Protein AF-A0A7S2QKY6-F1 (afdb_monomer_lite)

Sequence (640 aa):
AADVAHAVGPPIFGGPPMEEAFTVWLSNWRNFYAHGGDGAVPQLEDGQLPEAFSGVAPKAVHSEGGAASGVVTEGMGYALMVEGMMATRGDKWAKQLALGLARSWAGMVQGNGSDLGRPLGGADEADGSASEVNVRPYGASAIPGVGPAGVATWKFPRELCYDLSNASIPCHGSATDGDEDAIMGMIYLAGALDYPADMVDMAVRSVVAFASADLGFPDLFRTLPDGTRVYVPKAGSQWGGLTPPDGTFKREAGVPDWCYVPAYFAPANYRTFRDFLRGHWDASFDGYLPPHLDGSPTTLQNLVDAFDSAILAGYNILYYSSCESGSVSNWVGVKAACDSNETLSCEGVPWQHTPYVGEERGTCSASGTGWGQYGADASRMPWRVAMDFALFPEESESVRMFDRKGLEDTSIQFNARHYLNRFVTQYRRFGKCDGGVAGGCDCDYGDCRPNATQAFPLSAAFEIHTSKKVPTAPTKRAPGIVCDNVPNIGQSWWAGFMSWPTFTAFIAPYDEEVQSADLSASQAMNETTSRTWLHSIAYLCDFRKFNAKYYYKIGGAVCQKTYFHASQEVIATMIMSGSVPPLPGRGADPTAVVRKSEVVSGSAAATTAGDSQGAPAYAAGHSSLGFATAAGVAALAAVV

InterPro domains:
  IPR012341 Six-hairpin glycosidase-like superfamily [G3DSA:1.50.10.10] (52-429)

Secondary structure (DSSP, 8-state):
------PPPP----HHHHHHHHHHHHHHHGGGEEEGGGSSS----GGGS-GGGTTPPPEEEB--SSS--SEEHHHHHHHHHHHHHHHHTT-HHHHHHHHHHHHHHHHHHH-SGGGTTS-TTSSTT-TTTTT-SSSSSSS-SB--SSS--BPPPSEESGGGGHHHHSSS----S--HHHHHHHHHHHHHHHHHTT--HHHHHHHHHHHHHHIIIII-TTT-EEE-TTS-EEE---SBTTBSTT--SSSTTPPPSSSPSSEE-GGG--HHHHHHHHHHHHHH--GGGGGGSPPPTTSPPP-HHHHHHHHHHHHHHHHHHHHTTB-TTS-B-SSEE-----SSTT---EE--TTSSTTSBTTTTB----TTPPTTB--TTGGGHHHHHHHHHHH-HHHHH----B-TTS-B-TT---SHHHHHHHHHHHHHHH-S--S-STT-S--TTS-PPTT---HHHHHTTT--EE-TT-TTSEEE--TTSSBTTB-BPPP-TTSSTT-SSTTS-----BSS-B--SSS--B--B-HHHHHHHHHHHHTSSB-TT--TTTT---BSSS---SHHHHHHHHHHHHHHTT--PPPTTS---HHHHTTS--------------------------------------------

Foldseek 3Di:
DPDPPPPQDAFFFLPPLLVVLLVLLVLLLVVQKDFCVVVLFAADDCQQAPVLLVVQTAIFGAFDDDLAGGGFLLLLLLLLLLLLLVLLVVPPVSLSSNSNSVRRQLRQQQDDDPSRVPGFQAPDSPVCRQDAQQFAAGFHQFFDDRHTAGAGQGGPPQCSCCVVPVDPGGGGHHFLNSLLSNLNSLLSSCSSVVNDPRSLVRSLRHLLRCCGQFQVPPFQWEAAPVRQTATATARTSAGETSAFCDDRNHHDPPADPQKDFLLSLQLLSLVSSLVSCVQRDDPVCQVRHHADPVRHGDDNVSSSSHSLRNNLLSQQLQVQQAWLLLQGWRMAGQDDHDPDSNGNYYHGGRSLQPSANDPVRHFHDDPPGGTLARELRSLQNLLSLLSCCNQPVPSQQVHFYADSNRHTDPVDRTGSQSSLVSLLLLQCPFACANLQDQQPNPDPPPPRDRLAQAVVSSCRSADFADDPVDNPDGPDGRPGNDDPSRPDYYDGCLPQSNQACSRLGRHSFFQDFDDDPPDDTRHGDDNSSNNSSSSSRSRNWDCVQDDSPPSDDTDHSRRDNGSNRSSSSSSRSCSSNSVRDHRPPPPDPVVSPPPPDDPDDDDDDDDDDDDDDDDDDDDDDDDDDDDDDDDDDDDDDDDD

Structure (mmCIF, N/CA/C/O backbone):
data_AF-A0A7S2QKY6-F1
#
_entry.id   AF-A0A7S2QKY6-F1
#
loop_
_atom_site.group_PDB
_atom_site.id
_atom_site.type_symbol
_atom_site.label_atom_id
_atom_site.label_alt_id
_atom_site.label_comp_id
_atom_site.label_asym_id
_atom_site.label_entity_id
_atom_site.label_seq_id
_atom_site.pdbx_PDB_ins_code
_atom_site.Cartn_x
_atom_site.Cartn_y
_atom_site.Cartn_z
_atom_site.occupancy
_atom_site.B_iso_or_equiv
_atom_site.auth_seq_id
_atom_site.auth_comp_id
_atom_site.auth_asym_id
_atom_site.auth_atom_id
_atom_site.pdbx_PDB_model_num
ATOM 1 N N . ALA A 1 1 ? -18.494 -0.582 -32.090 1.00 38.97 1 ALA A N 1
ATOM 2 C CA . ALA A 1 1 ? -18.010 -1.816 -32.747 1.00 38.97 1 ALA A CA 1
ATOM 3 C C . ALA A 1 1 ? -18.492 -2.999 -31.912 1.00 38.97 1 ALA A C 1
ATOM 5 O O . ALA A 1 1 ? -19.051 -2.745 -30.854 1.00 38.97 1 ALA A O 1
ATOM 6 N N . ALA A 1 2 ? -18.357 -4.246 -32.367 1.00 32.19 2 ALA A N 1
ATOM 7 C CA . ALA A 1 2 ? -18.506 -5.369 -31.443 1.00 32.19 2 ALA A CA 1
ATOM 8 C C . ALA A 1 2 ? -17.193 -5.488 -30.666 1.00 32.19 2 ALA A C 1
ATOM 10 O O . ALA A 1 2 ? -16.149 -5.658 -31.299 1.00 32.19 2 ALA A O 1
ATOM 11 N N . ASP A 1 3 ? -17.244 -5.355 -29.343 1.00 35.25 3 ASP A N 1
ATOM 12 C CA . ASP A 1 3 ? -16.070 -5.551 -28.501 1.00 35.25 3 ASP A CA 1
ATOM 13 C C . ASP A 1 3 ? -15.652 -7.016 -28.584 1.00 35.25 3 ASP A C 1
ATOM 15 O O . ASP A 1 3 ? -16.316 -7.917 -28.064 1.00 35.25 3 ASP A O 1
ATOM 19 N N . VAL A 1 4 ? -14.536 -7.261 -29.268 1.00 38.94 4 VAL A N 1
ATOM 20 C CA . VAL A 1 4 ? -13.775 -8.483 -29.048 1.00 38.94 4 VAL A CA 1
ATOM 21 C C . VAL A 1 4 ? -13.164 -8.304 -27.669 1.00 38.94 4 VAL A C 1
ATOM 23 O O . VAL A 1 4 ? -12.147 -7.639 -27.525 1.00 38.94 4 VAL A O 1
ATOM 26 N N . ALA A 1 5 ? -13.820 -8.834 -26.640 1.00 44.22 5 ALA A N 1
ATOM 27 C CA . ALA A 1 5 ? -13.215 -8.936 -25.324 1.00 44.22 5 ALA A CA 1
ATOM 28 C C . ALA A 1 5 ? -11.995 -9.860 -25.455 1.00 44.22 5 ALA A C 1
ATOM 30 O O . ALA A 1 5 ? -12.141 -11.081 -25.553 1.00 44.22 5 ALA A O 1
ATOM 31 N N . HIS A 1 6 ? -10.796 -9.273 -25.530 1.00 52.81 6 HIS A N 1
ATOM 32 C CA . HIS A 1 6 ? -9.551 -10.028 -25.456 1.00 52.81 6 HIS A CA 1
ATOM 33 C C . HIS A 1 6 ? -9.543 -10.710 -24.088 1.00 52.81 6 HIS A C 1
ATOM 35 O O . HIS A 1 6 ? -9.524 -10.039 -23.058 1.00 52.81 6 HIS A O 1
ATOM 41 N N . ALA A 1 7 ? -9.643 -12.041 -24.079 1.00 56.00 7 ALA A N 1
ATOM 42 C CA . ALA A 1 7 ? -9.673 -12.805 -22.842 1.00 56.00 7 ALA A CA 1
ATOM 43 C C . ALA A 1 7 ? -8.369 -12.552 -22.078 1.00 56.00 7 ALA A C 1
ATOM 45 O O . ALA A 1 7 ? -7.289 -12.834 -22.599 1.00 56.00 7 ALA A O 1
ATOM 46 N N . VAL A 1 8 ? -8.481 -12.014 -20.862 1.00 60.94 8 VAL A N 1
ATOM 47 C CA . VAL A 1 8 ? -7.326 -11.706 -20.017 1.00 60.94 8 VAL A CA 1
ATOM 48 C C . VAL A 1 8 ? -6.546 -12.997 -19.776 1.00 60.94 8 VAL A C 1
ATOM 50 O O . VAL A 1 8 ? -7.069 -13.976 -19.238 1.00 60.94 8 VAL A O 1
ATOM 53 N N . GLY A 1 9 ? -5.298 -13.022 -20.243 1.00 61.62 9 GLY A N 1
ATOM 54 C CA . GLY A 1 9 ? -4.422 -14.175 -20.077 1.00 61.62 9 GLY A CA 1
ATOM 55 C C . GLY A 1 9 ? -4.120 -14.397 -18.592 1.00 61.62 9 GLY A C 1
ATOM 56 O O . GLY A 1 9 ? -3.883 -13.424 -17.874 1.00 61.62 9 GLY A O 1
ATOM 57 N N . PRO A 1 10 ? -4.105 -15.649 -18.099 1.00 70.19 10 PRO A N 1
ATOM 58 C CA . PRO A 1 10 ? -3.802 -15.898 -16.700 1.00 70.19 10 PRO A CA 1
ATOM 59 C C . PRO A 1 10 ? -2.369 -15.445 -16.357 1.00 70.19 10 PRO A C 1
ATOM 61 O O . PRO A 1 10 ? -1.467 -15.587 -17.190 1.00 70.19 10 PRO A O 1
ATOM 64 N N . PRO A 1 11 ? -2.132 -14.969 -15.120 1.00 76.94 11 PRO A N 1
ATOM 65 C CA . PRO A 1 11 ? -0.803 -14.781 -14.545 1.00 76.94 11 PRO A CA 1
ATOM 66 C C . PRO A 1 11 ? 0.192 -15.901 -14.880 1.00 76.94 11 PRO A C 1
ATOM 68 O O . PRO A 1 11 ? -0.095 -17.087 -14.694 1.00 76.94 11 PRO A O 1
ATOM 71 N N . ILE A 1 12 ? 1.394 -15.525 -15.332 1.00 77.69 12 ILE A N 1
ATOM 72 C CA . ILE A 1 12 ? 2.490 -16.475 -15.549 1.00 77.69 12 ILE A CA 1
ATOM 73 C C . ILE A 1 12 ? 3.409 -16.475 -14.343 1.00 77.69 12 ILE A C 1
ATOM 75 O O . ILE A 1 12 ? 3.965 -15.454 -13.949 1.00 77.69 12 ILE A O 1
ATOM 79 N N . PHE A 1 13 ? 3.639 -17.676 -13.826 1.00 83.31 13 PHE A N 1
ATOM 80 C CA . PHE A 1 13 ? 4.522 -17.913 -12.697 1.00 83.31 13 PHE A CA 1
ATOM 81 C C . PHE A 1 13 ? 5.788 -18.657 -13.119 1.00 83.31 13 PHE A C 1
ATOM 83 O O . PHE A 1 13 ? 5.761 -19.507 -14.015 1.00 83.31 13 PHE A O 1
ATOM 90 N N . GLY A 1 14 ? 6.893 -18.372 -12.431 1.00 78.56 14 GLY A N 1
ATOM 91 C CA . GLY A 1 14 ? 8.247 -18.850 -12.728 1.00 78.56 14 GLY A CA 1
ATOM 92 C C . GLY A 1 14 ? 8.515 -20.327 -12.442 1.00 78.56 14 GLY A C 1
ATOM 93 O O . GLY A 1 14 ? 9.668 -20.743 -12.485 1.00 78.56 14 GLY A O 1
ATOM 94 N N . GLY A 1 15 ? 7.478 -21.115 -12.144 1.00 86.25 15 GLY A N 1
ATOM 95 C CA . GLY A 1 15 ? 7.573 -22.560 -11.950 1.00 86.25 15 GLY A CA 1
ATOM 96 C C . GLY A 1 15 ? 8.511 -22.984 -10.807 1.00 86.25 15 GLY A C 1
ATOM 97 O O . GLY A 1 15 ? 8.818 -22.179 -9.924 1.00 86.25 15 GLY A O 1
ATOM 98 N N . PRO A 1 16 ? 8.998 -24.241 -10.830 1.00 88.75 16 PRO A N 1
ATOM 99 C CA . PRO A 1 16 ? 9.775 -24.813 -9.731 1.00 88.75 16 PRO A CA 1
ATOM 100 C C . PRO A 1 16 ? 11.016 -24.011 -9.297 1.00 88.75 16 PRO A C 1
ATOM 102 O O . PRO A 1 16 ? 11.219 -23.897 -8.090 1.00 88.75 16 PRO A O 1
ATOM 105 N N . PRO A 1 17 ? 11.826 -23.397 -10.193 1.00 85.38 17 PRO A N 1
ATOM 106 C CA . PRO A 1 17 ? 12.958 -22.571 -9.762 1.00 85.38 17 PRO A CA 1
ATOM 107 C C . PRO A 1 17 ? 12.535 -21.367 -8.911 1.00 85.38 17 PRO A C 1
ATOM 109 O O . PRO A 1 17 ? 13.213 -21.015 -7.948 1.00 85.38 17 PRO A O 1
ATOM 112 N N . MET A 1 18 ? 11.401 -20.742 -9.245 1.00 86.62 18 MET A N 1
ATOM 113 C CA . MET A 1 18 ? 10.884 -19.593 -8.503 1.00 86.62 18 MET A CA 1
ATOM 114 C C . MET A 1 18 ? 10.198 -20.014 -7.195 1.00 86.62 18 MET A C 1
ATOM 116 O O . MET A 1 18 ? 10.319 -19.316 -6.192 1.00 86.62 18 MET A O 1
ATOM 120 N N . GLU A 1 19 ? 9.527 -21.170 -7.175 1.00 89.44 19 GLU A N 1
ATOM 121 C CA . GLU A 1 19 ? 8.998 -21.790 -5.949 1.00 89.44 19 GLU A CA 1
ATOM 122 C C . GLU A 1 19 ? 10.133 -22.152 -4.962 1.00 89.44 19 GLU A C 1
ATOM 124 O O . GLU A 1 19 ? 10.013 -21.905 -3.758 1.00 89.44 19 GLU A O 1
ATOM 129 N N . GLU A 1 20 ? 11.266 -22.668 -5.457 1.00 87.56 20 GLU A N 1
ATOM 130 C CA . GLU A 1 20 ? 12.474 -22.927 -4.658 1.00 87.56 20 GLU A CA 1
ATOM 131 C C . GLU A 1 20 ? 13.075 -21.622 -4.113 1.00 87.56 20 GLU A C 1
ATOM 133 O O . GLU A 1 20 ? 13.310 -21.512 -2.907 1.00 87.56 20 GLU A O 1
ATOM 138 N N . ALA A 1 21 ? 13.258 -20.606 -4.967 1.00 86.25 21 ALA A N 1
ATOM 139 C CA . ALA A 1 21 ? 13.763 -19.295 -4.559 1.00 86.25 21 ALA A CA 1
ATOM 140 C C . ALA A 1 21 ? 12.888 -18.644 -3.473 1.00 86.25 21 ALA A C 1
ATOM 142 O O . ALA A 1 21 ? 13.414 -18.191 -2.455 1.00 86.25 21 ALA A O 1
ATOM 143 N N . PHE A 1 22 ? 11.561 -18.657 -3.646 1.00 90.56 22 PHE A N 1
ATOM 144 C CA . PHE A 1 22 ? 10.608 -18.181 -2.641 1.00 90.56 22 PHE A CA 1
ATOM 145 C C . PHE A 1 22 ? 10.750 -18.939 -1.315 1.00 90.56 22 PHE A C 1
ATOM 147 O O . PHE A 1 22 ? 10.849 -18.322 -0.255 1.00 90.56 22 PHE A O 1
ATOM 154 N N . THR A 1 23 ? 10.832 -20.271 -1.363 1.00 91.00 23 THR A N 1
ATOM 155 C CA . THR A 1 23 ? 10.979 -21.115 -0.165 1.00 91.00 23 THR A CA 1
ATOM 156 C C . THR A 1 23 ? 12.261 -20.786 0.609 1.00 91.00 23 THR A C 1
ATOM 158 O O . THR A 1 23 ? 12.242 -20.685 1.840 1.00 91.00 23 THR A O 1
ATOM 161 N N . VAL A 1 24 ? 13.380 -20.578 -0.097 1.00 87.94 24 VAL A N 1
ATOM 162 C CA . VAL A 1 24 ? 14.659 -20.198 0.522 1.00 87.94 24 VAL A CA 1
ATOM 163 C C . VAL A 1 24 ? 14.594 -18.788 1.110 1.00 87.94 24 VAL A C 1
ATOM 165 O O . VAL A 1 24 ? 15.042 -18.592 2.242 1.00 87.94 24 VAL A O 1
ATOM 168 N N . TRP A 1 25 ? 14.003 -17.820 0.404 1.00 87.69 25 TRP A N 1
ATOM 169 C CA . TRP A 1 25 ? 13.846 -16.458 0.918 1.00 87.69 25 TRP A CA 1
ATOM 170 C C . TRP A 1 25 ? 12.931 -16.388 2.135 1.00 87.69 25 TRP A C 1
ATOM 172 O O . TRP A 1 25 ? 13.345 -15.821 3.142 1.00 87.69 25 TRP A O 1
ATOM 182 N N . LEU A 1 26 ? 11.764 -17.035 2.106 1.00 90.94 26 LEU A N 1
ATOM 183 C CA . LEU A 1 26 ? 10.852 -17.131 3.248 1.00 90.94 26 LEU A CA 1
ATOM 184 C C . LEU A 1 26 ? 11.551 -17.751 4.467 1.00 90.94 26 LEU A C 1
ATOM 186 O O . LEU A 1 26 ? 11.483 -17.214 5.574 1.00 90.94 26 LEU A O 1
ATOM 190 N N . SER A 1 27 ? 12.296 -18.844 4.270 1.00 88.12 27 SER A N 1
ATOM 191 C CA . SER A 1 27 ? 13.058 -19.478 5.350 1.00 88.12 27 SER A CA 1
ATOM 192 C C . SER A 1 27 ? 14.252 -18.646 5.833 1.00 88.12 27 SER A C 1
ATOM 194 O O . SER A 1 27 ? 14.659 -18.809 6.982 1.00 88.12 27 SER A O 1
ATOM 196 N N . ASN A 1 28 ? 14.843 -17.791 4.994 1.00 84.25 28 ASN A N 1
ATOM 197 C CA . ASN A 1 28 ? 15.888 -16.855 5.405 1.00 84.25 28 ASN A CA 1
ATOM 198 C C . ASN A 1 28 ? 15.302 -15.670 6.189 1.00 84.25 28 ASN A C 1
ATOM 200 O O . ASN A 1 28 ? 15.860 -15.264 7.205 1.00 84.25 28 ASN A O 1
ATOM 204 N N . TRP A 1 29 ? 14.172 -15.145 5.725 1.00 87.19 29 TRP A N 1
ATOM 205 C CA . TRP A 1 29 ? 13.518 -13.943 6.227 1.00 87.19 29 TRP A CA 1
ATOM 206 C C . TRP A 1 29 ? 12.845 -14.148 7.589 1.00 87.19 29 TRP A C 1
ATOM 208 O O . TRP A 1 29 ? 13.006 -13.319 8.483 1.00 87.19 29 TRP A O 1
ATOM 218 N N . ARG A 1 30 ? 12.247 -15.324 7.824 1.00 89.44 30 ARG A N 1
ATOM 219 C CA . ARG A 1 30 ? 11.745 -15.752 9.146 1.00 89.44 30 ARG A CA 1
ATOM 220 C C . ARG A 1 30 ? 12.791 -15.698 10.273 1.00 89.44 30 ARG A C 1
ATOM 222 O O . ARG A 1 30 ? 12.417 -15.693 11.442 1.00 89.44 30 ARG A O 1
ATOM 229 N N . ASN A 1 31 ? 14.090 -15.639 9.955 1.00 84.50 31 ASN A N 1
ATOM 230 C CA . ASN A 1 31 ? 15.162 -15.533 10.953 1.00 84.50 31 ASN A CA 1
ATOM 231 C C . ASN A 1 31 ? 15.350 -14.113 11.516 1.00 84.50 31 ASN A C 1
ATOM 233 O O . ASN A 1 31 ? 16.059 -13.959 12.506 1.00 84.50 31 ASN A O 1
ATOM 237 N N . PHE A 1 32 ? 14.732 -13.089 10.917 1.00 83.94 32 PHE A N 1
ATOM 238 C CA . PHE A 1 32 ? 14.725 -11.720 11.451 1.00 83.94 32 PHE A CA 1
ATOM 239 C C . PHE A 1 32 ? 13.639 -11.495 12.518 1.00 83.94 32 PHE A C 1
ATOM 241 O O . PHE A 1 32 ? 13.589 -10.434 13.137 1.00 83.94 32 PHE A O 1
ATOM 248 N N . TYR A 1 33 ? 12.753 -12.470 12.741 1.00 87.69 33 TYR A N 1
ATOM 249 C CA . TYR A 1 33 ? 11.660 -12.345 13.701 1.00 87.69 33 TYR A CA 1
ATOM 250 C C . TYR A 1 33 ? 12.147 -12.530 15.139 1.00 87.69 33 TYR A C 1
ATOM 252 O O . TYR A 1 33 ? 12.456 -13.643 15.579 1.00 87.69 33 TYR A O 1
ATOM 260 N N . ALA A 1 34 ? 12.128 -11.447 15.909 1.00 81.00 34 ALA A N 1
ATOM 261 C CA . ALA A 1 34 ? 12.361 -11.493 17.340 1.00 81.00 34 ALA A CA 1
ATOM 262 C C . ALA A 1 34 ? 11.127 -12.008 18.097 1.00 81.00 34 ALA A C 1
ATOM 264 O O . ALA A 1 34 ? 9.994 -12.049 17.604 1.00 81.00 34 ALA A O 1
ATOM 265 N N . HIS A 1 35 ? 11.348 -12.399 19.348 1.00 76.75 35 HIS A N 1
ATOM 266 C CA . HIS A 1 35 ? 10.263 -12.545 20.308 1.00 76.75 35 HIS A CA 1
ATOM 267 C C . HIS A 1 35 ? 9.881 -11.150 20.806 1.00 76.75 35 HIS A C 1
ATOM 269 O O . HIS A 1 35 ? 10.709 -10.516 21.446 1.00 76.75 35 HIS A O 1
ATOM 275 N N . GLY A 1 36 ? 8.626 -10.720 20.626 1.00 59.78 36 GLY A N 1
ATOM 276 C CA . GLY A 1 36 ? 8.125 -9.444 21.176 1.00 59.78 36 GLY A CA 1
ATOM 277 C C . GLY A 1 36 ? 8.057 -9.410 22.715 1.00 59.78 36 GLY A C 1
ATOM 278 O O . GLY A 1 36 ? 7.610 -8.434 23.310 1.00 59.78 36 GLY A O 1
ATOM 279 N N . GLY A 1 37 ? 8.504 -10.493 23.363 1.00 62.88 37 GLY A N 1
ATOM 280 C CA . GLY A 1 37 ? 8.757 -10.603 24.800 1.00 62.88 37 GLY A CA 1
ATOM 281 C C . GLY A 1 37 ? 9.886 -9.700 25.317 1.00 62.88 37 GLY A C 1
ATOM 282 O O . GLY A 1 37 ? 10.026 -9.555 26.525 1.00 62.88 37 GLY A O 1
ATOM 283 N N . ASP A 1 38 ? 10.686 -9.116 24.422 1.00 71.31 38 ASP A N 1
ATOM 284 C CA . ASP A 1 38 ? 11.825 -8.236 24.717 1.00 71.31 38 ASP A CA 1
ATOM 285 C C . ASP A 1 38 ? 11.438 -6.799 25.122 1.00 71.31 38 ASP A C 1
ATOM 287 O O . ASP A 1 38 ? 12.296 -6.041 25.572 1.00 71.31 38 ASP A O 1
ATOM 291 N N . GLY A 1 39 ? 10.158 -6.435 24.995 1.00 76.38 39 GLY A N 1
ATOM 292 C CA . GLY A 1 39 ? 9.651 -5.090 25.281 1.00 76.38 39 GLY A CA 1
ATOM 293 C C . GLY A 1 39 ? 9.763 -4.113 24.106 1.00 76.38 39 GLY A C 1
ATOM 294 O O . GLY A 1 39 ? 9.527 -2.924 24.296 1.00 76.38 39 GLY A O 1
ATOM 295 N N . ALA A 1 40 ? 10.093 -4.587 22.898 1.00 82.12 40 ALA A N 1
ATOM 296 C CA . ALA A 1 40 ? 10.181 -3.746 21.701 1.00 82.12 40 ALA A CA 1
ATOM 297 C C . ALA A 1 40 ? 8.828 -3.162 21.250 1.00 82.12 40 ALA A C 1
ATOM 299 O O . ALA A 1 40 ? 8.794 -2.135 20.576 1.00 82.12 40 ALA A O 1
ATOM 300 N N . VAL A 1 41 ? 7.725 -3.814 21.626 1.00 88.44 41 VAL A N 1
ATOM 301 C CA . VAL A 1 41 ? 6.336 -3.398 21.376 1.00 88.44 41 VAL A CA 1
ATOM 302 C C . VAL A 1 41 ? 5.486 -3.626 22.633 1.00 88.44 41 VAL A C 1
ATOM 304 O O . VAL A 1 41 ? 5.833 -4.486 23.453 1.00 88.44 41 VAL A O 1
ATOM 307 N N . PRO A 1 42 ? 4.364 -2.903 22.805 1.00 89.62 42 PRO A N 1
ATOM 308 C CA . PRO A 1 42 ? 3.403 -3.184 23.864 1.00 89.62 42 PRO A CA 1
ATOM 309 C C . PRO A 1 42 ? 2.885 -4.625 23.824 1.00 89.62 42 PRO A C 1
ATOM 311 O O . PRO A 1 42 ? 2.701 -5.211 22.757 1.00 89.62 42 PRO A O 1
ATOM 314 N N . GLN A 1 43 ? 2.609 -5.186 25.001 1.00 88.94 43 GLN A N 1
ATOM 315 C CA . GLN A 1 43 ? 2.031 -6.520 25.146 1.00 88.94 43 GLN A CA 1
ATOM 316 C C . GLN A 1 43 ? 0.633 -6.415 25.743 1.00 88.94 43 GLN A C 1
ATOM 318 O O . GLN A 1 43 ? 0.427 -5.733 26.744 1.00 88.94 43 GLN A O 1
ATOM 323 N N . LEU A 1 44 ? -0.302 -7.130 25.126 1.00 89.38 44 LEU A N 1
ATOM 324 C CA . LEU A 1 44 ? -1.674 -7.295 25.593 1.00 89.38 44 LEU A CA 1
ATOM 325 C C . LEU A 1 44 ? -1.833 -8.639 26.300 1.00 89.38 44 LEU A C 1
ATOM 327 O O . LEU A 1 44 ? -1.107 -9.591 25.997 1.00 89.38 44 LEU A O 1
ATOM 331 N N . GLU A 1 45 ? -2.803 -8.732 27.202 1.00 90.75 45 GLU A N 1
ATOM 332 C CA . GLU A 1 45 ? -3.229 -9.973 27.851 1.00 90.75 45 GLU A CA 1
ATOM 333 C C . GLU A 1 45 ? -4.187 -10.776 26.952 1.00 90.75 45 GLU A C 1
ATOM 335 O O . GLU A 1 45 ? -4.876 -10.215 26.102 1.00 90.75 45 GLU A O 1
ATOM 340 N N . ASP A 1 46 ? -4.269 -12.098 27.151 1.00 92.25 46 ASP A N 1
ATOM 341 C CA . ASP A 1 46 ? -5.123 -12.983 26.332 1.00 92.25 46 ASP A CA 1
ATOM 342 C C . ASP A 1 46 ? -6.603 -12.566 26.363 1.00 92.25 46 ASP A C 1
ATOM 344 O O . ASP A 1 46 ? -7.280 -12.624 25.344 1.00 92.25 46 ASP A O 1
ATOM 348 N N . GLY A 1 47 ? -7.096 -12.080 27.509 1.00 90.25 47 GLY A N 1
ATOM 349 C CA . GLY A 1 47 ? -8.479 -11.610 27.663 1.00 90.25 47 GLY A CA 1
ATOM 350 C C . GLY A 1 47 ? -8.808 -10.299 26.934 1.00 90.25 47 GLY A C 1
ATOM 351 O O . GLY A 1 47 ? -9.948 -9.847 27.004 1.00 90.25 47 GLY A O 1
ATOM 352 N N . GLN A 1 48 ? -7.832 -9.674 26.268 1.00 89.88 48 GLN A N 1
ATOM 353 C CA . GLN A 1 48 ? -8.005 -8.461 25.460 1.00 89.88 48 GLN A CA 1
ATOM 354 C C . GLN A 1 48 ? -8.032 -8.750 23.949 1.00 89.88 48 GLN A C 1
ATOM 356 O O . GLN A 1 48 ? -8.078 -7.810 23.159 1.00 89.88 48 GLN A O 1
ATOM 361 N N . LEU A 1 49 ? -7.950 -10.018 23.540 1.00 93.25 49 LEU A N 1
ATOM 362 C CA . LEU A 1 49 ? -7.774 -10.448 22.152 1.00 93.25 49 LEU A CA 1
ATOM 363 C C . LEU A 1 49 ? -8.801 -11.534 21.773 1.00 93.25 49 LEU A C 1
ATOM 365 O O . LEU A 1 49 ? -9.347 -12.187 22.665 1.00 93.25 49 LEU A O 1
ATOM 369 N N . PRO A 1 50 ? -9.042 -11.766 20.468 1.00 95.00 50 PRO A N 1
ATOM 370 C CA . PRO A 1 50 ? -9.753 -12.948 19.973 1.00 95.00 50 PRO A CA 1
ATOM 371 C C . PRO A 1 50 ? -9.225 -14.274 20.558 1.00 95.00 50 PRO A C 1
ATOM 373 O O . PRO A 1 50 ? -8.030 -14.412 20.839 1.00 95.00 50 PRO A O 1
ATOM 376 N N . GLU A 1 51 ? -10.086 -15.287 20.693 1.00 95.88 51 GLU A N 1
ATOM 377 C CA . GLU A 1 51 ? -9.766 -16.565 21.360 1.00 95.88 51 GLU A CA 1
ATOM 378 C C . GLU A 1 51 ? -8.554 -17.267 20.719 1.00 95.88 51 GLU A C 1
ATOM 380 O O . GLU A 1 51 ? -7.731 -17.881 21.405 1.00 95.88 51 GLU A O 1
ATOM 385 N N . ALA A 1 52 ? -8.385 -17.099 19.403 1.00 96.06 52 ALA A N 1
ATOM 386 C CA . ALA A 1 52 ? -7.269 -17.633 18.624 1.00 96.06 52 ALA A CA 1
ATOM 387 C C . ALA A 1 52 ? -5.870 -17.179 19.099 1.00 96.06 52 ALA A C 1
ATOM 389 O O . ALA A 1 52 ? -4.879 -17.833 18.765 1.00 96.06 52 ALA A O 1
ATOM 390 N N . PHE A 1 53 ? -5.767 -16.090 19.871 1.00 95.94 53 PHE A N 1
ATOM 391 C CA . PHE A 1 53 ? -4.507 -15.595 20.440 1.00 95.94 53 PHE A CA 1
ATOM 392 C C . PHE A 1 53 ? -4.148 -16.209 21.803 1.00 95.94 53 PHE A C 1
ATOM 394 O O . PHE A 1 53 ? -3.053 -15.945 22.309 1.00 95.94 53 PHE A O 1
ATOM 401 N N . SER A 1 54 ? -5.021 -17.028 22.401 1.00 96.12 54 SER A N 1
ATOM 402 C CA . SER A 1 54 ? -4.790 -17.631 23.720 1.00 96.12 54 SER A CA 1
ATOM 403 C C . SER A 1 54 ? -3.496 -18.456 23.757 1.00 96.12 54 SER A C 1
ATOM 405 O O . SER A 1 54 ? -3.263 -19.337 22.925 1.00 96.12 54 SER A O 1
ATOM 407 N N . GLY A 1 55 ? -2.605 -18.135 24.699 1.00 95.06 55 GLY A N 1
ATOM 408 C CA . GLY A 1 55 ? -1.272 -18.732 24.819 1.00 95.06 55 GLY A CA 1
ATOM 409 C C . GLY A 1 55 ? -0.278 -18.388 23.697 1.00 95.06 55 GLY A C 1
ATOM 410 O O . GLY A 1 55 ? 0.838 -18.917 23.699 1.00 95.06 55 GLY A O 1
ATOM 411 N N . VAL A 1 56 ? -0.626 -17.517 22.740 1.00 95.31 56 VAL A N 1
ATOM 412 C CA . VAL A 1 56 ? 0.276 -17.117 21.649 1.00 95.31 56 VAL A CA 1
ATOM 413 C C . VAL A 1 56 ? 1.242 -16.032 22.119 1.00 95.31 56 VAL A C 1
ATOM 415 O O . VAL A 1 56 ? 0.841 -14.914 22.436 1.00 95.31 56 VAL A O 1
ATOM 418 N N . ALA A 1 57 ? 2.540 -16.338 22.090 1.00 93.81 57 ALA A N 1
ATOM 419 C CA . ALA A 1 57 ? 3.592 -15.370 22.387 1.00 93.81 57 ALA A CA 1
ATOM 420 C C . ALA A 1 57 ? 3.741 -14.312 21.266 1.00 93.81 57 ALA A C 1
ATOM 422 O O . ALA A 1 57 ? 3.739 -14.679 20.087 1.00 93.81 57 ALA A O 1
ATOM 423 N N . PRO A 1 58 ? 3.945 -13.023 21.604 1.00 93.62 58 PRO A N 1
ATOM 424 C CA . PRO A 1 58 ? 4.121 -11.959 20.618 1.00 93.62 58 PRO A CA 1
ATOM 425 C C . PRO A 1 58 ? 5.395 -12.141 19.777 1.00 93.62 58 PRO A C 1
ATOM 427 O O . PRO A 1 58 ? 6.438 -12.614 20.252 1.00 93.62 58 PRO A O 1
ATOM 430 N N . LYS A 1 59 ? 5.325 -11.717 18.515 1.00 94.50 59 LYS A N 1
ATOM 431 C CA . LYS A 1 59 ? 6.428 -11.700 17.543 1.00 94.50 59 LYS A CA 1
ATOM 432 C C . LYS A 1 59 ? 6.599 -10.302 16.976 1.00 94.50 59 LYS A C 1
ATOM 434 O O . LYS A 1 59 ? 5.609 -9.652 16.668 1.00 94.50 59 LYS A O 1
ATOM 439 N N . ALA A 1 60 ? 7.838 -9.845 16.857 1.00 92.56 60 AL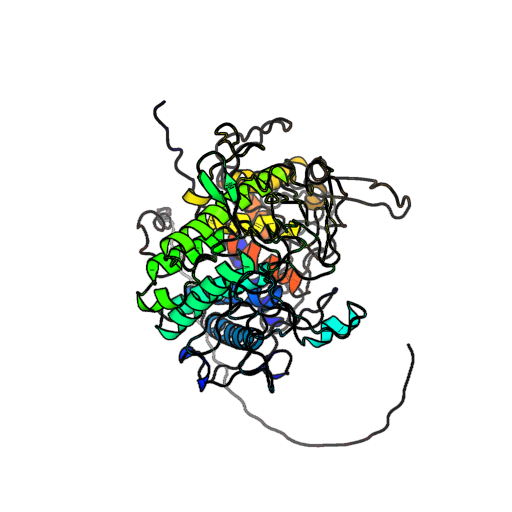A A N 1
ATOM 440 C CA . ALA A 1 60 ? 8.149 -8.505 16.380 1.00 92.56 60 ALA A CA 1
ATOM 441 C C . ALA A 1 60 ? 9.277 -8.546 15.348 1.00 92.56 60 ALA A C 1
ATOM 443 O O . ALA A 1 60 ? 10.111 -9.456 15.344 1.00 92.56 60 ALA A O 1
ATOM 444 N N . VAL A 1 61 ? 9.296 -7.538 14.485 1.00 89.19 61 VAL A N 1
ATOM 445 C CA . VAL A 1 61 ? 10.312 -7.340 13.456 1.00 89.19 61 VAL A CA 1
ATOM 446 C C . VAL A 1 61 ? 11.151 -6.131 13.840 1.00 89.19 61 VAL A C 1
ATOM 448 O O . VAL A 1 61 ? 10.672 -5.001 13.775 1.00 89.19 61 VAL A O 1
ATOM 451 N N . HIS A 1 62 ? 12.412 -6.354 14.205 1.00 84.12 62 HIS A N 1
ATOM 452 C CA . HIS A 1 62 ? 13.357 -5.253 14.385 1.00 84.12 62 HIS A CA 1
ATOM 453 C C . HIS A 1 62 ? 13.926 -4.834 13.030 1.00 84.12 62 HIS A C 1
ATOM 455 O O . HIS A 1 62 ? 14.509 -5.636 12.298 1.00 84.12 62 HIS A O 1
ATOM 461 N N . SER A 1 63 ? 13.774 -3.556 12.709 1.00 72.38 63 SER A N 1
ATOM 462 C CA . SER A 1 63 ? 14.452 -2.907 11.599 1.00 72.38 63 SER A CA 1
ATOM 463 C C . SER A 1 63 ? 15.906 -2.628 11.990 1.00 72.38 63 SER A C 1
ATOM 465 O O . SER A 1 63 ? 16.217 -1.700 12.739 1.00 72.38 63 SER A O 1
ATOM 467 N N . GLU A 1 64 ? 16.818 -3.457 11.482 1.00 62.31 64 GLU A N 1
ATOM 468 C CA . GLU A 1 64 ? 18.260 -3.231 11.586 1.00 62.31 64 GLU A CA 1
ATOM 469 C C . GLU A 1 64 ? 18.798 -2.510 10.337 1.00 62.31 64 GLU A C 1
ATOM 471 O O . GLU A 1 64 ? 19.026 -3.117 9.285 1.00 62.31 64 GLU A O 1
ATOM 476 N N . GLY A 1 65 ? 19.057 -1.206 10.484 1.00 49.56 65 GLY A N 1
ATOM 477 C CA . GLY A 1 65 ? 19.760 -0.367 9.507 1.00 49.56 65 GLY A CA 1
ATOM 478 C C . GLY A 1 65 ? 18.903 0.742 8.883 1.00 49.56 65 GLY A C 1
ATOM 479 O O . GLY A 1 65 ? 17.735 0.550 8.569 1.00 49.56 65 GLY A O 1
ATOM 480 N N . GLY A 1 66 ? 19.511 1.913 8.659 1.00 50.97 66 GLY A N 1
ATOM 481 C CA . GLY A 1 66 ? 18.825 3.109 8.150 1.00 50.97 66 GLY A CA 1
ATOM 482 C C . GLY A 1 66 ? 18.311 4.028 9.267 1.00 50.97 66 GLY A C 1
ATOM 483 O O . GLY A 1 66 ? 18.768 3.943 10.403 1.00 50.97 66 GLY A O 1
ATOM 484 N N . ALA A 1 67 ? 17.379 4.930 8.937 1.00 48.56 67 ALA A N 1
ATOM 485 C CA . ALA A 1 67 ? 16.747 5.842 9.906 1.00 48.56 67 ALA A CA 1
ATOM 486 C C . ALA A 1 67 ? 15.694 5.149 10.804 1.00 48.56 67 ALA A C 1
ATOM 488 O O . ALA A 1 67 ? 15.305 5.672 11.853 1.00 48.56 67 ALA A O 1
ATOM 489 N N . ALA A 1 68 ? 15.248 3.958 10.401 1.00 58.44 68 ALA A N 1
ATOM 490 C CA . ALA A 1 68 ? 14.333 3.104 11.141 1.00 58.44 68 ALA A CA 1
ATOM 491 C C . ALA A 1 68 ? 15.113 2.155 12.066 1.00 58.44 68 ALA A C 1
ATOM 493 O O . ALA A 1 68 ? 15.410 1.021 11.704 1.00 58.44 68 ALA A O 1
ATOM 494 N N . SER A 1 69 ? 15.460 2.639 13.258 1.00 73.38 69 SER A N 1
ATOM 495 C CA . SER A 1 69 ? 15.774 1.803 14.422 1.00 73.38 69 SER A CA 1
ATOM 496 C C . SER A 1 69 ? 14.488 1.291 15.089 1.00 73.38 69 SER A C 1
ATOM 498 O O . SER A 1 69 ? 13.463 1.966 15.029 1.00 73.38 69 SER A O 1
ATOM 500 N N . GLY A 1 70 ? 14.543 0.143 15.770 1.00 86.75 70 GLY A N 1
ATOM 501 C CA . GLY A 1 70 ? 13.389 -0.424 16.483 1.00 86.75 70 GLY A CA 1
ATOM 502 C C . GLY A 1 70 ? 12.412 -1.160 15.562 1.00 86.75 70 GLY A C 1
ATOM 503 O O . GLY A 1 70 ? 12.813 -1.707 14.538 1.00 86.75 70 GLY A O 1
ATOM 504 N N . VAL A 1 71 ? 11.135 -1.198 15.929 1.00 91.06 71 VAL A N 1
ATOM 505 C CA . VAL A 1 71 ? 10.053 -1.853 15.178 1.00 91.06 71 VAL A CA 1
ATOM 506 C C . VAL A 1 71 ? 9.278 -0.791 14.402 1.00 91.06 71 VAL A C 1
ATOM 508 O O . VAL A 1 71 ? 8.882 0.216 14.981 1.00 91.06 71 VAL A O 1
ATOM 511 N N . VAL A 1 72 ? 9.039 -1.007 13.107 1.00 92.06 72 VAL A N 1
ATOM 512 C CA . VAL A 1 72 ? 8.236 -0.103 12.259 1.00 92.06 72 VAL A CA 1
ATOM 513 C C . VAL A 1 72 ? 7.044 -0.829 11.645 1.00 92.06 72 VAL A C 1
ATOM 515 O O . VAL A 1 72 ? 7.131 -2.029 11.366 1.00 92.06 72 VAL A O 1
ATOM 518 N N . THR A 1 73 ? 5.935 -0.114 11.428 1.00 94.38 73 THR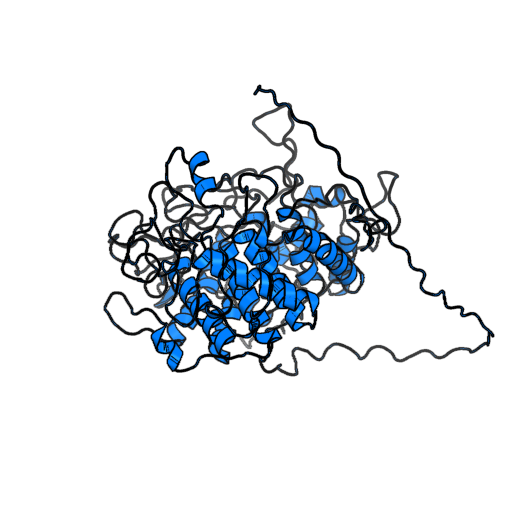 A N 1
ATOM 519 C CA . THR A 1 73 ? 4.695 -0.700 10.886 1.00 94.38 73 THR A CA 1
ATOM 520 C C . THR A 1 73 ? 4.897 -1.296 9.508 1.00 94.38 73 THR A C 1
ATOM 522 O O . THR A 1 73 ? 4.417 -2.398 9.290 1.00 94.38 73 THR A O 1
ATOM 525 N N . GLU A 1 74 ? 5.667 -0.654 8.624 1.00 92.75 74 GLU A N 1
ATOM 526 C CA . GLU A 1 74 ? 6.033 -1.204 7.310 1.00 92.75 74 GLU A CA 1
ATOM 527 C C . GLU A 1 74 ? 6.578 -2.640 7.442 1.00 92.75 74 GLU A C 1
ATOM 529 O O . GLU A 1 74 ? 6.095 -3.587 6.819 1.00 92.75 74 GLU A O 1
ATOM 534 N N . GLY A 1 75 ? 7.557 -2.827 8.331 1.00 92.44 75 GLY A N 1
ATOM 535 C CA . GLY A 1 75 ? 8.189 -4.122 8.521 1.00 92.44 75 GLY A CA 1
ATOM 536 C C . GLY A 1 75 ? 7.266 -5.159 9.160 1.00 92.44 75 GLY A C 1
ATOM 537 O O . GLY A 1 75 ? 7.297 -6.324 8.759 1.00 92.44 75 GLY A O 1
ATOM 538 N N . MET A 1 76 ? 6.426 -4.742 10.109 1.00 95.38 76 MET A N 1
ATOM 539 C CA . MET A 1 76 ? 5.397 -5.591 10.718 1.00 95.38 76 MET A CA 1
ATOM 540 C C . MET A 1 76 ? 4.299 -5.984 9.720 1.00 95.38 76 MET A C 1
ATOM 542 O O . MET A 1 76 ? 3.868 -7.137 9.720 1.00 95.38 76 MET A O 1
ATOM 546 N N . GLY A 1 77 ? 3.893 -5.057 8.849 1.00 96.94 77 GLY A N 1
ATOM 547 C CA . GLY A 1 77 ? 2.899 -5.249 7.800 1.00 96.94 77 GLY A CA 1
ATOM 548 C C . GLY A 1 77 ? 3.351 -6.290 6.788 1.00 96.94 77 GLY A C 1
ATOM 549 O O . GLY A 1 77 ? 2.648 -7.278 6.587 1.00 96.94 77 GLY A O 1
ATOM 550 N N . TYR A 1 78 ? 4.572 -6.160 6.250 1.00 95.62 78 TYR A N 1
ATOM 551 C CA . TYR A 1 78 ? 5.158 -7.179 5.369 1.00 95.62 78 TYR A CA 1
ATOM 552 C C . TYR A 1 78 ? 5.136 -8.576 6.007 1.00 95.62 78 TYR A C 1
ATOM 554 O O . TYR A 1 78 ? 4.682 -9.532 5.375 1.00 95.62 78 TYR A O 1
ATOM 562 N N . ALA A 1 79 ? 5.581 -8.695 7.265 1.00 96.50 79 ALA A N 1
ATOM 563 C CA . ALA A 1 79 ? 5.593 -9.962 7.998 1.00 96.50 79 ALA A CA 1
ATOM 564 C C . ALA A 1 79 ? 4.186 -10.556 8.142 1.00 96.50 79 ALA A C 1
ATOM 566 O O . ALA A 1 79 ? 3.969 -11.728 7.832 1.00 96.50 79 ALA A O 1
ATOM 567 N N . LEU A 1 80 ? 3.217 -9.749 8.577 1.00 98.00 80 LEU A N 1
ATOM 568 C CA . LEU A 1 80 ? 1.852 -10.205 8.809 1.00 98.00 80 LEU A CA 1
ATOM 569 C C . LEU A 1 80 ? 1.134 -10.563 7.496 1.00 98.00 80 LEU A C 1
ATOM 571 O O . LEU A 1 80 ? 0.451 -11.586 7.452 1.00 98.00 80 LEU A O 1
ATOM 575 N N . MET A 1 81 ? 1.351 -9.804 6.415 1.00 98.25 81 MET A N 1
ATOM 576 C CA . MET A 1 81 ? 0.851 -10.112 5.069 1.00 98.25 81 MET A CA 1
ATOM 577 C C . MET A 1 81 ? 1.331 -11.486 4.588 1.00 98.25 81 MET A C 1
ATOM 579 O O . MET A 1 81 ? 0.515 -12.362 4.288 1.00 98.25 81 MET A O 1
ATOM 583 N N . VAL A 1 82 ? 2.651 -11.696 4.531 1.00 97.81 82 VAL A N 1
ATOM 584 C CA . VAL A 1 82 ? 3.233 -12.933 3.984 1.00 97.81 82 VAL A CA 1
ATOM 585 C C . VAL A 1 82 ? 2.885 -14.138 4.857 1.00 97.81 82 VAL A C 1
ATOM 587 O O . VAL A 1 82 ? 2.488 -15.178 4.331 1.00 97.81 82 VAL A O 1
ATOM 590 N N . GLU A 1 83 ? 2.982 -14.022 6.185 1.00 98.25 83 GLU A N 1
ATOM 591 C CA . GLU A 1 83 ? 2.659 -15.139 7.078 1.00 98.25 83 GLU A CA 1
ATOM 592 C C . GLU A 1 83 ? 1.151 -15.436 7.119 1.00 98.25 83 GLU A C 1
ATOM 594 O O . GLU A 1 83 ? 0.767 -16.604 7.174 1.00 98.25 83 GLU A O 1
ATOM 599 N N . GLY A 1 84 ? 0.283 -14.425 6.997 1.00 98.19 84 GLY A N 1
ATOM 600 C CA . GLY A 1 84 ? -1.160 -14.615 6.820 1.00 98.19 84 GLY A CA 1
ATOM 601 C C . GLY A 1 84 ? -1.478 -15.389 5.537 1.00 98.19 84 GLY A C 1
ATOM 602 O O . GLY A 1 84 ? -2.165 -16.414 5.576 1.00 98.19 84 GLY A O 1
ATOM 603 N N . MET A 1 85 ? -0.909 -14.973 4.401 1.00 97.81 85 MET A N 1
ATOM 604 C CA . MET A 1 85 ? -1.046 -15.690 3.127 1.00 97.81 85 MET A CA 1
ATOM 605 C C . MET A 1 85 ? -0.539 -17.136 3.229 1.00 97.81 85 MET A C 1
ATOM 607 O O . MET A 1 85 ? -1.244 -18.069 2.839 1.00 97.81 85 MET A O 1
ATOM 611 N N . MET A 1 86 ? 0.644 -17.365 3.807 1.00 97.50 86 MET A N 1
ATOM 612 C CA . MET A 1 86 ? 1.178 -18.722 3.979 1.00 97.50 86 MET A CA 1
ATOM 613 C C . MET A 1 86 ? 0.336 -19.576 4.939 1.00 97.50 86 MET A C 1
ATOM 615 O O . MET A 1 86 ? 0.177 -20.778 4.704 1.00 97.50 86 MET A O 1
ATOM 619 N N . ALA A 1 87 ? -0.284 -18.976 5.959 1.00 97.69 87 ALA A N 1
ATOM 620 C CA . ALA A 1 87 ? -1.208 -19.669 6.853 1.00 97.69 87 ALA A CA 1
ATOM 621 C C . ALA A 1 87 ? -2.433 -20.223 6.101 1.00 97.69 87 ALA A C 1
ATOM 623 O O . ALA A 1 87 ? -2.812 -21.373 6.334 1.00 97.69 87 ALA A O 1
ATOM 624 N N . THR A 1 88 ? -3.007 -19.473 5.149 1.00 96.69 88 THR A N 1
ATOM 625 C CA . THR A 1 88 ? -4.140 -19.966 4.327 1.00 96.69 88 THR A CA 1
ATOM 626 C C . THR A 1 88 ? -3.763 -21.113 3.391 1.00 96.69 88 THR A C 1
ATOM 628 O O . THR A 1 88 ? -4.598 -21.960 3.085 1.00 96.69 88 THR A O 1
ATOM 631 N N . ARG A 1 89 ? -2.485 -21.216 3.006 1.00 95.12 89 ARG A N 1
ATOM 632 C CA . ARG A 1 89 ? -1.935 -22.363 2.259 1.00 95.12 89 ARG A CA 1
ATOM 633 C C . ARG A 1 89 ? -1.682 -23.594 3.139 1.00 95.12 89 ARG A C 1
ATOM 635 O O . ARG A 1 89 ? -1.191 -24.607 2.646 1.00 95.12 89 ARG A O 1
ATOM 642 N N . GLY A 1 90 ? -2.002 -23.520 4.432 1.00 95.69 90 GLY A N 1
ATOM 643 C CA . GLY A 1 90 ? -1.839 -24.608 5.392 1.00 95.69 90 GLY A CA 1
ATOM 644 C C . GLY A 1 90 ? -0.472 -24.664 6.080 1.00 95.69 90 GLY A C 1
ATOM 645 O O . GLY A 1 90 ? -0.209 -25.642 6.788 1.00 95.69 90 GLY A O 1
ATOM 646 N N . ASP A 1 91 ? 0.394 -23.651 5.931 1.00 96.69 91 ASP A N 1
ATOM 647 C CA . ASP A 1 91 ? 1.622 -23.569 6.728 1.00 96.69 91 ASP A CA 1
ATOM 648 C C . ASP A 1 91 ? 1.266 -23.271 8.197 1.00 96.69 91 ASP A C 1
ATOM 650 O O . ASP A 1 91 ? 0.920 -22.158 8.597 1.00 96.69 91 ASP A O 1
ATOM 654 N N . LYS A 1 92 ? 1.355 -24.313 9.029 1.00 96.88 92 LYS A N 1
ATOM 655 C CA . LYS A 1 92 ? 1.067 -24.243 10.468 1.00 96.88 92 LYS A CA 1
ATOM 656 C C . LYS A 1 92 ? 2.056 -23.361 11.229 1.00 96.88 92 LYS A C 1
ATOM 658 O O . LYS A 1 92 ? 1.683 -22.808 12.260 1.00 96.88 92 LYS A O 1
ATOM 663 N N . TRP A 1 93 ? 3.293 -23.240 10.746 1.00 95.75 93 TRP A N 1
ATOM 664 C CA . TRP A 1 93 ? 4.291 -22.354 11.337 1.00 95.75 93 TRP A CA 1
ATOM 665 C C . TRP A 1 93 ? 3.978 -20.901 10.981 1.00 95.75 93 TRP A C 1
ATOM 667 O O . TRP A 1 93 ? 3.957 -20.056 11.873 1.00 95.75 93 TRP A O 1
ATOM 677 N N . ALA A 1 94 ? 3.604 -20.639 9.724 1.00 97.06 94 ALA A N 1
ATOM 678 C CA . ALA A 1 94 ? 3.101 -19.332 9.302 1.00 97.06 94 ALA A CA 1
ATOM 679 C C . ALA A 1 94 ? 1.908 -18.877 10.147 1.00 97.06 94 ALA A C 1
ATOM 681 O O . ALA A 1 94 ? 1.908 -17.770 10.670 1.00 97.06 94 ALA A O 1
ATOM 682 N N . LYS A 1 95 ? 0.932 -19.765 10.381 1.00 98.00 95 LYS A N 1
ATOM 683 C CA . LYS A 1 95 ? -0.234 -19.475 11.230 1.00 98.00 95 LYS A CA 1
ATOM 684 C C . LYS A 1 95 ? 0.154 -19.053 12.654 1.00 98.00 95 LYS A C 1
ATOM 686 O O . LYS A 1 95 ? -0.421 -18.108 13.186 1.00 98.00 95 LYS A O 1
ATOM 691 N N . GLN A 1 96 ? 1.137 -19.719 13.266 1.00 97.19 96 GLN A N 1
ATOM 692 C CA . GLN A 1 96 ? 1.645 -19.343 14.594 1.00 97.19 96 GLN A CA 1
ATOM 693 C C . GLN A 1 96 ? 2.393 -18.003 14.577 1.00 97.19 96 GLN A C 1
ATOM 695 O O . GLN A 1 96 ? 2.243 -17.207 15.503 1.00 97.19 96 GLN A O 1
ATOM 700 N N . LEU A 1 97 ? 3.176 -17.740 13.529 1.00 96.94 97 LEU A N 1
ATOM 701 C CA . LEU A 1 97 ? 3.887 -16.475 13.352 1.00 96.94 97 LEU A CA 1
ATOM 702 C C . LEU A 1 97 ? 2.921 -15.310 13.121 1.00 96.94 97 LEU A C 1
ATOM 704 O O . LEU A 1 97 ? 3.043 -14.298 13.801 1.00 96.94 97 LEU A O 1
ATOM 708 N N . ALA A 1 98 ? 1.930 -15.475 12.245 1.00 98.00 98 ALA A N 1
ATOM 709 C CA . ALA A 1 98 ? 0.893 -14.489 11.959 1.00 98.00 98 ALA A CA 1
ATOM 710 C C . ALA A 1 98 ? 0.074 -14.132 13.211 1.00 98.00 98 ALA A C 1
ATOM 712 O O . ALA A 1 98 ? -0.121 -12.951 13.479 1.00 98.00 98 ALA A O 1
ATOM 713 N N . LEU A 1 99 ? -0.319 -15.112 14.040 1.00 97.94 99 LEU A N 1
ATOM 714 C CA . LEU A 1 99 ? -0.942 -14.836 15.345 1.00 97.94 99 LEU A CA 1
ATOM 715 C C . LEU A 1 99 ? 0.003 -14.052 16.277 1.00 97.94 99 LEU A C 1
ATOM 717 O O . LEU A 1 99 ? -0.409 -13.089 16.917 1.00 97.94 99 LEU A O 1
ATOM 721 N N . GLY A 1 100 ? 1.288 -14.413 16.340 1.00 96.81 100 GLY A N 1
ATOM 722 C CA . GLY A 1 100 ? 2.268 -13.674 17.145 1.00 96.81 100 GLY A CA 1
ATOM 723 C C . GLY A 1 100 ? 2.493 -12.233 16.663 1.00 96.81 100 GLY A C 1
ATOM 724 O O . GLY A 1 100 ? 2.665 -11.333 17.484 1.00 96.81 100 GLY A O 1
ATOM 725 N N . LEU A 1 101 ? 2.476 -12.010 15.347 1.00 97.06 101 LEU A N 1
ATOM 726 C CA . LEU A 1 101 ? 2.647 -10.704 14.706 1.00 97.06 101 LEU A CA 1
ATOM 727 C C . LEU A 1 101 ? 1.397 -9.830 14.870 1.00 97.06 101 LEU A C 1
ATOM 729 O O . LEU A 1 101 ? 1.522 -8.674 15.261 1.00 97.06 101 LEU A O 1
ATOM 733 N N . ALA A 1 102 ? 0.198 -10.381 14.660 1.00 97.12 102 ALA A N 1
ATOM 734 C CA . ALA A 1 102 ? -1.064 -9.671 14.875 1.00 97.12 102 ALA A CA 1
ATOM 735 C C . ALA A 1 102 ? -1.294 -9.318 16.358 1.00 97.12 102 ALA A C 1
ATOM 737 O O . ALA A 1 102 ? -1.820 -8.247 16.654 1.00 97.12 102 ALA A O 1
ATOM 738 N N . ARG A 1 103 ? -0.815 -10.143 17.304 1.00 95.69 103 ARG A N 1
ATOM 739 C CA . ARG A 1 103 ? -0.793 -9.792 18.736 1.00 95.69 103 ARG A CA 1
ATOM 740 C C . ARG A 1 103 ? 0.056 -8.550 19.007 1.00 95.69 103 ARG A C 1
ATOM 742 O O . ARG A 1 103 ? -0.372 -7.657 19.734 1.00 95.69 103 ARG A O 1
ATOM 749 N N . SER A 1 104 ? 1.252 -8.497 18.425 1.00 95.31 104 SER A N 1
ATOM 750 C CA . SER A 1 104 ? 2.136 -7.331 18.520 1.00 95.31 104 SER A CA 1
ATOM 751 C C . SER A 1 104 ? 1.544 -6.106 17.829 1.00 95.31 104 SER A C 1
ATOM 753 O O . SER A 1 104 ? 1.639 -5.013 18.375 1.00 95.31 104 SER A O 1
ATOM 755 N N . TRP A 1 105 ? 0.890 -6.282 16.674 1.00 95.81 105 TRP A N 1
ATOM 756 C CA . TRP A 1 105 ? 0.172 -5.213 15.979 1.00 95.81 105 TRP A CA 1
ATOM 757 C C . TRP A 1 105 ? -0.921 -4.609 16.862 1.00 95.81 105 TRP A C 1
ATOM 759 O O . TRP A 1 105 ? -0.927 -3.405 17.084 1.00 95.81 105 TRP A O 1
ATOM 769 N N . ALA A 1 106 ? -1.784 -5.439 17.456 1.00 94.12 106 ALA A N 1
ATOM 770 C CA . ALA A 1 106 ? -2.800 -4.985 18.403 1.00 94.12 106 ALA A CA 1
ATOM 771 C C . ALA A 1 106 ? -2.182 -4.235 19.602 1.00 94.12 106 ALA A C 1
ATOM 773 O O . ALA A 1 106 ? -2.731 -3.231 20.053 1.00 94.12 106 ALA A O 1
ATOM 774 N N . GLY A 1 107 ? -1.007 -4.663 20.080 1.00 92.19 107 GLY A N 1
ATOM 775 C CA . GLY A 1 107 ? -0.222 -3.921 21.071 1.00 92.19 107 GLY A CA 1
ATOM 776 C C . GLY A 1 107 ? 0.239 -2.546 20.568 1.00 92.19 107 GLY A C 1
ATOM 777 O O . GLY A 1 107 ? 0.066 -1.551 21.266 1.00 92.19 107 GLY A O 1
ATOM 778 N N . MET A 1 108 ? 0.772 -2.462 19.347 1.00 92.38 108 MET A N 1
ATOM 779 C CA . MET A 1 108 ? 1.172 -1.199 18.707 1.00 92.38 108 MET A CA 1
ATOM 780 C C . MET A 1 108 ? -0.016 -0.259 18.432 1.00 92.38 108 MET A C 1
ATOM 782 O O . MET A 1 108 ? 0.160 0.957 18.455 1.00 92.38 108 MET A O 1
ATOM 786 N N . VAL A 1 109 ? -1.220 -0.801 18.213 1.00 92.00 109 VAL A N 1
ATOM 787 C CA . VAL A 1 109 ? -2.470 -0.026 18.155 1.00 92.00 109 VAL A CA 1
ATOM 788 C C . VAL A 1 109 ? -2.834 0.519 19.538 1.00 92.00 109 VAL A C 1
ATOM 790 O O . VAL A 1 109 ? -3.210 1.678 19.631 1.00 92.00 109 VAL A O 1
ATOM 793 N N . GLN A 1 110 ? -2.727 -0.276 20.610 1.00 87.06 110 GLN A N 1
ATOM 794 C CA . GLN A 1 110 ? -3.331 0.034 21.918 1.00 87.06 110 GLN A CA 1
ATOM 795 C C . GLN A 1 110 ? -2.415 0.715 22.949 1.00 87.06 110 GLN A C 1
ATOM 797 O O . GLN A 1 110 ? -2.923 1.308 23.898 1.00 87.06 110 GLN A O 1
ATOM 802 N N . GLY A 1 111 ? -1.091 0.587 22.828 1.00 83.06 111 GLY A N 1
ATOM 803 C CA . GLY A 1 111 ? -0.146 1.085 23.834 1.00 83.06 111 GLY A CA 1
ATOM 804 C C . GLY A 1 111 ? 0.028 0.191 25.068 1.00 83.06 111 GLY A C 1
ATOM 805 O O . GLY A 1 111 ? -0.485 -0.926 25.142 1.00 83.06 111 GLY A O 1
ATOM 806 N N . ASN A 1 112 ? 0.814 0.671 26.039 1.00 74.31 112 ASN A N 1
ATOM 807 C CA . ASN A 1 112 ? 1.096 -0.006 27.312 1.00 74.31 112 ASN A CA 1
ATOM 808 C C . ASN A 1 112 ? 0.821 0.918 28.516 1.00 74.31 112 ASN A C 1
ATOM 810 O O . ASN A 1 112 ? 0.640 2.120 28.364 1.00 74.31 112 ASN A O 1
ATOM 814 N N . GLY A 1 113 ? 0.800 0.363 29.733 1.00 71.06 113 GLY A N 1
ATOM 815 C CA . GLY A 1 113 ? 0.788 1.156 30.969 1.00 71.06 113 GLY A CA 1
ATOM 816 C C . GLY A 1 113 ? -0.364 2.167 31.063 1.00 71.06 113 GLY A C 1
ATOM 817 O O . GLY A 1 113 ? -1.527 1.774 31.106 1.00 71.06 113 GLY A O 1
ATOM 818 N N . SER A 1 114 ? -0.028 3.459 31.128 1.00 57.97 114 SER A N 1
ATOM 819 C CA . SER A 1 114 ? -0.979 4.586 31.144 1.00 57.97 114 SER A CA 1
ATOM 820 C C . SER A 1 114 ? -1.812 4.715 29.871 1.00 57.97 114 SER A C 1
ATOM 822 O O . SER A 1 114 ? -2.902 5.285 29.911 1.00 57.97 114 SER A O 1
ATOM 824 N N . ASP A 1 115 ? -1.302 4.183 28.765 1.00 63.62 115 ASP A N 1
ATOM 825 C CA . ASP A 1 115 ? -1.878 4.332 27.435 1.00 63.62 115 ASP A CA 1
ATOM 826 C C . ASP A 1 115 ? -2.873 3.198 27.143 1.00 63.62 115 ASP A C 1
ATOM 828 O O . ASP A 1 115 ? -3.624 3.274 26.177 1.00 63.62 115 ASP A O 1
ATOM 832 N N . LEU A 1 116 ? -2.946 2.166 28.001 1.00 64.38 116 LEU A N 1
ATOM 833 C CA . LEU A 1 116 ? -3.914 1.069 27.889 1.00 64.38 116 LEU A CA 1
ATOM 834 C C . LEU A 1 116 ? -5.355 1.602 27.907 1.00 64.38 116 LEU A C 1
ATOM 836 O O . LEU A 1 116 ? -5.941 1.853 28.959 1.00 64.38 116 LEU A O 1
ATOM 840 N N . GLY A 1 117 ? -5.934 1.733 26.714 1.00 62.00 117 GLY A N 1
ATOM 841 C CA . GLY A 1 117 ? -7.259 2.326 26.499 1.00 62.00 117 GLY A CA 1
ATOM 842 C C . GLY A 1 117 ? -7.277 3.441 25.450 1.00 62.00 117 GLY A C 1
ATOM 843 O O . GLY A 1 117 ? -8.359 3.833 25.024 1.00 62.00 117 GLY A O 1
ATOM 844 N N . ARG A 1 118 ? -6.108 3.937 25.028 1.00 74.62 118 ARG A N 1
ATOM 845 C CA . ARG A 1 118 ? -5.921 5.073 24.119 1.00 74.62 118 ARG A CA 1
ATOM 846 C C . ARG A 1 118 ? -5.185 4.605 22.859 1.00 74.62 118 ARG A C 1
ATOM 848 O O . ARG A 1 118 ? -3.975 4.405 22.921 1.00 74.62 118 ARG A O 1
ATOM 855 N N . PRO A 1 119 ? -5.878 4.410 21.724 1.00 82.06 119 PRO A N 1
ATOM 856 C CA . PRO A 1 119 ? -5.214 3.926 20.524 1.00 82.06 119 PRO A CA 1
ATOM 857 C C . PRO A 1 119 ? -4.191 4.941 19.990 1.00 82.06 119 PRO A C 1
ATOM 859 O O . PRO A 1 119 ? -4.452 6.141 19.948 1.00 82.06 119 PRO A O 1
ATOM 862 N N . LEU A 1 120 ? -3.014 4.459 19.594 1.00 82.62 120 LEU A N 1
ATOM 863 C CA . LEU A 1 120 ? -1.823 5.279 19.350 1.00 82.62 120 LEU A CA 1
ATOM 864 C C . LEU A 1 120 ? -1.573 5.609 17.867 1.00 82.62 120 LEU A C 1
ATOM 866 O O . LEU A 1 120 ? -0.680 6.399 17.553 1.00 82.62 120 LEU A O 1
ATOM 870 N N . GLY A 1 121 ? -2.357 5.033 16.951 1.00 76.50 121 GLY A N 1
ATOM 871 C CA . GLY A 1 121 ? -2.335 5.376 15.523 1.00 76.50 121 GLY A CA 1
ATOM 872 C C . GLY A 1 121 ? -2.906 6.765 15.202 1.00 76.50 121 GLY A C 1
ATOM 873 O O . GLY A 1 121 ? -2.817 7.200 14.057 1.00 76.50 121 GLY A O 1
ATOM 874 N N . GLY A 1 122 ? -3.489 7.460 16.185 1.00 73.25 122 GLY A N 1
ATOM 875 C CA . GLY A 1 122 ? -4.001 8.825 16.059 1.00 73.25 122 GLY A CA 1
ATOM 876 C C . GLY A 1 122 ? -2.912 9.890 16.229 1.00 73.25 122 GLY A C 1
ATOM 877 O O . GLY A 1 122 ? -1.714 9.598 16.250 1.00 73.25 122 GLY A O 1
ATOM 878 N N . ALA A 1 123 ? -3.333 11.145 16.376 1.00 66.62 123 ALA A N 1
ATOM 879 C CA . ALA A 1 123 ? -2.435 12.296 16.464 1.00 66.62 123 ALA A CA 1
ATOM 880 C C . ALA A 1 123 ? -2.270 12.864 17.878 1.00 66.62 123 ALA A C 1
ATOM 882 O O . ALA A 1 123 ? -3.260 13.057 18.586 1.00 66.62 123 ALA A O 1
ATOM 883 N N . ASP A 1 124 ? -1.032 13.240 18.220 1.00 59.09 124 ASP A N 1
ATOM 884 C CA . ASP A 1 124 ? -0.679 14.220 19.272 1.00 59.09 124 ASP A CA 1
ATOM 885 C C . ASP A 1 124 ? -1.325 13.982 20.665 1.00 59.09 124 ASP A C 1
ATOM 887 O O . ASP A 1 124 ? -1.540 14.918 21.432 1.00 59.09 124 ASP A O 1
ATOM 891 N N . GLU A 1 125 ? -1.686 12.727 20.976 1.00 55.91 125 GLU A N 1
ATOM 892 C CA . GLU A 1 125 ? -2.408 12.263 22.187 1.00 55.91 125 GLU A CA 1
ATOM 893 C C . GLU A 1 125 ? -3.710 13.010 22.534 1.00 55.91 125 GLU A C 1
ATOM 895 O O . GLU A 1 125 ? -4.261 12.830 23.624 1.00 55.91 125 GLU A O 1
ATOM 900 N N . ALA A 1 126 ? -4.221 13.836 21.620 1.00 57.75 126 ALA A N 1
ATOM 901 C CA . ALA A 1 126 ? -5.424 14.621 21.839 1.00 57.75 126 ALA A CA 1
ATOM 902 C C . ALA A 1 126 ? -6.630 13.690 22.023 1.00 57.75 126 ALA A C 1
ATOM 904 O O . ALA A 1 126 ? -6.883 12.830 21.176 1.00 57.75 126 ALA A O 1
ATOM 905 N N . ASP A 1 127 ? -7.376 13.872 23.119 1.00 59.53 127 ASP A N 1
ATOM 906 C CA . ASP A 1 127 ? -8.569 13.075 23.417 1.00 59.53 127 ASP A CA 1
ATOM 907 C C . ASP A 1 127 ? -9.501 13.061 22.186 1.00 59.53 127 ASP A C 1
ATOM 909 O O . ASP A 1 127 ? -9.952 14.111 21.729 1.00 59.53 127 ASP A O 1
ATOM 913 N N . GLY A 1 128 ? -9.735 11.869 21.628 1.00 69.38 128 GLY A N 1
ATOM 914 C CA . GLY A 1 128 ? -10.571 11.650 20.443 1.00 69.38 128 GLY A CA 1
ATOM 915 C C . GLY A 1 128 ? -9.825 11.434 19.117 1.00 69.38 128 GLY A C 1
ATOM 916 O O . GLY A 1 128 ? -10.375 10.755 18.257 1.00 69.38 128 GLY A O 1
ATOM 917 N N . SER A 1 129 ? -8.574 11.884 18.933 1.00 71.44 129 SER A N 1
ATOM 918 C CA . SER A 1 129 ? -7.876 11.859 17.617 1.00 71.44 129 SER A CA 1
ATOM 919 C C . SER A 1 129 ? -7.659 10.472 16.998 1.00 71.44 129 SER A C 1
ATOM 921 O O . SER A 1 129 ? -7.307 10.358 15.826 1.00 71.44 129 SER A O 1
ATOM 923 N N . ALA A 1 130 ? -7.849 9.417 17.789 1.00 77.06 130 ALA A N 1
ATOM 924 C CA . ALA A 1 130 ? -7.734 8.036 17.357 1.00 77.06 130 ALA A CA 1
ATOM 925 C C . ALA A 1 130 ? -9.085 7.325 17.156 1.00 77.06 130 ALA A C 1
ATOM 927 O O . ALA A 1 130 ? -9.112 6.253 16.557 1.00 77.06 130 ALA A O 1
ATOM 928 N N . SER A 1 131 ? -10.188 7.886 17.659 1.00 80.62 131 SER A N 1
ATOM 929 C CA . SER A 1 131 ? -11.510 7.239 17.741 1.00 80.62 131 SER A CA 1
ATOM 930 C C . SER A 1 131 ? -12.667 8.088 17.204 1.00 80.62 131 SER A C 1
ATOM 932 O O . SER A 1 131 ? -13.778 7.588 17.056 1.00 80.62 131 SER A O 1
ATOM 934 N N . GLU A 1 132 ? -12.425 9.368 16.935 1.00 84.12 132 GLU A N 1
ATOM 935 C CA . GLU A 1 132 ? -13.374 10.327 16.375 1.00 84.12 132 GLU A CA 1
ATOM 936 C C . GLU A 1 132 ? -12.903 10.739 14.975 1.00 84.12 132 GLU A C 1
ATOM 938 O O . GLU A 1 132 ? -11.707 10.799 14.703 1.00 84.12 132 GLU A O 1
ATOM 943 N N . VAL A 1 133 ? -13.839 11.018 14.066 1.00 83.06 133 VAL A N 1
ATOM 944 C CA . VAL A 1 133 ? -13.517 11.379 12.670 1.00 83.06 133 VAL A CA 1
ATOM 945 C C . VAL A 1 133 ? -13.525 12.890 12.451 1.00 83.06 133 VAL A C 1
ATOM 947 O O . VAL A 1 133 ? -12.751 13.415 11.655 1.00 83.06 133 VAL A O 1
ATOM 950 N N . ASN A 1 134 ? -14.349 13.614 13.206 1.00 83.44 134 ASN A N 1
ATOM 951 C CA . ASN A 1 134 ? -14.545 15.062 13.134 1.00 83.44 134 ASN A CA 1
ATOM 952 C C . ASN A 1 134 ? -13.516 15.872 13.953 1.00 83.44 134 ASN A C 1
ATOM 954 O O . ASN A 1 134 ? -13.811 16.985 14.392 1.00 83.44 134 ASN A O 1
ATOM 958 N N . VAL A 1 135 ? -12.317 15.326 14.146 1.00 85.25 135 VAL A N 1
ATOM 959 C CA . VAL A 1 135 ? -11.213 15.929 14.907 1.00 85.25 135 VAL A CA 1
ATOM 960 C C . VAL A 1 135 ? -9.972 16.097 14.024 1.00 85.25 135 VAL A C 1
ATOM 962 O O . VAL A 1 135 ? -10.015 15.886 12.811 1.00 85.25 135 VAL A O 1
ATOM 965 N N . ARG A 1 136 ? -8.869 16.568 14.613 1.00 84.69 136 ARG A N 1
ATOM 966 C CA . ARG A 1 136 ? -7.618 16.828 13.900 1.00 84.69 136 ARG A CA 1
ATOM 967 C C . ARG A 1 136 ? -6.607 15.691 14.111 1.00 84.69 136 ARG A C 1
ATOM 969 O O . ARG A 1 136 ? -6.304 15.398 15.268 1.00 84.69 136 ARG A O 1
ATOM 976 N N . PRO A 1 137 ? -5.923 15.232 13.047 1.00 84.75 137 PRO A N 1
ATOM 977 C CA . PRO A 1 137 ? -6.286 15.309 11.629 1.00 84.75 137 PRO A CA 1
ATOM 978 C C . PRO A 1 137 ? -7.515 14.444 11.330 1.00 84.75 137 PRO A C 1
ATOM 980 O O . PRO A 1 137 ? -7.865 13.584 12.128 1.00 84.75 137 PRO A O 1
ATOM 983 N N . TYR A 1 138 ? -8.169 14.670 10.191 1.00 88.75 138 TYR A N 1
ATOM 984 C CA . TYR A 1 138 ? -9.404 13.949 9.869 1.00 88.75 138 TYR A CA 1
ATOM 985 C C . TYR A 1 138 ? -9.188 12.441 9.669 1.00 88.75 138 TYR A C 1
ATOM 987 O O . TYR A 1 138 ? -8.289 12.036 8.915 1.00 88.75 138 TYR A O 1
ATOM 995 N N . GLY A 1 139 ? -10.077 11.653 10.284 1.00 88.62 139 GLY A N 1
ATOM 996 C CA . GLY A 1 139 ? -10.116 10.190 10.237 1.00 88.62 139 GLY A CA 1
ATOM 997 C C . GLY A 1 139 ? -9.813 9.524 11.586 1.00 88.62 139 GLY A C 1
ATOM 998 O O . GLY A 1 139 ? -8.944 9.979 12.320 1.00 88.62 139 GLY A O 1
ATOM 999 N N . ALA A 1 140 ? -10.501 8.421 11.896 1.00 88.06 140 ALA A N 1
ATOM 1000 C CA . ALA A 1 140 ? -10.295 7.651 13.126 1.00 88.06 140 ALA A CA 1
ATOM 1001 C C . ALA A 1 140 ? -9.363 6.454 12.881 1.00 88.06 140 ALA A C 1
ATOM 1003 O O . ALA A 1 140 ? -9.630 5.616 12.021 1.00 88.06 140 ALA A O 1
ATOM 1004 N N . SER A 1 141 ? -8.285 6.345 13.660 1.00 85.25 141 SER A N 1
ATOM 1005 C CA . SER A 1 141 ? -7.275 5.284 13.531 1.00 85.25 141 SER A CA 1
ATOM 1006 C C . SER A 1 141 ? -7.627 3.960 14.215 1.00 85.25 141 SER A C 1
ATOM 1008 O O . SER A 1 141 ? -6.919 2.972 14.040 1.00 85.25 141 SER A O 1
ATOM 1010 N N . ALA A 1 142 ? -8.681 3.916 15.023 1.00 88.31 142 ALA A N 1
ATOM 1011 C CA . ALA A 1 142 ? -9.133 2.718 15.713 1.00 88.31 142 ALA A CA 1
ATOM 1012 C C . ALA A 1 142 ? -10.647 2.756 15.923 1.00 88.31 142 ALA A C 1
ATOM 1014 O O . ALA A 1 142 ? -11.220 3.799 16.239 1.00 88.31 142 ALA A O 1
ATOM 1015 N N . ILE A 1 143 ? -11.288 1.595 15.793 1.00 88.31 143 ILE A N 1
ATOM 1016 C CA . ILE A 1 143 ? -12.734 1.460 15.979 1.00 88.31 143 ILE A CA 1
ATOM 1017 C C . ILE A 1 143 ? -13.018 0.732 17.305 1.00 88.31 143 ILE A C 1
ATOM 1019 O O . ILE A 1 143 ? -12.538 -0.396 17.499 1.00 88.31 143 ILE A O 1
ATOM 1023 N N . PRO A 1 144 ? -13.801 1.334 18.225 1.00 84.12 144 PRO A N 1
ATOM 1024 C CA . PRO A 1 144 ? -14.187 0.699 19.482 1.00 84.12 144 PRO A CA 1
ATOM 1025 C C . PRO A 1 144 ? -14.870 -0.661 19.279 1.00 84.12 144 PRO A C 1
ATOM 1027 O O . PRO A 1 144 ? -15.707 -0.831 18.397 1.00 84.12 144 PRO A O 1
ATOM 1030 N N . GLY A 1 145 ? -14.537 -1.632 20.128 1.00 80.38 145 GLY A N 1
ATOM 1031 C CA . GLY A 1 145 ? -15.090 -2.985 20.072 1.00 80.38 145 GLY A CA 1
ATOM 1032 C C . GLY A 1 145 ? -14.425 -3.914 21.087 1.00 80.38 145 GLY A C 1
ATOM 1033 O O . GLY A 1 145 ? -13.798 -3.451 22.043 1.00 80.38 145 GLY A O 1
ATOM 1034 N N . VAL A 1 146 ? -14.561 -5.228 20.895 1.00 76.25 146 VAL A N 1
ATOM 1035 C CA . VAL A 1 146 ? -13.932 -6.225 21.777 1.00 76.25 146 VAL A CA 1
ATOM 1036 C C . VAL A 1 146 ? -12.456 -6.369 21.405 1.00 76.25 146 VAL A C 1
ATOM 1038 O O . VAL A 1 146 ? -12.109 -6.953 20.384 1.00 76.25 146 VAL A O 1
ATOM 1041 N N . GLY A 1 147 ? -11.576 -5.810 22.233 1.00 79.94 147 GLY A N 1
ATOM 1042 C CA . GLY A 1 147 ? -10.133 -5.821 21.990 1.00 79.94 147 GLY A CA 1
ATOM 1043 C C . GLY A 1 147 ? -9.662 -4.829 20.910 1.00 79.94 147 GLY A C 1
ATOM 1044 O O . GLY A 1 147 ? -10.489 -4.248 20.195 1.00 79.94 147 GLY A O 1
ATOM 1045 N N . PRO A 1 148 ? -8.343 -4.586 20.791 1.00 86.38 148 PRO A N 1
ATOM 1046 C CA . PRO A 1 148 ? -7.814 -3.549 19.903 1.00 86.38 148 PRO A CA 1
ATOM 1047 C C . PRO A 1 148 ? -7.908 -3.916 18.420 1.00 86.38 148 PRO A C 1
ATOM 1049 O O . PRO A 1 148 ? -7.504 -5.003 18.012 1.00 86.38 148 PRO A O 1
ATOM 1052 N N . ALA A 1 149 ? -8.392 -2.974 17.611 1.00 91.56 149 ALA A N 1
ATOM 1053 C CA . ALA A 1 149 ? -8.440 -3.059 16.154 1.00 91.56 149 ALA A CA 1
ATOM 1054 C C . ALA A 1 149 ? -8.251 -1.655 15.562 1.00 91.56 149 ALA A C 1
ATOM 1056 O O . ALA A 1 149 ? -8.861 -0.695 16.043 1.00 91.56 149 ALA A O 1
ATOM 1057 N N . GLY A 1 150 ? -7.395 -1.527 14.548 1.00 93.00 150 GLY A N 1
ATOM 1058 C CA . GLY A 1 150 ? -6.995 -0.227 14.014 1.00 93.00 150 GLY A CA 1
ATOM 1059 C C . GLY A 1 150 ? -5.663 -0.229 13.265 1.00 93.00 150 GLY A C 1
ATOM 1060 O O . GLY A 1 150 ? -5.028 -1.275 13.087 1.00 93.00 150 GLY A O 1
ATOM 1061 N N . VAL A 1 151 ? -5.250 0.973 12.866 1.00 94.62 151 VAL A N 1
ATOM 1062 C CA . VAL A 1 151 ? -3.918 1.289 12.336 1.00 94.62 151 VAL A CA 1
ATOM 1063 C C . VAL A 1 151 ? -2.962 1.626 13.485 1.00 94.62 151 VAL A C 1
ATOM 1065 O O . VAL A 1 151 ? -3.378 2.140 14.528 1.00 94.62 151 VAL A O 1
ATOM 1068 N N . ALA A 1 152 ? -1.687 1.275 13.340 1.00 92.88 152 ALA A N 1
ATOM 1069 C CA . ALA A 1 152 ? -0.719 1.299 14.440 1.00 92.88 152 ALA A CA 1
ATOM 1070 C C . ALA A 1 152 ? 0.195 2.532 14.378 1.00 92.88 152 ALA A C 1
ATOM 1072 O O . ALA A 1 152 ? 0.393 3.100 13.308 1.00 92.88 152 ALA A O 1
ATOM 1073 N N . THR A 1 153 ? 0.812 2.936 15.498 1.00 90.56 153 THR A N 1
ATOM 1074 C CA . THR A 1 153 ? 1.863 3.969 15.430 1.00 90.56 153 THR A CA 1
ATOM 1075 C C . THR A 1 153 ? 3.034 3.473 14.590 1.00 90.56 153 THR A C 1
ATOM 1077 O O . THR A 1 153 ? 3.550 2.384 14.852 1.00 90.56 153 THR A O 1
ATOM 1080 N N . TRP A 1 154 ? 3.505 4.284 13.639 1.00 91.38 154 TRP A N 1
ATOM 1081 C CA . TRP A 1 154 ? 4.460 3.857 12.610 1.00 91.38 154 TRP A CA 1
ATOM 1082 C C . TRP A 1 154 ? 5.805 3.322 13.132 1.00 91.38 154 TRP A C 1
ATOM 1084 O O . TRP A 1 154 ? 6.497 2.605 12.405 1.00 91.38 154 TRP A O 1
ATOM 1094 N N . LYS A 1 155 ? 6.194 3.649 14.375 1.00 90.50 155 LYS A N 1
ATOM 1095 C CA . LYS A 1 155 ? 7.478 3.262 14.981 1.00 90.50 155 LYS A CA 1
ATOM 1096 C C . LYS A 1 155 ? 7.398 3.057 16.499 1.00 90.50 155 LYS A C 1
ATOM 1098 O O . LYS A 1 155 ? 6.819 3.871 17.217 1.00 90.50 155 LYS A O 1
ATOM 1103 N N . PHE A 1 156 ? 8.066 2.005 16.976 1.00 88.25 156 PHE A N 1
ATOM 1104 C CA . PHE A 1 156 ? 8.259 1.656 18.385 1.00 88.25 156 PHE A CA 1
ATOM 1105 C C . PHE A 1 156 ? 9.725 1.277 18.704 1.00 88.25 156 PHE A C 1
ATOM 1107 O O . PHE A 1 156 ? 10.416 0.725 17.845 1.00 88.25 156 PHE A O 1
ATOM 1114 N N . PRO A 1 157 ? 10.214 1.496 19.942 1.00 88.56 157 PRO A N 1
ATOM 1115 C CA . PRO A 1 157 ? 9.614 2.330 20.986 1.00 88.56 157 PRO A CA 1
ATOM 1116 C C . PRO A 1 157 ? 9.395 3.775 20.512 1.00 88.56 157 PRO A C 1
ATOM 1118 O O . PRO A 1 157 ? 10.165 4.287 19.695 1.00 88.56 157 PRO A O 1
ATOM 1121 N N . ARG A 1 158 ? 8.311 4.416 20.966 1.00 87.12 158 ARG A N 1
ATOM 1122 C CA . ARG A 1 158 ? 7.873 5.733 20.458 1.00 87.12 158 ARG A CA 1
ATOM 1123 C C . ARG A 1 158 ? 8.891 6.836 20.768 1.00 87.12 158 ARG A C 1
ATOM 1125 O O . ARG A 1 158 ? 8.976 7.840 20.071 1.00 87.12 158 ARG A O 1
ATOM 1132 N N . GLU A 1 159 ? 9.731 6.626 21.767 1.00 85.38 159 GLU A N 1
ATOM 1133 C CA . GLU A 1 159 ? 10.824 7.505 22.168 1.00 85.38 159 GLU A CA 1
ATOM 1134 C C . GLU A 1 159 ? 11.912 7.623 21.082 1.00 85.38 159 GLU A C 1
ATOM 1136 O O . GLU A 1 159 ? 12.646 8.608 21.046 1.00 85.38 159 GLU A O 1
ATOM 1141 N N . LEU A 1 160 ? 11.985 6.677 20.132 1.00 83.62 160 LEU A N 1
ATOM 1142 C CA . LEU A 1 160 ? 12.926 6.712 19.004 1.00 83.62 160 LEU A CA 1
ATOM 1143 C C . LEU A 1 160 ? 12.621 7.801 17.950 1.00 83.62 160 LEU A C 1
ATOM 1145 O O . LEU A 1 160 ? 13.295 7.838 16.913 1.00 83.62 160 LEU A O 1
ATOM 1149 N N . CYS A 1 161 ? 11.617 8.654 18.176 1.00 77.94 161 CYS A N 1
ATOM 1150 C CA . CYS A 1 161 ? 11.371 9.875 17.401 1.00 77.94 161 CYS A CA 1
ATOM 1151 C C . CYS A 1 161 ? 11.904 11.158 18.070 1.00 77.94 161 CYS A C 1
ATOM 1153 O O . CYS A 1 161 ? 12.064 12.164 17.371 1.00 77.94 161 CYS A O 1
ATOM 1155 N N . TYR A 1 162 ? 12.268 11.124 19.362 1.00 75.25 162 TYR A N 1
ATOM 1156 C CA . TYR A 1 162 ? 12.839 12.286 20.059 1.00 75.25 162 TYR A CA 1
ATOM 1157 C C . TYR A 1 162 ? 14.148 12.762 19.401 1.00 75.25 162 TYR A C 1
ATOM 1159 O O . TYR A 1 162 ? 14.330 13.949 19.128 1.00 75.25 162 TYR A O 1
ATOM 1167 N N . ASP A 1 163 ? 15.033 11.821 19.056 1.00 57.88 163 ASP A N 1
ATOM 1168 C CA . ASP A 1 163 ? 16.338 12.116 18.445 1.00 57.88 163 ASP A CA 1
ATOM 1169 C C . ASP A 1 163 ? 16.246 12.567 16.973 1.00 57.88 163 ASP A C 1
ATOM 1171 O O . ASP A 1 163 ? 17.191 13.149 16.440 1.00 57.88 163 ASP A O 1
ATOM 1175 N N . LEU A 1 164 ? 15.126 12.300 16.288 1.00 58.12 164 LEU A N 1
ATOM 1176 C CA . LEU A 1 164 ? 14.974 12.565 14.849 1.00 58.12 164 LEU A CA 1
ATOM 1177 C C . LEU A 1 164 ? 14.497 13.988 14.529 1.00 58.12 164 LEU A C 1
ATOM 1179 O O . LEU A 1 164 ? 14.662 14.447 13.399 1.00 58.12 164 LEU A O 1
ATOM 1183 N N . SER A 1 165 ? 13.893 14.678 15.498 1.00 50.06 165 SER A N 1
ATOM 1184 C CA . SER A 1 165 ? 13.107 15.898 15.269 1.00 50.06 165 SER A CA 1
ATOM 1185 C C . SER A 1 165 ? 13.625 17.141 16.006 1.00 50.06 165 SER A C 1
ATOM 1187 O O . SER A 1 165 ? 13.116 18.236 15.771 1.00 50.06 165 SER A O 1
ATOM 1189 N N . ASN A 1 166 ? 14.610 16.997 16.908 1.00 50.41 166 ASN A N 1
ATOM 1190 C CA . ASN A 1 166 ? 14.913 17.970 17.977 1.00 50.41 166 ASN A CA 1
ATOM 1191 C C . ASN A 1 166 ? 13.694 18.311 18.868 1.00 50.41 166 ASN A C 1
ATOM 1193 O O . ASN A 1 166 ? 13.740 19.283 19.626 1.00 50.41 166 ASN A O 1
ATOM 1197 N N . ALA A 1 167 ? 12.610 17.534 18.796 1.00 52.69 167 ALA A N 1
ATOM 1198 C CA . ALA A 1 167 ? 11.395 17.743 19.563 1.00 52.69 167 ALA A CA 1
ATOM 1199 C C . ALA A 1 167 ? 11.228 16.632 20.602 1.00 52.69 167 ALA A C 1
ATOM 1201 O O . ALA A 1 167 ? 11.484 15.459 20.347 1.00 52.69 167 ALA A O 1
ATOM 1202 N N . SER A 1 168 ? 10.722 16.992 21.778 1.00 59.44 168 SER A N 1
ATOM 1203 C CA . SER A 1 168 ? 10.316 16.048 22.823 1.00 59.44 168 SER A CA 1
ATOM 1204 C C . SER A 1 168 ? 8.959 15.396 22.510 1.00 59.44 168 SER A C 1
ATOM 1206 O O . SER A 1 168 ? 8.117 15.281 23.396 1.00 59.44 168 SER A O 1
ATOM 1208 N N . ILE A 1 169 ? 8.722 15.051 21.240 1.00 67.75 169 ILE A N 1
ATOM 1209 C CA . ILE A 1 169 ? 7.470 14.487 20.728 1.00 67.75 169 ILE A CA 1
ATOM 1210 C C . ILE A 1 169 ? 7.725 13.008 20.383 1.00 67.75 169 ILE A C 1
ATOM 1212 O O . ILE A 1 169 ? 8.656 12.725 19.619 1.00 67.75 169 ILE A O 1
ATOM 1216 N N . PRO A 1 170 ? 6.970 12.060 20.970 1.00 78.19 170 PRO A N 1
ATOM 1217 C CA . PRO A 1 170 ? 7.089 10.643 20.644 1.00 78.19 170 PRO A CA 1
ATOM 1218 C C . PRO A 1 170 ? 6.717 10.366 19.182 1.00 78.19 170 PRO A C 1
ATOM 1220 O O . PRO A 1 170 ? 6.168 11.213 18.484 1.00 78.19 170 PRO A O 1
ATOM 1223 N N . CYS A 1 171 ? 6.945 9.147 18.705 1.00 84.00 171 CYS A N 1
ATOM 1224 C CA . CYS A 1 171 ? 6.313 8.701 17.473 1.00 84.00 171 CYS A CA 1
ATOM 1225 C C . CYS A 1 171 ? 4.788 8.687 17.681 1.00 84.00 171 CYS A C 1
ATOM 1227 O O . CYS A 1 171 ? 4.297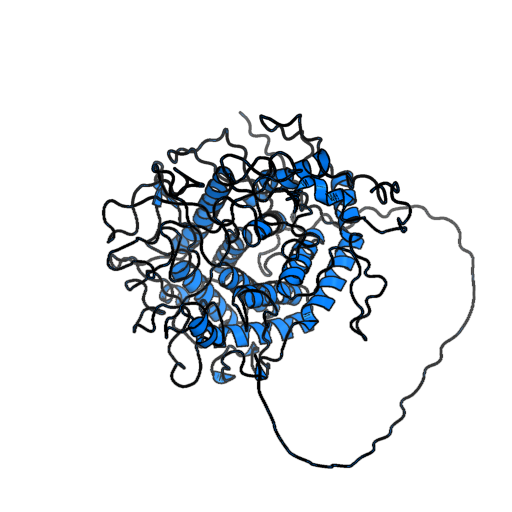 8.143 18.678 1.00 84.00 171 CYS A O 1
ATOM 1229 N N . HIS A 1 172 ? 4.074 9.291 16.736 1.00 83.31 172 HIS A N 1
ATOM 1230 C CA . HIS A 1 172 ? 2.618 9.355 16.625 1.00 83.31 172 HIS A CA 1
ATOM 1231 C C . HIS A 1 172 ? 2.215 9.061 15.185 1.00 83.31 172 HIS A C 1
ATOM 1233 O O . HIS A 1 172 ? 3.069 9.082 14.296 1.00 83.31 172 HIS A O 1
ATOM 1239 N N . GLY A 1 173 ? 0.929 8.774 14.983 1.00 88.06 173 GLY A N 1
ATOM 1240 C CA . GLY A 1 173 ? 0.374 8.537 13.662 1.00 88.06 173 GLY A CA 1
ATOM 1241 C C . GLY A 1 173 ? 0.804 7.223 13.033 1.00 88.06 173 GLY A C 1
ATOM 1242 O O . GLY A 1 173 ? 1.752 6.561 13.466 1.00 88.06 173 GLY A O 1
ATOM 1243 N N . SER A 1 174 ? 0.075 6.847 11.996 1.00 92.62 174 SER A N 1
ATOM 1244 C CA . SER A 1 174 ? 0.287 5.609 11.260 1.00 92.62 174 SER A CA 1
ATOM 1245 C C . SER A 1 174 ? 1.128 5.818 9.995 1.00 92.62 174 SER A C 1
ATOM 1247 O O . SER A 1 174 ? 1.586 6.931 9.715 1.00 92.62 174 SER A O 1
ATOM 1249 N N . ALA A 1 175 ? 1.365 4.740 9.248 1.00 93.56 175 ALA A N 1
ATOM 1250 C CA . ALA A 1 175 ? 2.037 4.783 7.955 1.00 93.56 175 ALA A CA 1
ATOM 1251 C C . ALA A 1 175 ? 1.383 3.749 7.035 1.00 93.56 175 ALA A C 1
ATOM 1253 O O . ALA A 1 175 ? 1.468 2.540 7.277 1.00 93.56 175 ALA A O 1
ATOM 1254 N N . THR A 1 176 ? 0.733 4.265 5.992 1.00 96.12 176 THR A N 1
ATOM 1255 C CA . THR A 1 176 ? -0.261 3.566 5.167 1.00 96.12 176 THR A CA 1
ATOM 1256 C C . THR A 1 176 ? 0.242 2.253 4.576 1.00 96.12 176 THR A C 1
ATOM 1258 O O . THR A 1 176 ? -0.521 1.295 4.496 1.00 96.12 176 THR A O 1
ATOM 1261 N N . ASP A 1 177 ? 1.527 2.179 4.217 1.00 95.50 177 ASP A N 1
ATOM 1262 C CA . ASP A 1 177 ? 2.178 0.969 3.706 1.00 95.50 177 ASP A CA 1
ATOM 1263 C C . ASP A 1 177 ? 2.239 -0.171 4.728 1.00 95.50 177 ASP A C 1
ATOM 1265 O O . ASP A 1 177 ? 1.999 -1.328 4.385 1.00 95.50 177 ASP A O 1
ATOM 1269 N N . GLY A 1 178 ? 2.538 0.144 5.987 1.00 96.56 178 GLY A N 1
ATOM 1270 C CA . GLY A 1 178 ? 2.498 -0.829 7.074 1.00 96.56 178 GLY A CA 1
ATOM 1271 C C . GLY A 1 178 ? 1.080 -1.268 7.420 1.00 96.56 178 GLY A C 1
ATOM 1272 O O . GLY A 1 178 ? 0.840 -2.453 7.654 1.00 96.56 178 GLY A O 1
ATOM 1273 N N . ASP A 1 179 ? 0.145 -0.320 7.428 1.00 97.94 179 ASP A N 1
ATOM 1274 C CA . ASP A 1 179 ? -1.247 -0.561 7.801 1.00 97.94 179 ASP A CA 1
ATOM 1275 C C . ASP A 1 179 ? -1.984 -1.421 6.765 1.00 97.94 179 ASP A C 1
ATOM 1277 O O . ASP A 1 179 ? -2.623 -2.415 7.122 1.00 97.94 179 ASP A O 1
ATOM 1281 N N . GLU A 1 180 ? -1.849 -1.102 5.472 1.00 98.00 180 GLU A N 1
ATOM 1282 C CA . GLU A 1 180 ? -2.514 -1.847 4.399 1.00 98.00 180 GLU A CA 1
ATOM 1283 C C . GLU A 1 180 ? -2.014 -3.301 4.301 1.00 98.00 180 GLU A C 1
ATOM 1285 O O . GLU A 1 180 ? -2.796 -4.212 4.012 1.00 98.00 180 GLU A O 1
ATOM 1290 N N . ASP A 1 181 ? -0.735 -3.555 4.591 1.00 98.50 181 ASP A N 1
ATOM 1291 C CA . ASP A 1 181 ? -0.164 -4.906 4.576 1.00 98.50 181 ASP A CA 1
ATOM 1292 C C . ASP A 1 181 ? -0.510 -5.700 5.842 1.00 98.50 181 ASP A C 1
ATOM 1294 O O . ASP A 1 181 ? -0.872 -6.880 5.758 1.00 98.50 181 ASP A O 1
ATOM 1298 N N . ALA A 1 182 ? -0.500 -5.059 7.014 1.00 98.50 182 ALA A N 1
ATOM 1299 C CA . ALA A 1 182 ? -0.931 -5.692 8.257 1.00 98.50 182 ALA A CA 1
ATOM 1300 C C . ALA A 1 182 ? -2.397 -6.145 8.187 1.00 98.50 182 ALA A C 1
ATOM 1302 O O . ALA A 1 182 ? -2.717 -7.275 8.561 1.00 98.50 182 ALA A O 1
ATOM 1303 N N . ILE A 1 183 ? -3.284 -5.297 7.658 1.00 98.62 183 ILE A N 1
ATOM 1304 C CA . ILE A 1 183 ? -4.717 -5.592 7.521 1.00 98.62 183 ILE A CA 1
ATOM 1305 C C . ILE A 1 183 ? -4.965 -6.682 6.481 1.00 98.62 183 ILE A C 1
ATOM 1307 O O . ILE A 1 183 ? -5.761 -7.589 6.737 1.00 98.62 183 ILE A O 1
ATOM 1311 N N . MET A 1 184 ? -4.232 -6.682 5.362 1.00 98.44 184 MET A N 1
ATOM 1312 C CA . MET A 1 184 ? -4.279 -7.795 4.411 1.00 98.44 184 MET A CA 1
ATOM 1313 C C . MET A 1 184 ? -3.882 -9.106 5.107 1.00 98.44 184 MET A C 1
ATOM 1315 O O . MET A 1 184 ? -4.611 -10.095 5.030 1.00 98.44 184 MET A O 1
ATOM 1319 N N . GLY A 1 185 ? -2.788 -9.099 5.872 1.00 98.50 185 GLY A N 1
ATOM 1320 C CA . GLY A 1 185 ? -2.351 -10.242 6.673 1.00 98.50 185 GLY A CA 1
ATOM 1321 C C . GLY A 1 185 ? -3.381 -10.728 7.695 1.00 98.50 185 GLY A C 1
ATOM 1322 O O . GLY A 1 185 ? -3.595 -11.936 7.809 1.00 98.50 185 GLY A O 1
ATOM 1323 N N . MET A 1 186 ? -4.072 -9.817 8.388 1.00 98.62 186 MET A N 1
ATOM 1324 C CA . MET A 1 186 ? -5.155 -10.152 9.324 1.00 98.62 186 MET A CA 1
ATOM 1325 C C . MET A 1 186 ? -6.360 -10.800 8.625 1.00 98.62 186 MET A C 1
ATOM 1327 O O . MET A 1 186 ? -6.910 -11.770 9.147 1.00 98.62 186 MET A O 1
ATOM 1331 N N . ILE A 1 187 ? -6.728 -10.341 7.425 1.00 98.56 187 ILE A N 1
ATOM 1332 C CA . ILE A 1 187 ? -7.801 -10.939 6.613 1.00 98.56 187 ILE A CA 1
ATOM 1333 C C . ILE A 1 187 ? -7.442 -12.371 6.182 1.00 98.56 187 ILE A C 1
ATOM 1335 O O . ILE A 1 187 ? -8.246 -13.292 6.359 1.00 98.56 187 ILE A O 1
ATOM 1339 N N . TYR A 1 188 ? -6.226 -12.597 5.668 1.00 98.56 188 TYR A N 1
ATOM 1340 C CA . TYR A 1 188 ? -5.773 -13.956 5.345 1.00 98.56 188 TYR A CA 1
ATOM 1341 C C . TYR A 1 188 ? -5.662 -14.822 6.613 1.00 98.56 188 TYR A C 1
ATOM 1343 O O . TYR A 1 188 ? -6.056 -15.987 6.592 1.00 98.56 188 TYR A O 1
ATOM 1351 N N . LEU A 1 189 ? -5.218 -14.273 7.747 1.00 98.31 189 LEU A N 1
ATOM 1352 C CA . LEU A 1 189 ? -5.180 -14.999 9.019 1.00 98.31 189 LEU A CA 1
ATOM 1353 C C . LEU A 1 189 ? -6.580 -15.423 9.495 1.00 98.31 189 LEU A C 1
ATOM 1355 O O . LEU A 1 189 ? -6.741 -16.568 9.920 1.00 98.31 189 LEU A O 1
ATOM 1359 N N . ALA A 1 190 ? -7.594 -14.560 9.371 1.00 97.94 190 ALA A N 1
ATOM 1360 C CA . ALA A 1 190 ? -8.985 -14.916 9.648 1.00 97.94 190 ALA A CA 1
ATOM 1361 C C . ALA A 1 190 ? -9.446 -16.085 8.758 1.00 97.94 190 ALA A C 1
ATOM 1363 O O . ALA A 1 190 ? -9.979 -17.069 9.269 1.00 97.94 190 ALA A O 1
ATOM 1364 N N . GLY A 1 191 ? -9.132 -16.060 7.457 1.00 97.50 191 GLY A N 1
ATOM 1365 C CA . GLY A 1 191 ? -9.401 -17.188 6.556 1.00 97.50 191 GLY A CA 1
ATOM 1366 C C . GLY A 1 191 ? -8.642 -18.469 6.920 1.00 97.50 191 GLY A C 1
ATOM 1367 O O . GLY A 1 191 ? -9.201 -19.561 6.875 1.00 97.50 191 GLY A O 1
ATOM 1368 N N . ALA A 1 192 ? -7.393 -18.362 7.384 1.00 97.56 192 ALA A N 1
ATOM 1369 C CA . ALA A 1 192 ? -6.607 -19.496 7.879 1.00 97.56 192 ALA A CA 1
ATOM 1370 C C . ALA A 1 192 ? -7.130 -20.064 9.213 1.00 97.56 192 ALA A C 1
ATOM 1372 O O . ALA A 1 192 ? -6.701 -21.143 9.644 1.00 97.56 192 ALA A O 1
ATOM 1373 N N . LEU A 1 193 ? -8.015 -19.335 9.896 1.00 97.44 193 LEU A N 1
ATOM 1374 C CA . LEU A 1 193 ? -8.713 -19.721 11.122 1.00 97.44 193 LEU A CA 1
ATOM 1375 C C . LEU A 1 193 ? -10.148 -20.216 10.871 1.00 97.44 193 LEU A C 1
ATOM 1377 O O . LEU A 1 193 ? -10.779 -20.628 11.837 1.00 97.44 193 LEU A O 1
ATOM 1381 N N . ASP A 1 194 ? -10.611 -20.247 9.615 1.00 96.75 194 ASP A N 1
ATOM 1382 C CA . ASP A 1 194 ? -12.002 -20.540 9.221 1.00 96.75 194 ASP A CA 1
ATOM 1383 C C . ASP A 1 194 ? -13.011 -19.473 9.703 1.00 96.75 194 ASP A C 1
ATOM 1385 O O . ASP A 1 194 ? -14.121 -19.771 10.133 1.00 96.75 194 ASP A O 1
ATOM 1389 N N . TYR A 1 195 ? -12.593 -18.202 9.637 1.00 97.25 195 TYR A N 1
ATOM 1390 C CA . TYR A 1 195 ? -13.400 -17.003 9.902 1.00 97.25 195 TYR A CA 1
ATOM 1391 C C . TYR A 1 195 ? -14.165 -16.994 11.243 1.00 97.25 195 TYR A C 1
ATOM 1393 O O . TYR A 1 195 ? -15.374 -16.745 11.256 1.00 97.25 195 TYR A O 1
ATOM 1401 N N . PRO A 1 196 ? -13.496 -17.212 12.396 1.00 97.19 196 PRO A N 1
ATOM 1402 C CA . PRO A 1 196 ? -14.154 -17.072 13.688 1.00 97.19 196 PRO A CA 1
ATOM 1403 C C . PRO A 1 196 ? -14.577 -15.609 13.893 1.00 97.19 196 PRO A C 1
ATOM 1405 O O . PRO A 1 196 ? -13.885 -14.677 13.473 1.00 97.19 196 PRO A O 1
ATOM 1408 N N . ALA A 1 197 ? -15.753 -15.413 14.493 1.00 96.25 197 ALA A N 1
ATOM 1409 C CA . ALA A 1 197 ? -16.463 -14.131 14.466 1.00 96.25 197 ALA A CA 1
ATOM 1410 C C . ALA A 1 197 ? -15.683 -12.968 15.107 1.00 96.25 197 ALA A C 1
ATOM 1412 O O . ALA A 1 197 ? -15.803 -11.832 14.661 1.00 96.25 197 ALA A O 1
ATOM 1413 N N . ASP A 1 198 ? -14.855 -13.254 16.109 1.00 95.50 198 ASP A N 1
ATOM 1414 C CA . ASP A 1 198 ? -13.978 -12.300 16.793 1.00 95.50 198 ASP A CA 1
ATOM 1415 C C . ASP A 1 198 ? -12.778 -11.855 15.933 1.00 95.50 198 ASP A C 1
ATOM 1417 O O . ASP A 1 198 ? -12.408 -10.682 15.941 1.00 95.50 198 ASP A O 1
ATOM 1421 N N . MET A 1 199 ? -12.209 -12.751 15.123 1.00 96.62 199 MET A N 1
ATOM 1422 C CA . MET A 1 199 ? -11.207 -12.392 14.110 1.00 96.62 199 MET A CA 1
ATOM 1423 C C . MET A 1 199 ? -11.817 -11.621 12.938 1.00 96.62 199 MET A C 1
ATOM 1425 O O . MET A 1 199 ? -11.169 -10.723 12.402 1.00 96.62 199 MET A O 1
ATOM 1429 N N . VAL A 1 200 ? -13.045 -11.964 12.529 1.00 97.31 200 VAL A N 1
ATOM 1430 C CA . VAL A 1 200 ? -13.774 -11.219 11.489 1.00 97.31 200 VAL A CA 1
ATOM 1431 C C . VAL A 1 200 ? -14.063 -9.799 11.969 1.00 97.31 200 VAL A C 1
ATOM 1433 O O . VAL A 1 200 ? -13.730 -8.855 11.261 1.00 97.31 200 VAL A O 1
ATOM 1436 N N . ASP A 1 201 ? -14.586 -9.640 13.186 1.00 97.00 201 ASP A N 1
ATOM 1437 C CA . ASP A 1 201 ? -14.797 -8.341 13.834 1.00 97.00 201 ASP A CA 1
ATOM 1438 C C . ASP A 1 201 ? -13.500 -7.510 13.908 1.00 97.00 201 ASP A C 1
ATOM 1440 O O . ASP A 1 201 ? -13.460 -6.375 13.430 1.00 97.00 201 ASP A O 1
ATOM 1444 N N . MET A 1 202 ? -12.406 -8.089 14.419 1.00 96.50 202 MET A N 1
ATOM 1445 C CA . MET A 1 202 ? -11.099 -7.420 14.482 1.00 96.50 202 MET A CA 1
ATOM 1446 C C . MET A 1 202 ? -10.607 -6.964 13.095 1.00 96.50 202 MET A C 1
ATOM 1448 O O . MET A 1 202 ? -10.094 -5.848 12.951 1.00 96.50 202 MET A O 1
ATOM 1452 N N . ALA A 1 203 ? -10.771 -7.802 12.067 1.00 97.62 203 ALA A N 1
ATOM 1453 C CA . ALA A 1 203 ? -10.382 -7.471 10.700 1.00 97.62 203 ALA A CA 1
ATOM 1454 C C . ALA A 1 203 ? -11.273 -6.367 10.102 1.00 97.62 203 ALA A C 1
ATOM 1456 O O . ALA A 1 203 ? -10.742 -5.401 9.558 1.00 97.62 203 ALA A O 1
ATOM 1457 N N . VAL A 1 204 ? -12.601 -6.449 10.252 1.00 98.19 204 VAL A N 1
ATOM 1458 C CA . VAL A 1 204 ? -13.543 -5.425 9.764 1.00 98.19 204 VAL A CA 1
ATOM 1459 C C . VAL A 1 204 ? -13.280 -4.075 10.431 1.00 98.19 204 VAL A C 1
ATOM 1461 O O . VAL A 1 204 ? -13.139 -3.072 9.731 1.00 98.19 204 VAL A O 1
ATOM 1464 N N . ARG A 1 205 ? -13.129 -4.039 11.761 1.00 97.06 205 ARG A N 1
ATOM 1465 C CA . ARG A 1 205 ? -12.799 -2.808 12.496 1.00 97.06 205 ARG A CA 1
ATOM 1466 C C . ARG A 1 205 ? -11.466 -2.204 12.055 1.00 97.06 205 ARG A C 1
ATOM 1468 O O . ARG A 1 205 ? -11.378 -0.987 11.914 1.00 97.06 205 ARG A O 1
ATOM 1475 N N . SER A 1 206 ? -10.460 -3.029 11.764 1.00 97.88 206 SER A N 1
ATOM 1476 C CA . SER A 1 206 ? -9.175 -2.543 11.240 1.00 97.88 206 SER A CA 1
ATOM 1477 C C . SER A 1 206 ? -9.288 -2.011 9.801 1.00 97.88 206 SER A C 1
ATOM 1479 O O . SER A 1 206 ? -8.713 -0.970 9.500 1.00 97.88 206 SER A O 1
ATOM 1481 N N . VAL A 1 207 ? -10.081 -2.648 8.925 1.00 98.50 207 VAL A N 1
ATOM 1482 C CA . VAL A 1 207 ? -10.364 -2.143 7.563 1.00 98.50 207 VAL A CA 1
ATOM 1483 C C . VAL A 1 207 ? -11.094 -0.795 7.601 1.00 98.50 207 VAL A C 1
ATOM 1485 O O . VAL A 1 207 ? -10.751 0.108 6.837 1.00 98.50 207 VAL A O 1
ATOM 1488 N N . VAL A 1 208 ? -12.079 -0.631 8.490 1.00 97.81 208 VAL A N 1
ATOM 1489 C CA . VAL A 1 208 ? -12.819 0.635 8.640 1.00 97.81 208 VAL A CA 1
ATOM 1490 C C . VAL A 1 208 ? -11.917 1.733 9.215 1.00 97.81 208 VAL A C 1
ATOM 1492 O O . VAL A 1 208 ? -11.949 2.859 8.719 1.00 97.81 208 VAL A O 1
ATOM 1495 N N . ALA A 1 209 ? -11.058 1.404 10.187 1.00 96.69 209 ALA A N 1
ATOM 1496 C CA . ALA A 1 209 ? -10.035 2.318 10.693 1.00 96.69 209 ALA A CA 1
ATOM 1497 C C . ALA A 1 209 ? -9.070 2.777 9.590 1.00 96.69 209 ALA A C 1
ATOM 1499 O O . ALA A 1 209 ? -8.838 3.971 9.451 1.00 96.69 209 ALA A O 1
ATOM 1500 N N . PHE A 1 210 ? -8.558 1.864 8.758 1.00 97.62 210 PHE A N 1
ATOM 1501 C CA . PHE A 1 210 ? -7.710 2.221 7.615 1.00 97.62 210 PHE A CA 1
ATOM 1502 C C . PHE A 1 210 ? -8.435 3.127 6.619 1.00 97.62 210 PHE A C 1
ATOM 1504 O O . PHE A 1 210 ? -7.904 4.155 6.210 1.00 97.62 210 PHE A O 1
ATOM 1511 N N . ALA A 1 211 ? -9.675 2.800 6.249 1.00 97.81 211 ALA A N 1
ATOM 1512 C CA . ALA A 1 211 ? -10.439 3.668 5.363 1.00 97.81 211 ALA A CA 1
ATOM 1513 C C . ALA A 1 211 ? -10.606 5.070 5.969 1.00 97.81 211 ALA A C 1
ATOM 1515 O O . ALA A 1 211 ? -10.415 6.065 5.272 1.00 97.81 211 ALA A O 1
ATOM 1516 N N . SER A 1 212 ? -10.915 5.175 7.263 1.00 96.25 212 SER A N 1
ATOM 1517 C CA . SER A 1 212 ? -11.108 6.473 7.906 1.00 96.25 212 SER A CA 1
ATOM 1518 C C . SER A 1 212 ? -9.800 7.248 8.079 1.00 96.25 212 SER A C 1
ATOM 1520 O O . SER A 1 212 ? -9.690 8.364 7.576 1.00 96.25 212 SER A O 1
ATOM 1522 N N . ALA A 1 213 ? -8.790 6.669 8.727 1.00 94.00 213 ALA A N 1
ATOM 1523 C CA . ALA A 1 213 ? -7.515 7.327 8.991 1.00 94.00 213 ALA A CA 1
ATOM 1524 C C . ALA A 1 213 ? -6.672 7.557 7.733 1.00 94.00 213 ALA A C 1
ATOM 1526 O O . ALA A 1 213 ? -6.105 8.638 7.589 1.00 94.00 213 ALA A O 1
ATOM 1527 N N . ASP A 1 214 ? -6.612 6.600 6.809 1.00 95.19 214 ASP A N 1
ATOM 1528 C CA . ASP A 1 214 ? -5.607 6.584 5.743 1.00 95.19 214 ASP A CA 1
ATOM 1529 C C . ASP A 1 214 ? -6.188 6.867 4.352 1.00 95.19 214 ASP A C 1
ATOM 1531 O O . ASP A 1 214 ? -5.483 7.420 3.514 1.00 95.19 214 ASP A O 1
ATOM 1535 N N . LEU A 1 215 ? -7.480 6.620 4.102 1.00 95.88 215 LEU A N 1
ATOM 1536 C CA . LEU A 1 215 ? -8.163 7.170 2.915 1.00 95.88 215 LEU A CA 1
ATOM 1537 C C . LEU A 1 215 ? -8.910 8.479 3.210 1.00 95.88 215 LEU A C 1
ATOM 1539 O O . LEU A 1 215 ? -9.246 9.209 2.279 1.00 95.88 215 LEU A O 1
ATOM 1543 N N . GLY A 1 216 ? -9.173 8.794 4.484 1.00 95.25 216 GLY A N 1
ATOM 1544 C CA . GLY A 1 216 ? -10.046 9.905 4.859 1.00 95.25 216 GLY A CA 1
ATOM 1545 C C . GLY A 1 216 ? -11.520 9.630 4.532 1.00 95.25 216 GLY A C 1
ATOM 1546 O O . GLY A 1 216 ? -12.249 10.510 4.076 1.00 95.25 216 GLY A O 1
ATOM 1547 N N . PHE A 1 217 ? -11.977 8.398 4.743 1.00 97.00 217 PHE A N 1
ATOM 1548 C CA . PHE A 1 217 ? -13.390 8.045 4.653 1.00 97.00 217 PHE A CA 1
ATOM 1549 C C . PHE A 1 217 ? -14.192 8.636 5.838 1.00 97.00 217 PHE A C 1
ATOM 1551 O O . PHE A 1 217 ? -13.750 8.490 6.985 1.00 97.00 217 PHE A O 1
ATOM 1558 N N . PRO A 1 218 ? -15.389 9.217 5.604 1.00 96.94 218 PRO A N 1
ATOM 1559 C CA . PRO A 1 218 ? -16.093 9.315 4.315 1.00 96.94 218 PRO A CA 1
ATOM 1560 C C . PRO A 1 218 ? -15.969 10.635 3.526 1.00 96.94 218 PRO A C 1
ATOM 1562 O O . PRO A 1 218 ? -16.440 10.677 2.392 1.00 96.94 218 PRO A O 1
ATOM 1565 N N . ASP A 1 219 ? -15.405 11.717 4.071 1.00 97.12 219 ASP A N 1
ATOM 1566 C CA . ASP A 1 219 ? -15.544 13.061 3.467 1.00 97.12 219 ASP A CA 1
ATOM 1567 C C . ASP A 1 219 ? -14.305 13.593 2.726 1.00 97.12 219 ASP A C 1
ATOM 1569 O O . ASP A 1 219 ? -14.394 14.622 2.058 1.00 97.12 219 ASP A O 1
ATOM 1573 N N . LEU A 1 220 ? -13.146 12.933 2.790 1.00 97.38 220 LEU A N 1
ATOM 1574 C CA . LEU A 1 220 ? -11.906 13.421 2.170 1.00 97.38 220 LEU A CA 1
ATOM 1575 C C . LEU A 1 220 ? -11.718 12.898 0.733 1.00 97.38 220 LEU A C 1
ATOM 1577 O O . LEU A 1 220 ? -10.790 12.148 0.429 1.00 97.38 220 LEU A O 1
ATOM 1581 N N . PHE A 1 221 ? -12.587 13.324 -0.181 1.00 98.06 221 PHE A N 1
ATOM 1582 C CA . PHE A 1 221 ? -12.533 12.937 -1.598 1.00 98.06 221 PHE A CA 1
ATOM 1583 C C . PHE A 1 221 ? -12.571 14.146 -2.539 1.00 98.06 221 PHE A C 1
ATOM 1585 O O . PHE A 1 221 ? -12.871 15.273 -2.142 1.00 98.06 221 PHE A O 1
ATOM 1592 N N . ARG A 1 222 ? -12.287 13.938 -3.825 1.00 98.56 222 ARG A N 1
ATOM 1593 C CA . ARG A 1 222 ? -12.647 14.897 -4.881 1.00 98.56 222 ARG A CA 1
ATOM 1594 C C . ARG A 1 222 ? -13.718 14.330 -5.788 1.00 98.56 222 ARG A C 1
ATOM 1596 O O . ARG A 1 222 ? -13.851 13.120 -5.908 1.00 98.56 222 ARG A O 1
ATOM 1603 N N . THR A 1 223 ? -14.491 15.213 -6.398 1.00 98.56 223 THR A N 1
ATOM 1604 C CA . THR A 1 223 ? -15.505 14.855 -7.390 1.00 98.56 223 THR A CA 1
ATOM 1605 C C . THR A 1 223 ? -14.973 15.234 -8.767 1.00 98.56 223 THR A C 1
ATOM 1607 O O . THR A 1 223 ? -14.623 16.394 -8.997 1.00 98.56 223 THR A O 1
ATOM 1610 N N . LEU A 1 224 ? -14.872 14.259 -9.668 1.00 98.62 224 LEU A N 1
ATOM 1611 C CA . LEU A 1 224 ? -14.554 14.499 -11.074 1.00 98.62 224 LEU A CA 1
ATOM 1612 C C . LEU A 1 224 ? -15.762 15.144 -11.788 1.00 98.62 224 LEU A C 1
ATOM 1614 O O . LEU A 1 224 ? -16.888 15.019 -11.302 1.00 98.62 224 LEU A O 1
ATOM 1618 N N . PRO A 1 225 ? -15.580 15.784 -12.959 1.00 98.12 225 PRO A N 1
ATOM 1619 C CA . PRO A 1 225 ? -16.677 16.391 -13.722 1.00 98.12 225 PRO A CA 1
ATOM 1620 C C . PRO A 1 225 ? -17.845 15.458 -14.099 1.00 98.12 225 PRO A C 1
ATOM 1622 O O . PRO A 1 225 ? -18.924 15.953 -14.415 1.00 98.12 225 PRO A O 1
ATOM 1625 N N . ASP A 1 226 ? -17.654 14.132 -14.091 1.00 96.81 226 ASP A N 1
ATOM 1626 C CA . ASP A 1 226 ? -18.717 13.138 -14.325 1.00 96.81 226 ASP A CA 1
ATOM 1627 C C . ASP A 1 226 ? -19.498 12.750 -13.048 1.00 96.81 226 ASP A C 1
ATOM 1629 O O . ASP A 1 226 ? -20.437 11.957 -13.112 1.00 96.81 226 ASP A O 1
ATOM 1633 N N . GLY A 1 227 ? -19.134 13.312 -11.890 1.00 97.75 227 GLY A N 1
ATOM 1634 C CA . GLY A 1 227 ? -19.692 12.976 -10.579 1.00 97.75 227 GLY A CA 1
ATOM 1635 C C . GLY A 1 227 ? -18.968 11.837 -9.849 1.00 97.75 227 GLY A C 1
ATOM 1636 O O . GLY A 1 227 ? -19.312 11.551 -8.700 1.00 97.75 227 GLY A O 1
ATOM 1637 N N . THR A 1 228 ? -17.961 11.199 -10.461 1.00 97.94 228 THR A N 1
ATOM 1638 C CA . THR A 1 228 ? -17.159 10.148 -9.815 1.00 97.94 228 THR A CA 1
ATOM 1639 C C . THR A 1 228 ? -16.417 10.724 -8.609 1.00 97.94 228 THR A C 1
ATOM 1641 O O . THR A 1 228 ? -15.632 11.665 -8.740 1.00 97.94 228 THR A O 1
ATOM 1644 N N . ARG A 1 229 ? -16.631 10.140 -7.425 1.00 98.12 229 ARG A N 1
ATOM 1645 C CA . ARG A 1 229 ? -15.825 10.433 -6.231 1.00 98.12 229 ARG A CA 1
ATOM 1646 C C . ARG A 1 229 ? -14.484 9.713 -6.338 1.00 98.12 229 ARG A C 1
ATOM 1648 O O . ARG A 1 229 ? -14.456 8.555 -6.739 1.00 98.12 229 ARG A O 1
ATOM 1655 N N . VAL A 1 230 ? -13.396 10.379 -5.962 1.00 98.19 230 VAL A N 1
ATOM 1656 C CA . VAL A 1 230 ? -12.039 9.823 -5.920 1.00 98.19 230 VAL A CA 1
ATOM 1657 C C . VAL A 1 230 ? -11.368 10.134 -4.586 1.00 98.19 230 VAL A C 1
ATOM 1659 O O . VAL A 1 230 ? -11.198 11.299 -4.219 1.00 98.19 230 VAL A O 1
ATOM 1662 N N . TYR A 1 231 ? -10.982 9.086 -3.862 1.00 98.44 231 TYR A N 1
ATOM 1663 C CA . TYR A 1 231 ? -10.143 9.183 -2.667 1.00 98.44 231 TYR A CA 1
ATOM 1664 C C . TYR A 1 231 ? -8.681 9.017 -3.075 1.00 98.44 231 TYR A C 1
ATOM 1666 O O . TYR A 1 231 ? -8.368 8.308 -4.031 1.00 98.44 231 TYR A O 1
ATOM 1674 N N . VAL A 1 232 ? -7.776 9.667 -2.351 1.00 98.00 232 VAL A N 1
ATOM 1675 C CA . VAL A 1 232 ? -6.331 9.496 -2.534 1.00 98.00 232 VAL A CA 1
ATOM 1676 C C . VAL A 1 232 ? -5.757 9.114 -1.180 1.00 98.00 232 VAL A C 1
ATOM 1678 O O . VAL A 1 232 ? -5.908 9.917 -0.255 1.00 98.00 232 VAL A O 1
ATOM 1681 N N . PRO A 1 233 ? -5.107 7.940 -1.051 1.00 94.88 233 PRO A N 1
ATOM 1682 C CA . PRO A 1 233 ? -4.480 7.553 0.200 1.00 94.88 233 PRO A CA 1
ATOM 1683 C C . PRO A 1 233 ? -3.556 8.652 0.730 1.00 94.88 233 PRO A C 1
ATOM 1685 O O . PRO A 1 233 ? -2.819 9.310 -0.015 1.00 94.88 233 PRO A O 1
ATOM 1688 N N . LYS A 1 234 ? -3.632 8.858 2.037 1.00 94.88 234 LYS A N 1
ATOM 1689 C CA . LYS A 1 234 ? -2.705 9.654 2.830 1.00 94.88 234 LYS A CA 1
ATOM 1690 C C . LYS A 1 234 ? -1.347 8.929 2.879 1.00 94.88 234 LYS A C 1
ATOM 1692 O O . LYS A 1 234 ? -1.167 7.866 2.292 1.00 94.88 234 LYS A O 1
ATOM 1697 N N . ALA A 1 235 ? -0.359 9.540 3.525 1.00 92.12 235 ALA A N 1
ATOM 1698 C CA . ALA A 1 235 ? 0.914 8.875 3.832 1.00 92.12 235 ALA A CA 1
ATOM 1699 C C . ALA A 1 235 ? 0.915 8.251 5.247 1.00 92.12 235 ALA A C 1
ATOM 1701 O O . ALA A 1 235 ? 1.941 7.785 5.737 1.00 92.12 235 ALA A O 1
ATOM 1702 N N . GLY A 1 236 ? -0.238 8.298 5.910 1.00 92.00 236 GLY A N 1
ATOM 1703 C CA . GLY A 1 236 ? -0.499 7.880 7.277 1.00 92.00 236 GLY A CA 1
ATOM 1704 C C . GLY A 1 236 ? -1.628 8.725 7.860 1.00 92.00 236 GLY A C 1
ATOM 1705 O O . GLY A 1 236 ? -1.979 9.780 7.314 1.00 92.00 236 GLY A O 1
ATOM 1706 N N . SER A 1 237 ? -2.158 8.323 9.011 1.00 91.44 237 SER A N 1
ATOM 1707 C CA . SER A 1 237 ? -3.285 8.982 9.684 1.00 91.44 237 SER A CA 1
ATOM 1708 C C . SER A 1 237 ? -3.134 10.501 9.873 1.00 91.44 237 SER A C 1
ATOM 1710 O O . SER A 1 237 ? -4.131 11.226 9.907 1.00 91.44 237 SER A O 1
ATOM 1712 N N . GLN A 1 238 ? -1.905 11.025 9.933 1.00 88.00 238 GLN A N 1
ATOM 1713 C CA . GLN A 1 238 ? -1.644 12.435 10.226 1.00 88.00 238 GLN A CA 1
ATOM 1714 C C . GLN A 1 238 ? -1.366 13.354 9.021 1.00 88.00 238 GLN A C 1
ATOM 1716 O O . GLN A 1 238 ? -1.305 14.575 9.208 1.00 88.00 238 GLN A O 1
ATOM 1721 N N . TRP A 1 239 ? -1.143 12.832 7.806 1.00 86.69 239 TRP A N 1
ATOM 1722 C CA . TRP A 1 239 ? -0.488 13.624 6.751 1.00 86.69 239 TRP A CA 1
ATOM 1723 C C . TRP A 1 239 ? -0.616 13.082 5.319 1.00 86.69 239 TRP A C 1
ATOM 1725 O O . TRP A 1 239 ? -0.929 11.921 5.092 1.00 86.69 239 TRP A O 1
ATOM 1735 N N . GLY A 1 240 ? -0.318 13.931 4.330 1.00 90.88 240 GLY A N 1
ATOM 1736 C CA . GLY A 1 240 ? -0.367 13.568 2.910 1.00 90.88 240 GLY A CA 1
ATOM 1737 C C . GLY A 1 240 ? -1.786 13.499 2.331 1.00 90.88 240 GLY A C 1
ATOM 1738 O O . GLY A 1 240 ? -2.751 13.994 2.923 1.00 90.88 240 GLY A O 1
ATOM 1739 N N . GLY A 1 241 ? -1.898 12.914 1.138 1.00 94.06 241 GLY A N 1
ATOM 1740 C CA . GLY A 1 241 ? -3.151 12.779 0.395 1.00 94.06 241 GLY A CA 1
ATOM 1741 C C . GLY A 1 241 ? -3.803 14.134 0.101 1.00 94.06 241 GLY A C 1
ATOM 1742 O O . GLY A 1 241 ? -3.139 15.097 -0.290 1.00 94.06 241 GLY A O 1
ATOM 1743 N N . LEU A 1 242 ? -5.118 14.206 0.313 1.00 95.81 242 LEU A N 1
ATOM 1744 C CA . LEU A 1 242 ? -5.943 15.407 0.118 1.00 95.81 242 LEU A CA 1
ATOM 1745 C C . LEU A 1 242 ? -6.109 16.266 1.390 1.00 95.81 242 LEU A C 1
ATOM 1747 O O . LEU A 1 242 ? -6.922 17.194 1.391 1.00 95.81 242 LEU A O 1
ATOM 1751 N N . THR A 1 243 ? -5.378 15.955 2.467 1.00 91.94 243 THR A N 1
ATOM 1752 C CA . THR A 1 243 ? -5.498 16.629 3.773 1.00 91.94 243 THR A CA 1
ATOM 1753 C C . THR A 1 243 ? -5.144 18.122 3.655 1.00 91.94 243 THR A C 1
ATOM 1755 O O . THR A 1 243 ? -4.075 18.436 3.121 1.00 91.94 243 THR A O 1
ATOM 1758 N N . PRO A 1 244 ? -5.980 19.056 4.154 1.00 92.06 244 PRO A N 1
ATOM 1759 C CA . PRO A 1 244 ? -5.720 20.486 4.008 1.00 92.06 244 PRO A CA 1
ATOM 1760 C C . PRO A 1 244 ? -4.514 20.968 4.848 1.00 92.06 244 PRO A C 1
ATOM 1762 O O . PRO A 1 244 ? -4.219 20.382 5.898 1.00 92.06 244 PRO A O 1
ATOM 1765 N N . PRO A 1 245 ? -3.831 22.053 4.418 1.00 91.12 245 PRO A N 1
ATOM 1766 C CA . PRO A 1 245 ? -2.708 22.666 5.145 1.00 91.12 245 PRO A CA 1
ATOM 1767 C C . PRO A 1 245 ? -3.120 23.255 6.502 1.00 91.12 245 PRO A C 1
ATOM 1769 O O . PRO A 1 245 ? -2.389 23.157 7.487 1.00 91.12 245 PRO A O 1
ATOM 1772 N N . ASP A 1 246 ? -4.305 23.866 6.540 1.00 92.19 246 ASP A N 1
ATOM 1773 C CA . ASP A 1 246 ? -4.848 24.638 7.657 1.00 92.19 246 ASP A CA 1
ATOM 1774 C C . ASP A 1 246 ? -6.307 24.237 7.936 1.00 92.19 246 ASP A C 1
ATOM 1776 O O . ASP A 1 246 ? -6.830 23.302 7.335 1.00 92.19 246 ASP A O 1
ATOM 1780 N N . GLY A 1 247 ? -6.961 24.936 8.865 1.00 90.88 247 GLY A N 1
ATOM 1781 C CA . GLY A 1 247 ? -8.334 24.658 9.295 1.00 90.88 247 GLY A CA 1
ATOM 1782 C C . GLY A 1 247 ? -8.444 23.586 10.381 1.00 90.88 247 GLY A C 1
ATOM 1783 O O . GLY A 1 247 ? -7.438 23.166 10.965 1.00 90.88 247 GLY A O 1
ATOM 1784 N N . THR A 1 248 ? -9.676 23.170 10.679 1.00 90.12 248 THR A N 1
ATOM 1785 C CA . THR A 1 248 ? -9.993 22.217 11.761 1.00 90.12 248 THR A CA 1
ATOM 1786 C C . THR A 1 248 ? -9.339 20.853 11.532 1.00 90.12 248 THR A C 1
ATOM 1788 O O . THR A 1 248 ? -8.730 20.283 12.432 1.00 90.12 248 THR A O 1
ATOM 1791 N N . PHE A 1 249 ? -9.404 20.362 10.296 1.00 90.62 249 PHE A N 1
ATOM 1792 C CA . PHE A 1 249 ? -9.055 18.992 9.903 1.00 90.62 249 PHE A CA 1
ATOM 1793 C C . PHE A 1 249 ? -7.607 18.809 9.434 1.00 90.62 249 PHE A C 1
ATOM 1795 O O . PHE A 1 249 ? -7.247 17.767 8.880 1.00 90.62 249 PHE A O 1
ATOM 1802 N N . LYS A 1 250 ? -6.776 19.838 9.617 1.00 89.38 250 LYS A N 1
ATOM 1803 C CA . LYS A 1 250 ? -5.434 19.908 9.043 1.00 89.38 250 LYS A CA 1
ATOM 1804 C C . LYS A 1 250 ? -4.499 18.802 9.515 1.00 89.38 250 LYS A C 1
ATOM 1806 O O . LYS A 1 250 ? -4.531 18.377 10.672 1.00 89.38 250 LYS A O 1
ATOM 1811 N N . ARG A 1 251 ? -3.572 18.461 8.626 1.00 87.06 251 ARG A N 1
ATOM 1812 C CA . ARG A 1 251 ? -2.407 17.601 8.873 1.00 87.06 251 ARG A CA 1
ATOM 1813 C C . ARG A 1 251 ? -1.557 18.034 10.078 1.00 87.06 251 ARG A C 1
ATOM 1815 O O . ARG A 1 251 ? -1.719 19.122 10.644 1.00 87.06 251 ARG A O 1
ATOM 1822 N N . GLU A 1 252 ? -0.582 17.209 10.444 1.00 84.38 252 GLU A N 1
ATOM 1823 C CA . GLU A 1 252 ? 0.491 17.614 11.359 1.00 84.38 252 GLU A CA 1
ATOM 1824 C C . GLU A 1 252 ? 1.292 18.821 10.821 1.00 84.38 252 GLU A C 1
ATOM 1826 O O . GLU A 1 252 ? 1.338 19.083 9.617 1.00 84.38 252 GLU A O 1
ATOM 1831 N N . ALA A 1 253 ? 1.910 19.597 11.715 1.00 79.62 253 ALA A N 1
ATOM 1832 C CA . ALA A 1 253 ? 2.817 20.672 11.323 1.00 79.62 253 ALA A CA 1
ATOM 1833 C C . ALA A 1 253 ? 4.147 20.100 10.791 1.00 79.62 253 ALA A C 1
ATOM 1835 O O . ALA A 1 253 ? 4.571 19.022 11.181 1.00 79.62 253 ALA A O 1
ATOM 1836 N N . GLY A 1 254 ? 4.829 20.818 9.896 1.00 77.31 254 GLY A N 1
ATOM 1837 C CA . GLY A 1 254 ? 6.164 20.431 9.409 1.00 77.31 254 GLY A CA 1
ATOM 1838 C C . GLY A 1 254 ? 6.207 19.313 8.354 1.00 77.31 254 GLY A C 1
ATOM 1839 O O . GLY A 1 254 ? 7.152 19.283 7.570 1.00 77.31 254 GLY A O 1
ATOM 1840 N N . VAL A 1 255 ? 5.182 18.462 8.251 1.00 80.56 255 VAL A N 1
ATOM 1841 C CA . VAL A 1 255 ? 5.043 17.514 7.126 1.00 80.56 255 VAL A CA 1
ATOM 1842 C C . VAL A 1 255 ? 4.655 18.250 5.823 1.00 80.56 255 VAL A C 1
ATOM 1844 O O . VAL A 1 255 ? 4.119 19.360 5.902 1.00 80.56 255 VAL A O 1
ATOM 1847 N N . PRO A 1 256 ? 4.906 17.697 4.621 1.00 83.62 256 PRO A N 1
ATOM 1848 C CA . PRO A 1 256 ? 4.597 18.388 3.365 1.00 83.62 256 PRO A CA 1
ATOM 1849 C C . PRO A 1 256 ? 3.108 18.383 2.958 1.00 83.62 256 PRO A C 1
ATOM 1851 O O . PRO A 1 256 ? 2.361 17.457 3.274 1.00 83.62 256 PRO A O 1
ATOM 1854 N N . ASP A 1 257 ? 2.697 19.402 2.196 1.00 89.62 257 ASP A N 1
ATOM 1855 C CA . ASP A 1 257 ? 1.331 19.587 1.681 1.00 89.62 257 ASP A CA 1
ATOM 1856 C C . ASP A 1 257 ? 1.039 18.837 0.377 1.00 89.62 257 ASP A C 1
ATOM 1858 O O . ASP A 1 257 ? 1.816 18.926 -0.573 1.00 89.62 257 ASP A O 1
ATOM 1862 N N . TRP A 1 258 ? -0.152 18.231 0.277 1.00 93.88 258 TRP A N 1
ATOM 1863 C CA . TRP A 1 258 ? -0.677 17.606 -0.950 1.00 93.88 258 TRP A CA 1
ATOM 1864 C C . TRP A 1 258 ? 0.221 16.509 -1.533 1.00 93.88 258 TRP A C 1
ATOM 1866 O O . TRP A 1 258 ? 0.402 16.426 -2.752 1.00 93.88 258 TRP A O 1
ATOM 1876 N N . CYS A 1 259 ? 0.816 15.696 -0.663 1.00 93.75 259 CYS A N 1
ATOM 1877 C CA . CYS A 1 259 ? 1.846 14.735 -1.039 1.00 93.75 259 CYS A CA 1
ATOM 1878 C C . CYS A 1 259 ? 1.362 13.303 -0.986 1.00 93.75 259 CYS A C 1
ATOM 1880 O O . CYS A 1 259 ? 0.666 12.890 -0.062 1.00 93.75 259 CYS A O 1
ATOM 1882 N N . TYR A 1 260 ? 1.798 12.551 -1.983 1.00 95.38 260 TYR A N 1
ATOM 1883 C CA . TYR A 1 260 ? 1.473 11.157 -2.172 1.00 95.38 260 TYR A CA 1
ATOM 1884 C C . TYR A 1 260 ? 2.752 10.360 -2.400 1.00 95.38 260 TYR A C 1
ATOM 1886 O O . TYR A 1 260 ? 3.663 10.825 -3.096 1.00 95.38 260 TYR A O 1
ATOM 1894 N N . VAL A 1 261 ? 2.799 9.163 -1.824 1.00 95.19 261 VAL A N 1
ATOM 1895 C CA . VAL A 1 261 ? 3.851 8.174 -2.054 1.00 95.19 261 VAL A CA 1
ATOM 1896 C C . VAL A 1 261 ? 3.284 7.147 -3.024 1.00 95.19 261 VAL A C 1
ATOM 1898 O O . VAL A 1 261 ? 2.444 6.351 -2.612 1.00 95.19 261 VAL A O 1
ATOM 1901 N N . PRO A 1 262 ? 3.718 7.101 -4.297 1.00 95.69 262 PRO A N 1
ATOM 1902 C CA . PRO A 1 262 ? 3.198 6.117 -5.237 1.00 95.69 262 PRO A CA 1
ATOM 1903 C C . PRO A 1 262 ? 3.345 4.682 -4.730 1.00 95.69 262 PRO A C 1
ATOM 1905 O O . PRO A 1 262 ? 2.442 3.894 -4.932 1.00 95.69 262 PRO A O 1
ATOM 1908 N N . ALA A 1 263 ? 4.412 4.365 -3.991 1.00 93.06 263 ALA A N 1
ATOM 1909 C CA . ALA A 1 263 ? 4.643 3.049 -3.383 1.00 93.06 263 ALA A CA 1
ATOM 1910 C C . ALA A 1 263 ? 3.622 2.603 -2.319 1.00 93.06 263 ALA A C 1
ATOM 1912 O O . ALA A 1 263 ? 3.597 1.419 -1.981 1.00 93.06 263 ALA A O 1
ATOM 1913 N N . TYR A 1 264 ? 2.793 3.523 -1.817 1.00 95.88 264 TYR A N 1
ATOM 1914 C CA . TYR A 1 264 ? 1.668 3.229 -0.921 1.00 95.88 264 TYR A CA 1
ATOM 1915 C C . TYR A 1 264 ? 0.388 2.955 -1.723 1.00 95.88 264 TYR A C 1
ATOM 1917 O O . TYR A 1 264 ? -0.699 2.899 -1.169 1.00 95.88 264 TYR A O 1
ATOM 1925 N N . PHE A 1 265 ? 0.477 2.838 -3.052 1.00 97.75 265 PHE A N 1
ATOM 1926 C CA . PHE A 1 265 ? -0.627 2.376 -3.874 1.00 97.75 265 PHE A CA 1
ATOM 1927 C C . PHE A 1 265 ? -0.684 0.845 -3.850 1.00 97.75 265 PHE A C 1
ATOM 1929 O O . PHE A 1 265 ? 0.028 0.191 -4.614 1.00 97.75 265 PHE A O 1
ATOM 1936 N N . ALA A 1 266 ? -1.549 0.264 -3.017 1.00 97.75 266 ALA A N 1
ATOM 1937 C CA . ALA A 1 266 ? -1.751 -1.185 -2.949 1.00 97.75 266 ALA A CA 1
ATOM 1938 C C . ALA A 1 266 ? -3.145 -1.619 -3.451 1.00 97.75 266 ALA A C 1
ATOM 1940 O O . ALA A 1 266 ? -4.003 -2.020 -2.659 1.00 97.75 266 ALA A O 1
ATOM 1941 N N . PRO A 1 267 ? -3.401 -1.594 -4.777 1.00 98.38 267 PRO A N 1
ATOM 1942 C CA . PRO A 1 267 ? -4.724 -1.911 -5.318 1.00 98.38 267 PRO A CA 1
ATOM 1943 C C . PRO A 1 267 ? -5.189 -3.336 -4.974 1.00 98.38 267 PRO A C 1
ATOM 1945 O O . PRO A 1 267 ? -6.368 -3.540 -4.686 1.00 98.38 267 PRO A O 1
ATOM 1948 N N . ALA A 1 268 ? -4.261 -4.296 -4.883 1.00 97.69 268 ALA A N 1
ATOM 1949 C CA . ALA A 1 268 ? -4.542 -5.662 -4.438 1.00 97.69 268 ALA A CA 1
ATOM 1950 C C . ALA A 1 268 ? -5.130 -5.717 -3.017 1.00 97.69 268 ALA A C 1
ATOM 1952 O O . ALA A 1 268 ? -6.077 -6.466 -2.753 1.00 97.69 268 ALA A O 1
ATOM 1953 N N . ASN A 1 269 ? -4.581 -4.914 -2.102 1.00 98.56 269 ASN A N 1
ATOM 1954 C CA . ASN A 1 269 ? -5.027 -4.827 -0.718 1.00 98.56 269 ASN A CA 1
ATOM 1955 C C . ASN A 1 269 ? -6.430 -4.206 -0.690 1.00 98.56 269 ASN A C 1
ATOM 1957 O O . ASN A 1 269 ? -7.335 -4.792 -0.104 1.00 98.56 269 ASN A O 1
ATOM 1961 N N . TYR A 1 270 ? -6.664 -3.112 -1.426 1.00 98.69 270 TYR A N 1
ATOM 1962 C CA . TYR A 1 270 ? -7.966 -2.427 -1.459 1.00 98.69 270 TYR A CA 1
ATOM 1963 C C . TYR A 1 270 ? -9.086 -3.314 -2.029 1.00 98.69 270 TYR A C 1
ATOM 1965 O O . TYR A 1 270 ? -10.173 -3.372 -1.452 1.00 98.69 270 TYR A O 1
ATOM 1973 N N . ARG A 1 271 ? -8.823 -4.086 -3.096 1.00 98.38 271 ARG A N 1
ATOM 1974 C CA . ARG A 1 271 ? -9.781 -5.094 -3.597 1.00 98.38 271 ARG A CA 1
ATOM 1975 C C . ARG A 1 271 ? -9.997 -6.234 -2.605 1.00 98.38 271 ARG A C 1
ATOM 1977 O O . ARG A 1 271 ? -11.124 -6.691 -2.444 1.00 98.38 271 ARG A O 1
ATOM 1984 N N . THR A 1 272 ? -8.945 -6.673 -1.909 1.00 98.50 272 THR A N 1
ATOM 1985 C CA . THR A 1 272 ? -9.054 -7.697 -0.855 1.00 98.50 272 THR A CA 1
ATOM 1986 C C . THR A 1 272 ? -9.912 -7.200 0.310 1.00 98.50 272 THR A C 1
ATOM 1988 O O . THR A 1 272 ? -10.753 -7.951 0.796 1.00 98.50 272 THR A O 1
ATOM 1991 N N . PHE A 1 273 ? -9.768 -5.936 0.718 1.00 98.69 273 PHE A N 1
ATOM 1992 C CA . PHE A 1 273 ? -10.585 -5.309 1.762 1.00 98.69 273 PHE A CA 1
ATOM 1993 C C . PHE A 1 273 ? -12.048 -5.237 1.327 1.00 98.69 273 PHE A C 1
ATOM 1995 O O . PHE A 1 273 ? -12.927 -5.738 2.021 1.00 98.69 273 PHE A O 1
ATOM 2002 N N . ARG A 1 274 ? -12.300 -4.689 0.135 1.00 98.06 274 ARG A N 1
ATOM 2003 C CA . ARG A 1 274 ? -13.621 -4.609 -0.499 1.00 98.06 274 ARG A CA 1
ATOM 2004 C C . ARG A 1 274 ? -14.321 -5.969 -0.576 1.00 98.06 274 ARG A C 1
ATOM 2006 O O . ARG A 1 274 ? -15.495 -6.072 -0.225 1.00 98.06 274 ARG A O 1
ATOM 2013 N N . ASP A 1 275 ? -13.623 -7.007 -1.028 1.00 97.88 275 ASP A N 1
ATOM 2014 C CA . ASP A 1 275 ? -14.203 -8.341 -1.209 1.00 97.88 275 ASP A CA 1
ATOM 2015 C C . ASP A 1 275 ? -14.381 -9.085 0.120 1.00 97.88 275 ASP A C 1
ATOM 2017 O O . ASP A 1 275 ? -15.387 -9.772 0.295 1.00 97.88 275 ASP A O 1
ATOM 2021 N N . PHE A 1 276 ? -13.475 -8.894 1.085 1.00 98.12 276 PHE A N 1
ATOM 2022 C CA . PHE A 1 276 ? -13.649 -9.386 2.453 1.00 98.12 276 PHE A CA 1
ATOM 2023 C C . PHE A 1 276 ? -14.876 -8.753 3.120 1.00 98.12 276 PHE A C 1
ATOM 2025 O O . PHE A 1 276 ? -15.722 -9.472 3.644 1.00 98.12 276 PHE A O 1
ATOM 2032 N N . LEU A 1 277 ? -15.032 -7.428 3.024 1.00 98.00 277 LEU A N 1
ATOM 2033 C CA . LEU A 1 277 ? -16.219 -6.726 3.512 1.00 98.00 277 LEU A CA 1
ATOM 2034 C C . LEU A 1 277 ? -17.492 -7.272 2.845 1.00 98.00 277 LEU A C 1
ATOM 2036 O O . LEU A 1 277 ? -18.407 -7.695 3.540 1.00 98.00 277 LEU A O 1
ATOM 2040 N N . ARG A 1 278 ? -17.539 -7.359 1.507 1.00 96.88 278 ARG A N 1
ATOM 2041 C CA . ARG A 1 278 ? -18.695 -7.926 0.778 1.00 96.88 278 ARG A CA 1
ATOM 2042 C C . ARG A 1 278 ? -19.027 -9.370 1.190 1.00 96.88 278 ARG A C 1
ATOM 2044 O O . ARG A 1 278 ? -20.195 -9.741 1.149 1.00 96.88 278 ARG A O 1
ATOM 2051 N N . GLY A 1 279 ? -18.026 -10.178 1.547 1.00 96.31 279 GLY A N 1
ATOM 2052 C CA . GLY A 1 279 ? -18.204 -11.577 1.951 1.00 96.31 279 GLY A CA 1
ATOM 2053 C C . GLY A 1 279 ? -18.573 -11.792 3.423 1.00 96.31 279 GLY A C 1
ATOM 2054 O O . GLY A 1 279 ? -19.185 -12.811 3.739 1.00 96.31 279 GLY A O 1
ATOM 2055 N N . HIS A 1 280 ? -18.212 -10.860 4.312 1.00 96.88 280 HIS A N 1
ATOM 2056 C CA . HIS A 1 280 ? -18.278 -11.052 5.767 1.00 96.88 280 HIS A CA 1
ATOM 2057 C C . HIS A 1 280 ? -19.002 -9.936 6.540 1.00 96.88 280 HIS A C 1
ATOM 2059 O O . HIS A 1 280 ? -19.007 -9.977 7.769 1.00 96.88 280 HIS A O 1
ATOM 2065 N N . TRP A 1 281 ? -19.613 -8.948 5.875 1.00 97.38 281 TRP A N 1
ATOM 2066 C CA . TRP A 1 281 ? -20.359 -7.890 6.567 1.00 97.38 281 TRP A CA 1
ATOM 2067 C C . TRP A 1 281 ? -21.610 -8.425 7.275 1.00 97.38 281 TRP A C 1
ATOM 2069 O O . TRP A 1 281 ? -22.487 -9.019 6.646 1.00 97.38 281 TRP A O 1
ATOM 2079 N N . ASP A 1 282 ? -21.718 -8.144 8.572 1.00 95.12 282 ASP A N 1
ATOM 2080 C CA . ASP A 1 282 ? -22.937 -8.302 9.363 1.00 95.12 282 ASP A CA 1
ATOM 2081 C C . ASP A 1 282 ? -23.527 -6.923 9.701 1.00 95.12 282 ASP A C 1
ATOM 2083 O O . ASP A 1 282 ? -22.798 -5.942 9.830 1.00 95.12 282 ASP A O 1
ATOM 2087 N N . ALA A 1 283 ? -24.847 -6.837 9.892 1.00 94.69 283 ALA A N 1
ATOM 2088 C CA . ALA A 1 283 ? -25.526 -5.579 10.222 1.00 94.69 283 ALA A CA 1
ATOM 2089 C C . ALA A 1 283 ? -25.054 -4.953 11.553 1.00 94.69 283 ALA A C 1
ATOM 2091 O O . ALA A 1 283 ? -25.202 -3.750 11.757 1.00 94.69 283 ALA A O 1
ATOM 2092 N N . SER A 1 284 ? -24.454 -5.729 12.463 1.00 94.62 284 SER A N 1
ATOM 2093 C CA . SER A 1 284 ? -23.800 -5.182 13.660 1.00 94.62 284 SER A CA 1
ATOM 2094 C C . SER A 1 284 ? -22.599 -4.281 13.338 1.00 94.62 284 SER A C 1
ATOM 2096 O O . SER A 1 284 ? -22.298 -3.380 14.123 1.00 94.62 284 SER A O 1
ATOM 2098 N N . PHE A 1 285 ? -21.961 -4.456 12.176 1.00 96.62 285 PHE A N 1
ATOM 2099 C CA . PHE A 1 285 ? -20.822 -3.649 11.734 1.00 96.62 285 PHE A CA 1
ATOM 2100 C C . PHE A 1 285 ? -21.230 -2.284 11.164 1.00 96.62 285 PHE A C 1
ATOM 2102 O O . PHE A 1 285 ? -20.381 -1.401 11.048 1.00 96.62 285 PHE A O 1
ATOM 2109 N N . ASP A 1 286 ? -22.520 -2.042 10.899 1.00 95.75 286 ASP A N 1
ATOM 2110 C CA . ASP A 1 286 ? -23.020 -0.707 10.531 1.00 95.75 286 ASP A CA 1
ATOM 2111 C C . ASP A 1 286 ? -22.690 0.333 11.622 1.00 95.75 286 ASP A C 1
ATOM 2113 O O . ASP A 1 286 ? -22.435 1.496 11.319 1.00 95.75 286 ASP A O 1
ATOM 2117 N N . GLY A 1 287 ? -22.608 -0.093 12.891 1.00 93.94 287 GLY A N 1
ATOM 2118 C CA . GLY A 1 287 ? -22.191 0.746 14.020 1.00 93.94 287 GLY A CA 1
ATOM 2119 C C . GLY A 1 287 ? -20.695 1.089 14.068 1.00 93.94 287 GLY A C 1
ATOM 2120 O O . GLY A 1 287 ? -20.293 1.894 14.905 1.00 93.94 287 GLY A O 1
ATOM 2121 N N . TYR A 1 288 ? -19.870 0.493 13.202 1.00 95.25 288 TYR A N 1
ATOM 2122 C CA . TYR A 1 288 ? -18.445 0.814 13.055 1.00 95.25 288 TYR A CA 1
ATOM 2123 C C . TYR A 1 288 ? -18.190 1.893 12.009 1.00 95.25 288 TYR A C 1
ATOM 2125 O O . TYR A 1 288 ? -17.132 2.520 12.028 1.00 95.25 288 TYR A O 1
ATOM 2133 N N . LEU A 1 289 ? -19.140 2.112 11.099 1.00 95.56 289 LEU A N 1
ATOM 2134 C CA . LEU A 1 289 ? -18.989 3.081 10.030 1.00 95.56 289 LEU A CA 1
ATOM 2135 C C . LEU A 1 289 ? -19.086 4.513 10.586 1.00 95.56 289 LEU A C 1
ATOM 2137 O O . LEU A 1 289 ? -20.098 4.868 11.197 1.00 95.56 289 LEU A O 1
ATOM 2141 N N . PRO A 1 290 ? -18.070 5.367 10.373 1.00 93.56 290 PRO A N 1
ATOM 2142 C CA . PRO A 1 290 ? -18.149 6.756 10.799 1.00 93.56 290 PRO A CA 1
ATOM 2143 C C . PRO A 1 290 ? -19.194 7.526 9.977 1.00 93.56 290 PRO A C 1
ATOM 2145 O O . PRO A 1 290 ? -19.243 7.358 8.755 1.00 93.56 290 PRO A O 1
ATOM 2148 N N . PRO A 1 291 ? -20.017 8.388 10.601 1.00 94.00 291 PRO A N 1
ATOM 2149 C CA . PRO A 1 291 ? -20.947 9.242 9.871 1.00 94.00 291 PRO A CA 1
ATOM 2150 C C . PRO A 1 291 ? -20.195 10.294 9.046 1.00 94.00 291 PRO A C 1
ATOM 2152 O O . PRO A 1 291 ? -19.045 10.632 9.334 1.00 94.00 291 PRO A O 1
ATOM 2155 N N . HIS A 1 292 ? -20.881 10.857 8.055 1.00 94.94 292 HIS A N 1
ATOM 2156 C CA . HIS A 1 292 ? -20.441 12.074 7.379 1.00 94.94 292 HIS A CA 1
ATOM 2157 C C . HIS A 1 292 ? -20.368 13.259 8.359 1.00 94.94 292 HIS A C 1
ATOM 2159 O O . HIS A 1 292 ? -21.083 13.297 9.365 1.00 94.94 292 HIS A O 1
ATOM 2165 N N . LEU A 1 293 ? -19.561 14.277 8.040 1.00 92.19 293 LEU A N 1
ATOM 2166 C CA . LEU A 1 293 ? -19.449 15.516 8.828 1.00 92.19 293 LEU A CA 1
ATOM 2167 C C . LEU A 1 293 ? -20.775 16.285 9.009 1.00 92.19 293 LEU A C 1
ATOM 2169 O O . LEU A 1 293 ? -20.888 17.084 9.939 1.00 92.19 293 LEU A O 1
ATOM 2173 N N . ASP A 1 294 ? -21.780 16.057 8.158 1.00 93.06 294 ASP A N 1
ATOM 2174 C CA . ASP A 1 294 ? -23.134 16.614 8.308 1.00 93.06 294 ASP A CA 1
ATOM 2175 C C . ASP A 1 294 ? -24.053 15.784 9.234 1.00 93.06 294 ASP A C 1
ATOM 2177 O O . ASP A 1 294 ? -25.199 16.164 9.486 1.00 93.06 294 ASP A O 1
ATOM 2181 N N . GLY A 1 295 ? -23.547 14.667 9.765 1.00 93.50 295 GLY A N 1
ATOM 2182 C CA . GLY A 1 295 ? -24.265 13.719 10.613 1.00 93.50 295 GLY A CA 1
ATOM 2183 C C . GLY A 1 295 ? -25.077 12.668 9.850 1.00 93.50 295 GLY A C 1
ATOM 2184 O O . GLY A 1 295 ? -25.753 11.861 10.491 1.00 93.50 295 GLY A O 1
ATOM 2185 N N . SER A 1 296 ? -25.043 12.649 8.512 1.00 95.56 296 SER A N 1
ATOM 2186 C CA . SER A 1 296 ? -25.708 11.600 7.734 1.00 95.56 296 SER A CA 1
ATOM 2187 C C . SER A 1 296 ? -24.974 10.250 7.857 1.00 95.56 296 SER A C 1
ATOM 2189 O O . SER A 1 296 ? -23.743 10.208 7.958 1.00 95.56 296 SER A O 1
ATOM 2191 N N . PRO A 1 297 ? -25.708 9.120 7.898 1.00 96.19 297 PRO A N 1
ATOM 2192 C CA . PRO A 1 297 ? -25.100 7.805 8.042 1.00 96.19 297 PRO A CA 1
ATOM 2193 C C . PRO A 1 297 ? -24.399 7.386 6.749 1.00 96.19 297 PRO A C 1
ATOM 2195 O O . PRO A 1 297 ? -24.927 7.563 5.650 1.00 96.19 297 PRO A O 1
ATOM 2198 N N . THR A 1 298 ? -23.235 6.767 6.896 1.00 97.06 298 THR A N 1
ATOM 2199 C CA . THR A 1 298 ? -22.551 6.049 5.821 1.00 97.06 298 THR A CA 1
ATOM 2200 C C . THR A 1 298 ? -23.048 4.604 5.733 1.00 97.06 298 THR A C 1
ATOM 2202 O O . THR A 1 298 ? -23.796 4.120 6.584 1.00 97.06 298 THR A O 1
ATOM 2205 N N . THR A 1 299 ? -22.660 3.903 4.670 1.00 97.75 299 THR A N 1
ATOM 2206 C CA . THR A 1 299 ? -23.043 2.508 4.412 1.00 97.75 299 THR A CA 1
ATOM 2207 C C . THR A 1 299 ? -21.844 1.681 3.953 1.00 97.75 299 THR A C 1
ATOM 2209 O O . THR A 1 299 ? -20.861 2.233 3.448 1.00 97.75 299 THR A O 1
ATOM 2212 N N . LEU A 1 300 ? -21.960 0.348 4.030 1.00 98.06 300 LEU A N 1
ATOM 2213 C CA . LEU A 1 300 ? -21.007 -0.586 3.417 1.00 98.06 300 LEU A CA 1
ATOM 2214 C C . LEU A 1 300 ? -20.711 -0.226 1.952 1.00 98.06 300 LEU A C 1
ATOM 2216 O O . LEU A 1 300 ? -19.560 -0.297 1.528 1.00 98.06 300 LEU A O 1
ATOM 2220 N N . GLN A 1 301 ? -21.726 0.186 1.182 1.00 98.31 301 GLN A N 1
ATOM 2221 C CA . GLN A 1 301 ? -21.526 0.553 -0.220 1.00 98.31 301 GLN A CA 1
ATOM 2222 C C . GLN A 1 301 ? -20.610 1.774 -0.352 1.00 98.31 301 GLN A C 1
ATOM 2224 O O . GLN A 1 301 ? -19.721 1.759 -1.191 1.00 98.31 301 GLN A O 1
ATOM 2229 N N . ASN A 1 302 ? -20.740 2.785 0.514 1.00 98.19 302 ASN A N 1
ATOM 2230 C CA . ASN A 1 302 ? -19.849 3.949 0.475 1.00 98.19 302 ASN A CA 1
ATOM 2231 C C . ASN A 1 302 ? -18.393 3.572 0.789 1.00 98.19 302 ASN A C 1
ATOM 2233 O O . ASN A 1 302 ? -17.480 4.123 0.178 1.00 98.19 302 ASN A O 1
ATOM 2237 N N . LEU A 1 303 ? -18.178 2.637 1.720 1.00 98.50 303 LEU A N 1
ATOM 2238 C CA . LEU A 1 303 ? -16.851 2.120 2.065 1.00 98.50 303 LEU A CA 1
ATOM 2239 C C . LEU A 1 303 ? -16.245 1.302 0.908 1.00 98.50 303 LEU A C 1
ATOM 2241 O O . LEU A 1 303 ? -15.079 1.469 0.560 1.00 98.50 303 LEU A O 1
ATOM 2245 N N . VAL A 1 304 ? -17.059 0.465 0.263 1.00 98.56 304 VAL A N 1
ATOM 2246 C CA . VAL A 1 304 ? -16.714 -0.279 -0.959 1.00 98.56 304 VAL A CA 1
ATOM 2247 C C . VAL A 1 304 ? -16.343 0.668 -2.109 1.00 98.56 304 VAL A C 1
ATOM 2249 O O . VAL A 1 304 ? -15.293 0.490 -2.726 1.00 98.56 304 VAL A O 1
ATOM 2252 N N . ASP A 1 305 ? -17.151 1.704 -2.348 1.00 98.31 305 ASP A N 1
ATOM 2253 C CA . ASP A 1 305 ? -16.913 2.720 -3.379 1.00 98.31 305 ASP A CA 1
ATOM 2254 C C . ASP A 1 305 ? -15.625 3.514 -3.103 1.00 98.31 305 ASP A C 1
ATOM 2256 O O . ASP A 1 305 ? -14.920 3.897 -4.038 1.00 98.31 305 ASP A O 1
ATOM 2260 N N . ALA A 1 306 ? -15.280 3.752 -1.830 1.00 98.50 306 ALA A N 1
ATOM 2261 C CA . ALA A 1 306 ? -14.037 4.421 -1.447 1.00 98.50 306 ALA A CA 1
ATOM 2262 C C . ALA A 1 306 ? -12.793 3.600 -1.828 1.00 98.50 306 ALA A C 1
ATOM 2264 O O . ALA A 1 306 ? -11.833 4.163 -2.353 1.00 98.50 306 ALA A O 1
ATOM 2265 N N . PHE A 1 307 ? -12.823 2.272 -1.661 1.00 98.75 307 PHE A N 1
ATOM 2266 C CA . PHE A 1 307 ? -11.742 1.396 -2.129 1.00 98.75 307 PHE A CA 1
ATOM 2267 C C . PHE A 1 307 ? -11.667 1.322 -3.660 1.00 98.75 307 PHE A C 1
ATOM 2269 O O . PHE A 1 307 ? -10.590 1.519 -4.224 1.00 98.75 307 PHE A O 1
ATOM 2276 N N . ASP A 1 308 ? -12.796 1.104 -4.346 1.00 98.56 308 ASP A N 1
ATOM 2277 C CA . ASP A 1 308 ? -12.836 1.034 -5.817 1.00 98.56 308 ASP A CA 1
ATOM 2278 C C . ASP A 1 308 ? -12.363 2.357 -6.466 1.00 98.56 308 ASP A C 1
ATOM 2280 O O . ASP A 1 308 ? -11.656 2.356 -7.479 1.00 98.56 308 ASP A O 1
ATOM 2284 N N . SER A 1 309 ? -12.663 3.504 -5.849 1.00 98.25 309 SER A N 1
ATOM 2285 C CA . SER A 1 309 ? -12.212 4.815 -6.332 1.00 98.25 309 SER A CA 1
ATOM 2286 C C . SER A 1 309 ? -10.790 5.207 -5.908 1.00 98.25 309 SER A C 1
ATOM 2288 O O . SER A 1 309 ? -10.125 5.921 -6.662 1.00 98.25 309 SER A O 1
ATOM 2290 N N . ALA A 1 310 ? -10.271 4.705 -4.781 1.00 98.56 310 ALA A N 1
ATOM 2291 C CA . ALA A 1 310 ? -8.846 4.805 -4.451 1.00 98.56 310 ALA A CA 1
ATOM 2292 C C . ALA A 1 310 ? -7.977 4.034 -5.464 1.00 98.56 310 ALA A C 1
ATOM 2294 O O . ALA A 1 310 ? -6.902 4.503 -5.842 1.00 98.56 310 ALA A O 1
ATOM 2295 N N . ILE A 1 311 ? -8.471 2.898 -5.978 1.00 98.75 311 ILE A N 1
ATOM 2296 C CA . ILE A 1 311 ? -7.832 2.151 -7.074 1.00 98.75 311 ILE A CA 1
ATOM 2297 C C . ILE A 1 311 ? -7.788 2.983 -8.361 1.00 98.75 311 ILE A C 1
ATOM 2299 O O . ILE A 1 311 ? -6.728 3.121 -8.977 1.00 98.75 311 ILE A O 1
ATOM 2303 N N . LEU A 1 312 ? -8.923 3.577 -8.746 1.00 98.50 312 LEU A N 1
ATOM 2304 C CA . LEU A 1 312 ? -9.031 4.468 -9.905 1.00 98.50 312 LEU A CA 1
ATOM 2305 C C . LEU A 1 312 ? -8.051 5.646 -9.788 1.00 98.50 312 LEU A C 1
ATOM 2307 O O . LEU A 1 312 ? -7.279 5.904 -10.715 1.00 98.50 312 LEU A O 1
ATOM 2311 N N . ALA A 1 313 ? -8.031 6.332 -8.643 1.00 98.56 313 ALA A N 1
ATOM 2312 C CA . ALA A 1 313 ? -7.132 7.455 -8.407 1.00 98.56 313 ALA A CA 1
ATOM 2313 C C . ALA A 1 313 ? -5.655 7.038 -8.460 1.00 98.56 313 ALA A C 1
ATOM 2315 O O . ALA A 1 313 ? -4.864 7.695 -9.137 1.00 98.56 313 ALA A O 1
ATOM 2316 N N . GLY A 1 314 ? -5.290 5.930 -7.807 1.00 98.38 314 GLY A N 1
ATOM 2317 C CA . GLY A 1 314 ? -3.921 5.420 -7.770 1.00 98.38 314 GLY A CA 1
ATOM 2318 C C . GLY A 1 314 ? -3.362 5.096 -9.156 1.00 98.38 314 GLY A C 1
ATOM 2319 O O . GLY A 1 314 ? -2.261 5.541 -9.485 1.00 98.38 314 GLY A O 1
ATOM 2320 N N . TYR A 1 315 ? -4.129 4.426 -10.026 1.00 98.62 315 TYR A N 1
ATOM 2321 C CA . TYR A 1 315 ? -3.691 4.157 -11.403 1.00 98.62 315 TYR A CA 1
ATOM 2322 C C . TYR A 1 315 ? -3.559 5.431 -12.254 1.00 98.62 315 TYR A C 1
ATOM 2324 O O . TYR A 1 315 ? -2.599 5.552 -13.020 1.00 98.62 315 TYR A O 1
ATOM 2332 N N . ASN A 1 316 ? -4.457 6.408 -12.095 1.00 98.56 316 ASN A N 1
ATOM 2333 C CA . ASN A 1 316 ? -4.365 7.689 -12.805 1.00 98.56 316 ASN A CA 1
ATOM 2334 C C . ASN A 1 316 ? -3.163 8.527 -12.323 1.00 98.56 316 ASN A C 1
ATOM 2336 O O . ASN A 1 316 ? -2.405 9.059 -13.138 1.00 98.56 316 ASN A O 1
ATOM 2340 N N . ILE A 1 317 ? -2.903 8.565 -11.012 1.00 98.38 317 ILE A N 1
ATOM 2341 C CA . ILE A 1 317 ? -1.697 9.180 -10.439 1.00 98.38 317 ILE A CA 1
ATOM 2342 C C . ILE A 1 317 ? -0.436 8.450 -10.928 1.00 98.38 317 ILE A C 1
ATOM 2344 O O . ILE A 1 317 ? 0.534 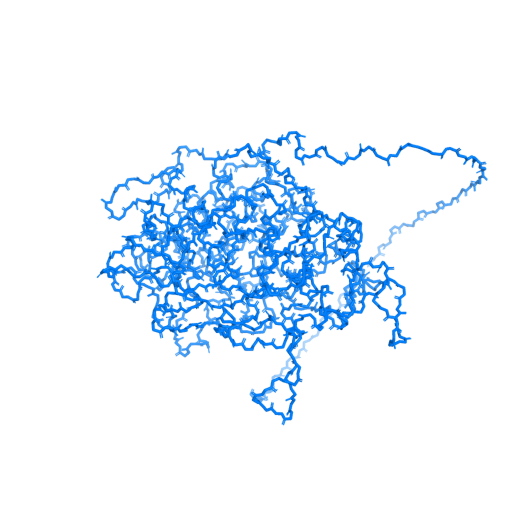9.108 -11.310 1.00 98.38 317 ILE A O 1
ATOM 2348 N N . LEU A 1 318 ? -0.433 7.113 -10.980 1.00 97.69 318 LEU A N 1
ATOM 2349 C CA . LEU A 1 318 ? 0.697 6.306 -11.456 1.00 97.69 318 LEU A CA 1
ATOM 2350 C C . LEU A 1 318 ? 1.013 6.558 -12.937 1.00 97.69 318 LEU A C 1
ATOM 2352 O O . LEU A 1 318 ? 2.181 6.711 -13.303 1.00 97.69 318 LEU A O 1
ATOM 2356 N N . TYR A 1 319 ? -0.007 6.661 -13.791 1.00 97.12 319 TYR A N 1
ATOM 2357 C CA . TYR A 1 319 ? 0.161 7.039 -15.196 1.00 97.12 319 TYR A CA 1
ATOM 2358 C C . TYR A 1 319 ? 0.869 8.396 -15.327 1.00 97.12 319 TYR A C 1
ATOM 2360 O O . TYR A 1 319 ? 1.861 8.514 -16.048 1.00 97.12 319 TYR A O 1
ATOM 2368 N N . TYR A 1 320 ? 0.423 9.392 -14.558 1.00 96.88 320 TYR A N 1
ATOM 2369 C CA . TYR A 1 320 ? 0.958 10.755 -14.583 1.00 96.88 320 TYR A CA 1
ATOM 2370 C C . TYR A 1 320 ? 2.218 10.993 -13.730 1.00 96.88 320 TYR A C 1
ATOM 2372 O O . TYR A 1 320 ? 2.725 12.115 -13.698 1.00 96.88 320 TYR A O 1
ATOM 2380 N N . SER A 1 321 ? 2.752 9.962 -13.069 1.00 95.31 321 SER A N 1
ATOM 2381 C CA . SER A 1 321 ? 3.986 10.023 -12.265 1.00 95.31 321 SER A CA 1
ATOM 2382 C C . SER A 1 321 ? 5.086 9.054 -12.706 1.00 95.31 321 SER A C 1
ATOM 2384 O O . SER A 1 321 ? 6.202 9.127 -12.188 1.00 95.31 321 SER A O 1
ATOM 2386 N N . SER A 1 322 ? 4.809 8.173 -13.670 1.00 94.31 322 SER A N 1
ATOM 2387 C CA . SER A 1 322 ? 5.775 7.201 -14.189 1.00 94.31 322 SER A CA 1
ATOM 2388 C C . SER A 1 322 ? 6.399 7.630 -15.521 1.00 94.31 322 SER A C 1
ATOM 2390 O O . SER A 1 322 ? 5.798 8.356 -16.314 1.00 94.31 322 SER A O 1
ATOM 2392 N N . CYS A 1 323 ? 7.614 7.151 -15.785 1.00 92.19 323 CYS A N 1
ATOM 2393 C CA . CYS A 1 323 ? 8.242 7.195 -17.104 1.00 92.19 323 CYS A CA 1
ATOM 2394 C C . CYS A 1 323 ? 7.833 5.980 -17.959 1.00 92.19 323 CYS A C 1
ATOM 2396 O O . CYS A 1 323 ? 7.243 5.013 -17.465 1.00 92.19 323 CYS A O 1
ATOM 2398 N N . GLU A 1 324 ? 8.206 5.980 -19.243 1.00 88.12 324 GLU A N 1
ATOM 2399 C CA . GLU A 1 324 ? 8.039 4.816 -20.134 1.00 88.12 324 GLU A CA 1
ATOM 2400 C C . GLU A 1 324 ? 8.818 3.572 -19.679 1.00 88.12 324 GLU A C 1
ATOM 2402 O O . GLU A 1 324 ? 8.419 2.462 -20.003 1.00 88.12 324 GLU A O 1
ATOM 2407 N N . SER A 1 325 ? 9.884 3.736 -18.890 1.00 85.62 325 SER A N 1
ATOM 2408 C CA . SER A 1 325 ? 10.621 2.630 -18.254 1.00 85.62 325 SER A CA 1
ATOM 2409 C C . SER A 1 325 ? 9.876 1.978 -17.079 1.00 85.62 325 SER A C 1
ATOM 2411 O O . SER A 1 325 ? 10.317 0.954 -16.562 1.00 85.62 325 SER A O 1
ATOM 2413 N N . GLY A 1 326 ? 8.777 2.590 -16.622 1.00 88.50 326 GLY A N 1
ATOM 2414 C CA . GLY A 1 326 ? 8.031 2.202 -15.423 1.00 88.50 326 GLY A CA 1
ATOM 2415 C C . GLY A 1 326 ? 8.537 2.858 -14.131 1.00 88.50 326 GLY A C 1
ATOM 2416 O O . GLY A 1 326 ? 7.811 2.867 -13.133 1.00 88.50 326 GLY A O 1
ATOM 2417 N N . SER A 1 327 ? 9.725 3.479 -14.138 1.00 89.69 327 SER A N 1
ATOM 2418 C CA . SER A 1 327 ? 10.233 4.230 -12.983 1.00 89.69 327 SER A CA 1
ATOM 2419 C C . SER A 1 327 ? 9.254 5.331 -12.567 1.00 89.69 327 SER A C 1
ATOM 2421 O O . SER A 1 327 ? 8.752 6.061 -13.421 1.00 89.69 327 SER A O 1
ATOM 2423 N N . VAL A 1 328 ? 9.028 5.478 -11.265 1.00 92.31 328 VAL A N 1
ATOM 2424 C CA . VAL A 1 328 ? 8.106 6.445 -10.646 1.00 92.31 328 VAL A CA 1
ATOM 2425 C C . VAL A 1 328 ? 8.833 7.271 -9.572 1.00 92.31 328 VAL A C 1
ATOM 2427 O O . VAL A 1 328 ? 9.904 6.890 -9.108 1.00 92.31 328 VAL A O 1
ATOM 2430 N N . SER A 1 329 ? 8.315 8.429 -9.179 1.00 90.94 329 SER A N 1
ATOM 2431 C CA . SER A 1 329 ? 8.931 9.230 -8.108 1.00 90.94 329 SER A CA 1
ATOM 2432 C C . SER A 1 329 ? 8.576 8.688 -6.713 1.00 90.94 329 SER A C 1
ATOM 2434 O O . SER A 1 329 ? 7.457 8.228 -6.524 1.00 90.94 329 SER A O 1
ATOM 2436 N N . ASN A 1 330 ? 9.477 8.776 -5.719 1.00 90.62 330 ASN A N 1
ATOM 2437 C CA . ASN A 1 330 ? 9.160 8.425 -4.315 1.00 90.62 330 ASN A CA 1
ATOM 2438 C C . ASN A 1 330 ? 8.002 9.274 -3.773 1.00 90.62 330 ASN A C 1
ATOM 2440 O O . ASN A 1 330 ? 7.139 8.772 -3.068 1.00 90.62 330 ASN A O 1
ATOM 2444 N N . TRP A 1 331 ? 8.000 10.557 -4.137 1.00 94.19 331 TRP A N 1
ATOM 2445 C CA . TRP A 1 331 ? 7.007 11.546 -3.737 1.00 94.19 331 TRP A CA 1
ATOM 2446 C C . TRP A 1 331 ? 6.474 12.265 -4.965 1.00 94.19 331 TRP A C 1
ATOM 2448 O O . TRP A 1 331 ? 7.258 12.671 -5.833 1.00 94.19 331 TRP A O 1
ATOM 2458 N N . VAL A 1 332 ? 5.161 12.478 -4.999 1.00 96.12 332 VAL A N 1
ATOM 2459 C CA . VAL A 1 332 ? 4.473 13.283 -6.010 1.00 96.12 332 VAL A CA 1
ATOM 2460 C C . VAL A 1 332 ? 3.413 14.178 -5.384 1.00 96.12 332 VAL A C 1
ATOM 2462 O O . VAL A 1 332 ? 2.880 13.879 -4.319 1.00 96.12 332 VAL A O 1
ATOM 2465 N N . GLY A 1 333 ? 3.099 15.277 -6.065 1.00 96.50 333 GLY A N 1
ATOM 2466 C CA . GLY A 1 333 ? 1.976 16.130 -5.706 1.00 96.50 333 GLY A CA 1
ATOM 2467 C C . GLY A 1 333 ? 0.640 15.609 -6.238 1.00 96.50 333 GLY A C 1
ATOM 2468 O O . GLY A 1 333 ? 0.553 15.146 -7.381 1.00 96.50 333 GLY A O 1
ATOM 2469 N N . VAL A 1 334 ? -0.391 15.742 -5.403 1.00 97.31 334 VAL A N 1
ATOM 2470 C CA . VAL A 1 334 ? -1.803 15.403 -5.668 1.00 97.31 334 VAL A CA 1
ATOM 2471 C C . VAL A 1 334 ? -2.744 16.580 -5.350 1.00 97.31 334 VAL A C 1
ATOM 2473 O O . VAL A 1 334 ? -3.879 16.408 -4.908 1.00 97.31 334 VAL A O 1
ATOM 2476 N N . LYS A 1 335 ? -2.244 17.815 -5.509 1.00 97.19 335 LYS A N 1
ATOM 2477 C CA . LYS A 1 335 ? -2.943 19.043 -5.098 1.00 97.19 335 LYS A CA 1
ATOM 2478 C C . LYS A 1 335 ? -4.221 19.272 -5.905 1.00 97.19 335 LYS A C 1
ATOM 2480 O O . LYS A 1 335 ? -4.169 19.776 -7.023 1.00 97.19 335 LYS A O 1
ATOM 2485 N N . ALA A 1 336 ? -5.349 19.029 -5.249 1.00 97.06 336 ALA A N 1
ATOM 2486 C CA . ALA A 1 336 ? -6.666 19.545 -5.593 1.00 97.06 336 ALA A CA 1
ATOM 2487 C C . ALA A 1 336 ? -7.242 20.191 -4.322 1.00 97.06 336 ALA A C 1
ATOM 2489 O O . ALA A 1 336 ? -7.735 19.493 -3.437 1.00 97.06 336 ALA A O 1
ATOM 2490 N N . ALA A 1 337 ? -7.102 21.508 -4.174 1.00 96.00 337 ALA A N 1
ATOM 2491 C CA . ALA A 1 337 ? -7.588 22.224 -2.993 1.00 96.00 337 ALA A CA 1
ATOM 2492 C C . ALA A 1 337 ? -9.064 22.615 -3.162 1.00 96.00 337 ALA A C 1
ATOM 2494 O O . ALA A 1 337 ? -9.473 22.968 -4.264 1.00 96.00 337 ALA A O 1
ATOM 2495 N N . CYS A 1 338 ? -9.833 22.575 -2.074 1.00 96.81 338 CYS A N 1
ATOM 2496 C CA . CYS A 1 338 ? -11.176 23.152 -2.033 1.00 96.81 338 CYS A CA 1
ATOM 2497 C C . CYS A 1 338 ? -11.105 24.662 -1.748 1.00 96.81 338 CYS A C 1
ATOM 2499 O O . CYS A 1 338 ? -10.107 25.144 -1.211 1.00 96.81 338 CYS A O 1
ATOM 2501 N N . ASP A 1 339 ? -12.181 25.399 -2.044 1.00 95.69 339 ASP A N 1
ATOM 2502 C CA . ASP A 1 339 ? -12.275 26.854 -1.802 1.00 95.69 339 ASP A CA 1
ATOM 2503 C C . ASP A 1 339 ? -12.113 27.250 -0.320 1.00 95.69 339 ASP A C 1
ATOM 2505 O O . ASP A 1 339 ? -11.815 28.402 -0.001 1.00 95.69 339 ASP A O 1
ATOM 2509 N N . SER A 1 340 ? -12.313 26.298 0.595 1.00 94.31 340 SER A N 1
ATOM 2510 C CA . SER A 1 340 ? -12.126 26.448 2.036 1.00 94.31 340 SER A CA 1
ATOM 2511 C C . SER A 1 340 ? -11.368 25.254 2.607 1.00 94.31 340 SER A C 1
ATOM 2513 O O . SER A 1 340 ? -11.666 24.106 2.282 1.00 94.31 340 SER A O 1
ATOM 2515 N N . ASN A 1 341 ? -10.445 25.525 3.532 1.00 90.56 341 ASN A N 1
ATOM 2516 C CA . ASN A 1 341 ? -9.724 24.499 4.289 1.00 90.56 341 ASN A CA 1
ATOM 2517 C C . ASN A 1 341 ? -10.603 23.771 5.332 1.00 90.56 341 ASN A C 1
ATOM 2519 O O . ASN A 1 341 ? -10.190 22.749 5.869 1.00 90.56 341 ASN A O 1
ATOM 2523 N N . GLU A 1 342 ? -11.818 24.264 5.598 1.00 90.50 342 GLU A N 1
ATOM 2524 C CA . GLU A 1 342 ? -12.820 23.558 6.417 1.00 90.50 342 GLU A CA 1
ATOM 2525 C C . GLU A 1 342 ? -13.659 22.558 5.594 1.00 90.50 342 GLU A C 1
ATOM 2527 O O . GLU A 1 342 ? -14.501 21.851 6.143 1.00 90.50 342 GLU A O 1
ATOM 2532 N N . THR A 1 343 ? -13.472 22.506 4.270 1.00 93.06 343 THR A N 1
ATOM 2533 C CA . THR A 1 343 ? -14.229 21.640 3.358 1.00 93.06 343 THR A CA 1
ATOM 2534 C C . THR A 1 343 ? -13.351 20.494 2.871 1.00 93.06 343 THR A C 1
ATOM 2536 O O . THR A 1 343 ? -12.334 20.719 2.218 1.00 93.06 343 THR A O 1
ATOM 2539 N N . LEU A 1 344 ? -13.753 19.255 3.169 1.00 95.31 344 LEU A N 1
ATOM 2540 C CA . LEU A 1 344 ? -12.962 18.063 2.839 1.00 95.31 344 LEU A CA 1
ATOM 2541 C C . LEU A 1 344 ? -13.283 17.458 1.472 1.00 95.31 344 LEU A C 1
ATOM 2543 O O . LEU A 1 344 ? -12.388 16.864 0.871 1.00 95.31 344 LEU A O 1
ATOM 2547 N N . SER A 1 345 ? -14.496 17.680 0.955 1.00 97.06 345 SER A N 1
ATOM 2548 C CA . SER A 1 345 ? -14.938 17.235 -0.370 1.00 97.06 345 SER A CA 1
ATOM 2549 C C . SER A 1 345 ? -15.375 18.394 -1.263 1.00 97.06 345 SER A C 1
ATOM 2551 O O . SER A 1 345 ? -16.200 19.217 -0.867 1.00 97.06 345 SER A O 1
ATOM 2553 N N . CYS A 1 346 ? -14.875 18.419 -2.495 1.00 97.88 346 CYS A N 1
ATOM 2554 C CA . CYS A 1 346 ? -15.205 19.409 -3.523 1.00 97.88 346 CYS A CA 1
ATOM 2555 C C . CYS A 1 346 ? -14.938 18.839 -4.927 1.00 97.88 346 CYS A C 1
ATOM 2557 O O . CYS A 1 346 ? -14.423 17.724 -5.060 1.00 97.88 346 CYS A O 1
ATOM 2559 N N . GLU A 1 347 ? -15.274 19.585 -5.980 1.00 98.25 347 GLU A N 1
ATOM 2560 C CA . GLU A 1 347 ? -14.816 19.268 -7.338 1.00 98.25 347 GLU A CA 1
ATOM 2561 C C . GLU A 1 347 ? -13.286 19.381 -7.439 1.00 98.25 347 GLU A C 1
ATOM 2563 O O . GLU A 1 347 ? -12.670 20.244 -6.812 1.00 98.25 347 GLU A O 1
ATOM 2568 N N . GLY A 1 348 ? -12.649 18.504 -8.215 1.00 98.06 348 GLY A N 1
ATOM 2569 C CA . GLY A 1 348 ? -11.207 18.577 -8.448 1.00 98.06 348 GLY A CA 1
ATOM 2570 C C . GLY A 1 348 ? -10.597 17.290 -8.991 1.00 98.06 348 GLY A C 1
ATOM 2571 O O . GLY A 1 348 ? -11.170 16.210 -8.882 1.00 98.06 348 GLY A O 1
ATOM 2572 N N . VAL A 1 349 ? -9.398 17.408 -9.559 1.00 98.62 349 VAL A N 1
ATOM 2573 C CA . VAL A 1 349 ? -8.687 16.301 -10.214 1.00 98.62 349 VAL A CA 1
ATOM 2574 C C . VAL A 1 349 ? -7.323 16.139 -9.539 1.00 98.62 349 VAL A C 1
ATOM 2576 O O . VAL A 1 349 ? -6.420 16.930 -9.815 1.00 98.62 349 VAL A O 1
ATOM 2579 N N . PRO A 1 350 ? -7.130 15.147 -8.646 1.00 98.25 350 PRO A N 1
ATOM 2580 C CA . PRO A 1 350 ? -5.894 15.034 -7.866 1.00 98.25 350 PRO A CA 1
ATOM 2581 C C . PRO A 1 350 ? -4.628 14.946 -8.729 1.00 98.25 350 PRO A C 1
ATOM 2583 O O . PRO A 1 350 ? -3.589 15.498 -8.375 1.00 98.25 350 PRO A O 1
ATOM 2586 N N . TRP A 1 351 ? -4.725 14.319 -9.904 1.00 98.06 351 TRP A N 1
ATOM 2587 C CA . TRP A 1 351 ? -3.624 14.182 -10.859 1.00 98.06 351 TRP A CA 1
ATOM 2588 C C . TRP A 1 351 ? -3.496 15.330 -11.874 1.00 98.06 351 TRP A C 1
ATOM 2590 O O . TRP A 1 351 ? -2.749 15.201 -12.844 1.00 98.06 351 TRP A O 1
ATOM 2600 N N . GLN A 1 352 ? -4.162 16.476 -11.689 1.00 98.25 352 GLN A N 1
ATOM 2601 C CA . GLN A 1 352 ? -4.088 17.605 -12.634 1.00 98.25 352 GLN A CA 1
ATOM 2602 C C . GLN A 1 352 ? -2.649 18.110 -12.858 1.00 98.25 352 GLN A C 1
ATOM 2604 O O . GLN A 1 352 ? -2.286 18.460 -13.981 1.00 98.25 352 GLN A O 1
ATOM 2609 N N . HIS A 1 353 ? -1.809 18.089 -11.815 1.00 97.69 353 HIS A N 1
ATOM 2610 C CA . HIS A 1 353 ? -0.446 18.647 -11.846 1.00 97.69 353 HIS A CA 1
ATOM 2611 C C . HIS A 1 353 ? 0.681 17.658 -11.484 1.00 97.69 353 HIS A C 1
ATOM 2613 O O . HIS A 1 353 ? 1.856 18.011 -11.588 1.00 97.69 353 HIS A O 1
ATOM 2619 N N . THR A 1 354 ? 0.358 16.407 -11.129 1.00 96.94 354 THR A N 1
ATOM 2620 C CA . THR A 1 354 ? 1.321 15.316 -10.857 1.00 96.94 354 THR A CA 1
ATOM 2621 C C . THR A 1 354 ? 2.409 15.224 -11.949 1.00 96.94 354 THR A C 1
ATOM 2623 O O . THR A 1 354 ? 2.069 15.330 -13.130 1.00 96.94 354 THR A O 1
ATOM 2626 N N . PRO A 1 355 ? 3.707 15.074 -11.613 1.00 95.81 355 PRO A N 1
ATOM 2627 C CA . PRO A 1 355 ? 4.277 14.775 -10.293 1.00 95.81 355 PRO A CA 1
ATOM 2628 C C . PRO A 1 355 ? 4.392 15.978 -9.339 1.00 95.81 355 PRO A C 1
ATOM 2630 O O . PRO A 1 355 ? 4.914 15.826 -8.233 1.00 95.81 355 PRO A O 1
ATOM 2633 N N . TYR A 1 356 ? 3.958 17.170 -9.748 1.00 97.06 356 TYR A N 1
ATOM 2634 C CA . TYR A 1 356 ? 4.139 18.403 -8.988 1.00 97.06 356 TYR A CA 1
ATOM 2635 C C . TYR A 1 356 ? 2.961 18.736 -8.066 1.00 97.06 356 TYR A C 1
ATOM 2637 O O . TYR A 1 356 ? 1.808 18.381 -8.314 1.00 97.06 356 TYR A O 1
ATOM 2645 N N . VAL A 1 357 ? 3.260 19.494 -7.013 1.00 95.88 357 VAL A N 1
ATOM 2646 C CA . VAL A 1 357 ? 2.284 20.101 -6.102 1.00 95.88 357 VAL A CA 1
ATOM 2647 C C . VAL A 1 357 ? 1.724 21.374 -6.753 1.00 95.88 357 VAL A C 1
ATOM 2649 O O . VAL A 1 357 ? 2.211 22.481 -6.530 1.00 95.88 357 VAL A O 1
ATOM 2652 N N . GLY A 1 358 ? 0.686 21.204 -7.575 1.00 95.25 358 GLY A N 1
ATOM 2653 C CA . GLY A 1 358 ? -0.068 22.298 -8.203 1.00 95.25 358 GLY A CA 1
ATOM 2654 C C . GLY A 1 358 ? 0.594 22.960 -9.417 1.00 95.25 358 GLY A C 1
ATOM 2655 O O . GLY A 1 358 ? 1.700 22.607 -9.828 1.00 95.25 358 GLY A O 1
ATOM 2656 N N . GLU A 1 359 ? -0.105 23.950 -9.982 1.00 95.69 359 GLU A N 1
ATOM 2657 C CA . GLU A 1 359 ? 0.293 24.683 -11.195 1.00 95.69 359 GLU A CA 1
ATOM 2658 C C . GLU A 1 359 ? 1.659 25.380 -11.077 1.00 95.69 359 GLU A C 1
ATOM 2660 O O . GLU A 1 359 ? 2.440 25.371 -12.026 1.00 95.69 359 GLU A O 1
ATOM 2665 N N . GLU A 1 360 ? 1.999 25.891 -9.890 1.00 95.50 360 GLU A N 1
ATOM 2666 C CA . GLU A 1 360 ? 3.294 26.524 -9.579 1.00 95.50 360 GLU A CA 1
ATOM 2667 C C . GLU A 1 360 ? 4.487 25.546 -9.607 1.00 95.50 360 GLU A C 1
ATOM 2669 O O . GLU A 1 360 ? 5.632 25.944 -9.394 1.00 95.50 360 GLU A O 1
ATOM 2674 N N . ARG A 1 361 ? 4.234 24.261 -9.891 1.00 94.69 361 ARG A N 1
ATOM 2675 C CA . ARG A 1 361 ? 5.217 23.174 -9.964 1.00 94.69 361 ARG A CA 1
ATOM 2676 C C . ARG A 1 361 ? 5.978 22.953 -8.651 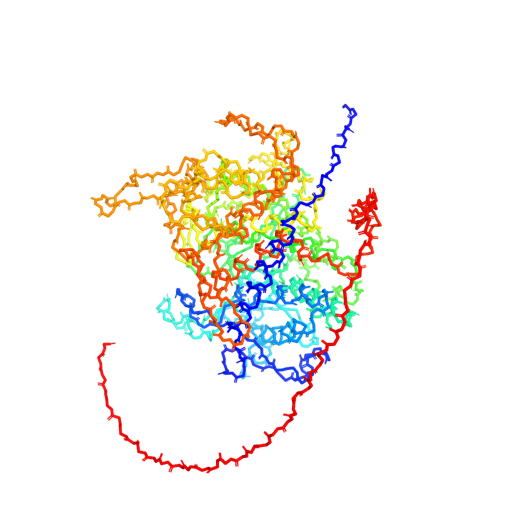1.00 94.69 361 ARG A C 1
ATOM 2678 O O . ARG A 1 361 ? 7.182 22.691 -8.655 1.00 94.69 361 ARG A O 1
ATOM 2685 N N . GLY A 1 362 ? 5.262 23.019 -7.526 1.00 94.38 362 GLY A N 1
ATOM 2686 C CA . GLY A 1 362 ? 5.808 22.699 -6.207 1.00 94.38 362 GLY A CA 1
ATOM 2687 C C . GLY A 1 362 ? 6.320 21.256 -6.109 1.00 94.38 362 GLY A C 1
ATOM 2688 O O . GLY A 1 362 ? 5.934 20.379 -6.886 1.00 94.38 362 GLY A O 1
ATOM 2689 N N . THR A 1 363 ? 7.188 20.995 -5.137 1.00 94.00 363 THR A N 1
ATOM 2690 C CA . THR A 1 363 ? 7.800 19.681 -4.883 1.00 94.00 363 THR A CA 1
ATOM 2691 C C . THR A 1 363 ? 7.605 19.296 -3.421 1.00 94.00 363 THR A C 1
ATOM 2693 O O . THR A 1 363 ? 7.383 20.168 -2.580 1.00 94.00 363 THR A O 1
ATOM 2696 N N . CYS A 1 364 ? 7.695 18.007 -3.088 1.00 88.75 364 CYS A N 1
ATOM 2697 C CA . CYS A 1 364 ? 7.653 17.594 -1.688 1.00 88.75 364 CYS A CA 1
ATOM 2698 C C . CYS A 1 364 ? 8.369 16.285 -1.381 1.00 88.75 364 CYS A C 1
ATOM 2700 O O . CYS A 1 364 ? 8.529 15.424 -2.240 1.00 88.75 364 CYS A O 1
ATOM 2702 N N . SER A 1 365 ? 8.856 16.160 -0.150 1.00 85.56 365 SER A N 1
ATOM 2703 C CA . SER A 1 365 ? 9.698 15.053 0.304 1.00 85.56 365 SER A CA 1
ATOM 2704 C C . SER A 1 365 ? 9.597 14.908 1.813 1.00 85.56 365 SER A C 1
ATOM 2706 O O . SER A 1 365 ? 9.554 15.914 2.519 1.00 85.56 365 SER A O 1
ATOM 2708 N N . ALA A 1 366 ? 9.625 13.673 2.294 1.00 80.62 366 ALA A N 1
ATOM 2709 C CA . ALA A 1 366 ? 9.709 13.333 3.709 1.00 80.62 366 ALA A CA 1
ATOM 2710 C C . ALA A 1 366 ? 10.585 12.080 3.886 1.00 80.62 366 ALA A C 1
ATOM 2712 O O . ALA A 1 366 ? 11.137 11.564 2.914 1.00 80.62 366 ALA A O 1
ATOM 2713 N N . SER A 1 367 ? 10.775 11.630 5.130 1.00 69.25 367 SER A N 1
ATOM 2714 C CA . SER A 1 367 ? 11.450 10.360 5.472 1.00 69.25 367 SER A CA 1
ATOM 2715 C C . SER A 1 367 ? 12.858 10.153 4.875 1.00 69.25 367 SER A C 1
ATOM 2717 O O . SER A 1 367 ? 13.360 9.035 4.800 1.00 69.25 367 SER A O 1
ATOM 2719 N N . GLY A 1 368 ? 13.529 11.233 4.458 1.00 76.06 368 GLY A N 1
ATOM 2720 C CA . GLY A 1 368 ? 14.856 11.197 3.832 1.00 76.06 368 GLY A CA 1
ATOM 2721 C C . GLY A 1 368 ? 14.881 10.783 2.352 1.00 76.06 368 GLY A C 1
ATOM 2722 O O . GLY A 1 368 ? 15.963 10.760 1.759 1.00 76.06 368 GLY A O 1
ATOM 2723 N N . THR A 1 369 ? 13.735 10.498 1.725 1.00 81.75 369 THR A N 1
ATOM 2724 C CA . THR A 1 369 ? 13.646 10.152 0.297 1.00 81.75 369 THR A CA 1
ATOM 2725 C C . THR A 1 369 ? 13.224 11.360 -0.543 1.00 81.75 369 THR A C 1
ATOM 2727 O O . THR A 1 369 ? 12.382 12.167 -0.158 1.00 81.75 369 THR A O 1
ATOM 2730 N N . GLY A 1 370 ? 13.872 11.546 -1.697 1.00 83.00 370 GLY A N 1
ATOM 2731 C CA . GLY A 1 370 ? 13.730 12.765 -2.497 1.00 83.00 370 GLY A CA 1
ATOM 2732 C C . GLY A 1 370 ? 12.542 12.751 -3.461 1.00 83.00 370 GLY A C 1
ATOM 2733 O O . GLY A 1 370 ? 12.248 11.729 -4.088 1.00 83.00 370 GLY A O 1
ATOM 2734 N N . TRP A 1 371 ? 11.920 13.919 -3.638 1.00 91.00 371 TRP A N 1
ATOM 2735 C CA . TRP A 1 371 ? 10.953 14.210 -4.699 1.00 91.00 371 TRP A CA 1
ATOM 2736 C C . TRP A 1 371 ? 11.544 13.942 -6.079 1.00 91.00 371 TRP A C 1
ATOM 2738 O O . TRP A 1 371 ? 12.727 14.207 -6.319 1.00 91.00 371 TRP A O 1
ATOM 2748 N N . GLY A 1 372 ? 10.715 13.495 -7.021 1.00 87.56 372 GLY A N 1
ATOM 2749 C CA . GLY A 1 372 ? 11.123 13.389 -8.421 1.00 87.56 372 GLY A CA 1
ATOM 2750 C C . GLY A 1 372 ? 12.155 12.289 -8.700 1.00 87.56 372 GLY A C 1
ATOM 2751 O O . GLY A 1 372 ? 12.671 12.237 -9.811 1.00 87.56 372 GLY A O 1
ATOM 2752 N N . GLN A 1 373 ? 12.521 11.480 -7.698 1.00 87.44 373 GLN A N 1
ATOM 2753 C CA . GLN A 1 373 ? 13.541 10.430 -7.772 1.00 87.44 373 GLN A CA 1
ATOM 2754 C C . GLN A 1 373 ? 12.888 9.053 -7.701 1.00 87.44 373 GLN A C 1
ATOM 2756 O O . GLN A 1 373 ? 12.097 8.806 -6.794 1.00 87.44 373 GLN A O 1
ATOM 2761 N N . TYR A 1 374 ? 13.312 8.125 -8.556 1.00 86.81 374 TYR A N 1
ATOM 2762 C CA . TYR A 1 374 ? 13.117 6.697 -8.301 1.00 86.81 374 TYR A CA 1
ATOM 2763 C C . TYR A 1 374 ? 14.135 6.250 -7.235 1.00 86.81 374 TYR A C 1
ATOM 2765 O O . TYR A 1 374 ? 15.347 6.314 -7.459 1.00 86.81 374 TYR A O 1
ATOM 2773 N N . GLY A 1 375 ? 13.659 5.895 -6.039 1.00 82.56 375 GLY A N 1
ATOM 2774 C CA . GLY A 1 375 ? 14.481 5.543 -4.876 1.00 82.56 375 GLY A CA 1
ATOM 2775 C C . GLY A 1 375 ? 13.832 4.460 -4.012 1.00 82.56 375 GLY A C 1
ATOM 2776 O O . GLY A 1 375 ? 13.066 3.655 -4.528 1.00 82.56 375 GLY A O 1
ATOM 2777 N N . ALA A 1 376 ? 14.164 4.429 -2.716 1.00 80.06 376 ALA A N 1
ATOM 2778 C CA . ALA A 1 376 ? 13.817 3.340 -1.792 1.00 80.06 376 ALA A CA 1
ATOM 2779 C C . ALA A 1 376 ? 12.307 3.098 -1.595 1.00 80.06 376 ALA A C 1
ATOM 2781 O O . ALA A 1 376 ? 11.914 1.955 -1.365 1.00 80.06 376 ALA A O 1
ATOM 2782 N N . ASP A 1 377 ? 11.470 4.127 -1.756 1.00 85.88 377 ASP A N 1
ATOM 2783 C CA . ASP A 1 377 ? 10.014 3.975 -1.712 1.00 85.88 377 ASP A CA 1
ATOM 2784 C C . ASP A 1 377 ? 9.486 3.492 -3.058 1.00 85.88 377 ASP A C 1
ATOM 2786 O O . ASP A 1 377 ? 8.981 2.378 -3.157 1.00 85.88 377 ASP A O 1
ATOM 2790 N N . ALA A 1 378 ? 9.683 4.285 -4.119 1.00 88.69 378 ALA A N 1
ATOM 2791 C CA . ALA A 1 378 ? 9.209 4.007 -5.482 1.00 88.69 378 ALA A CA 1
ATOM 2792 C C . ALA A 1 378 ? 9.621 2.622 -6.019 1.00 88.69 378 ALA A C 1
ATOM 2794 O O . ALA A 1 378 ? 8.905 2.005 -6.807 1.00 88.69 378 ALA A O 1
ATOM 2795 N N . SER A 1 379 ? 10.773 2.148 -5.549 1.00 84.19 379 SER A N 1
ATOM 2796 C CA . SER A 1 379 ? 11.261 0.767 -5.496 1.00 84.19 379 SER A CA 1
ATOM 2797 C C . SER A 1 379 ? 10.171 -0.316 -5.418 1.00 84.19 379 SER A C 1
ATOM 2799 O O . SER A 1 379 ? 10.226 -1.296 -6.159 1.00 84.19 379 SER A O 1
ATOM 2801 N N . ARG A 1 380 ? 9.151 -0.114 -4.578 1.00 88.31 380 ARG A N 1
ATOM 2802 C CA . ARG A 1 380 ? 8.132 -1.110 -4.212 1.00 88.31 380 ARG A CA 1
ATOM 2803 C C . ARG A 1 380 ? 6.978 -1.211 -5.213 1.00 88.31 380 ARG A C 1
ATOM 2805 O O . ARG A 1 380 ? 6.282 -2.223 -5.267 1.00 88.31 380 ARG A O 1
ATOM 2812 N N . MET A 1 381 ? 6.791 -0.195 -6.060 1.00 91.25 381 MET A N 1
ATOM 2813 C CA . MET A 1 381 ? 5.641 -0.144 -6.969 1.00 91.25 381 MET A CA 1
ATOM 2814 C C . MET A 1 381 ? 5.476 -1.322 -7.943 1.00 91.25 381 MET A C 1
ATOM 2816 O O . MET A 1 381 ? 4.332 -1.714 -8.187 1.00 91.25 381 MET A O 1
ATOM 2820 N N . PRO A 1 382 ? 6.544 -1.929 -8.497 1.00 89.56 382 PRO A N 1
ATOM 2821 C CA . PRO A 1 382 ? 6.392 -3.079 -9.379 1.00 89.56 382 PRO A CA 1
ATOM 2822 C C . PRO A 1 382 ? 5.692 -4.256 -8.698 1.00 89.56 382 PRO A C 1
ATOM 2824 O O . PRO A 1 382 ? 4.812 -4.857 -9.308 1.00 89.56 382 PRO A O 1
ATOM 2827 N N . TRP A 1 383 ? 6.020 -4.576 -7.440 1.00 89.88 383 TRP A N 1
ATOM 2828 C CA . TRP A 1 383 ? 5.380 -5.705 -6.760 1.00 89.88 383 TRP A CA 1
ATOM 2829 C C . TRP A 1 383 ? 3.974 -5.369 -6.264 1.00 89.88 383 TRP A C 1
ATOM 2831 O O . TRP A 1 383 ? 3.103 -6.233 -6.338 1.00 89.88 383 TRP A O 1
ATOM 2841 N N . ARG A 1 384 ? 3.721 -4.118 -5.848 1.00 94.12 384 ARG A N 1
ATOM 2842 C CA . ARG A 1 384 ? 2.375 -3.623 -5.504 1.00 94.12 384 ARG A CA 1
ATOM 2843 C C . ARG A 1 384 ? 1.380 -3.866 -6.648 1.00 94.12 384 ARG A C 1
ATOM 2845 O O . ARG A 1 384 ? 0.323 -4.459 -6.443 1.00 94.12 384 ARG A O 1
ATOM 2852 N N . VAL A 1 385 ? 1.756 -3.488 -7.873 1.00 94.56 385 VAL A N 1
ATOM 2853 C CA . VAL A 1 385 ? 0.926 -3.690 -9.077 1.00 94.56 385 VAL A CA 1
ATOM 2854 C C . VAL A 1 385 ? 0.935 -5.149 -9.549 1.00 94.56 385 VAL A C 1
ATOM 2856 O O . VAL A 1 385 ? -0.089 -5.655 -10.004 1.00 94.56 385 VAL A O 1
ATOM 2859 N N . ALA A 1 386 ? 2.053 -5.867 -9.400 1.00 91.94 386 ALA A N 1
ATOM 2860 C CA . ALA A 1 386 ? 2.118 -7.294 -9.727 1.00 91.94 386 ALA A CA 1
ATOM 2861 C C . ALA A 1 386 ? 1.191 -8.141 -8.845 1.00 91.94 386 ALA A C 1
ATOM 2863 O O . ALA A 1 386 ? 0.625 -9.119 -9.325 1.00 91.94 386 ALA A O 1
ATOM 2864 N N . MET A 1 387 ? 1.015 -7.769 -7.574 1.00 93.56 387 MET A N 1
ATOM 2865 C CA . MET A 1 387 ? 0.087 -8.445 -6.672 1.00 93.56 387 MET A CA 1
ATOM 2866 C C . MET A 1 387 ? -1.375 -8.233 -7.096 1.00 93.56 387 MET A C 1
ATOM 2868 O O . MET A 1 387 ? -2.154 -9.182 -7.034 1.00 93.56 387 MET A O 1
ATOM 2872 N N . ASP A 1 388 ? -1.733 -7.041 -7.593 1.00 95.50 388 ASP A N 1
ATOM 2873 C CA . ASP A 1 388 ? -3.081 -6.758 -8.122 1.00 95.50 388 ASP A CA 1
ATOM 2874 C C . ASP A 1 388 ? -3.353 -7.588 -9.374 1.00 95.50 388 ASP A C 1
ATOM 2876 O O . ASP A 1 388 ? -4.383 -8.247 -9.469 1.00 95.50 388 ASP A O 1
ATOM 2880 N N . PHE A 1 389 ? -2.378 -7.668 -10.282 1.00 92.06 389 PHE A N 1
ATOM 2881 C CA . PHE A 1 389 ? -2.480 -8.532 -11.456 1.00 92.06 389 PHE A CA 1
ATOM 2882 C C . PHE A 1 389 ? -2.549 -10.027 -11.104 1.00 92.06 389 PHE A C 1
ATOM 2884 O O . PHE A 1 389 ? -3.281 -10.783 -11.738 1.00 92.06 389 PHE A O 1
ATOM 2891 N N . ALA A 1 390 ? -1.799 -10.477 -10.095 1.00 90.38 390 ALA A N 1
ATOM 2892 C CA . ALA A 1 390 ? -1.784 -11.880 -9.686 1.00 90.38 390 ALA A CA 1
ATOM 2893 C C . ALA A 1 390 ? -3.087 -12.325 -8.997 1.00 90.38 390 ALA A C 1
ATOM 2895 O O . ALA A 1 390 ? -3.484 -13.480 -9.156 1.00 90.38 390 ALA A O 1
ATOM 2896 N N . LEU A 1 391 ? -3.739 -11.435 -8.240 1.00 91.50 391 LEU A N 1
ATOM 2897 C CA . LEU A 1 391 ? -4.965 -11.727 -7.484 1.00 91.50 391 LEU A CA 1
ATOM 2898 C C . LEU A 1 391 ? -6.262 -11.353 -8.218 1.00 91.50 391 LEU A C 1
ATOM 2900 O O . LEU A 1 391 ? -7.281 -12.018 -8.031 1.00 91.50 391 LEU A O 1
ATOM 2904 N N . PHE A 1 392 ? -6.236 -10.297 -9.030 1.00 93.88 392 PHE A N 1
ATOM 2905 C CA . PHE A 1 392 ? -7.407 -9.692 -9.671 1.00 93.88 392 PHE A CA 1
ATOM 2906 C C . PHE A 1 392 ? -7.131 -9.360 -11.153 1.00 93.88 392 PHE A C 1
ATOM 2908 O O . PHE A 1 392 ? -7.371 -8.225 -11.570 1.00 93.88 392 PHE A O 1
ATOM 2915 N N . PRO A 1 393 ? -6.636 -10.310 -11.977 1.00 90.56 393 PRO A N 1
ATOM 2916 C CA . PRO A 1 393 ? -6.137 -10.026 -13.327 1.00 90.56 393 PRO A CA 1
ATOM 2917 C C . PRO A 1 393 ? -7.140 -9.238 -14.182 1.00 90.56 393 PRO A C 1
ATOM 2919 O O . PRO A 1 393 ? -6.794 -8.181 -14.707 1.00 90.56 393 PRO A O 1
ATOM 2922 N N . GLU A 1 394 ? -8.402 -9.676 -14.233 1.00 91.44 394 GLU A N 1
ATOM 2923 C CA . GLU A 1 394 ? -9.469 -9.022 -15.005 1.00 91.44 394 GLU A CA 1
ATOM 2924 C C . GLU A 1 394 ? -9.737 -7.575 -14.561 1.00 91.44 394 GLU A C 1
ATOM 2926 O O . GLU A 1 394 ? -9.791 -6.661 -15.387 1.00 91.44 394 GLU A O 1
ATOM 2931 N N . GLU A 1 395 ? -9.854 -7.335 -13.252 1.00 94.81 395 GLU A N 1
ATOM 2932 C CA . GLU A 1 395 ? -10.116 -5.994 -12.720 1.00 94.81 395 GLU A CA 1
ATOM 2933 C C . GLU A 1 395 ? -8.882 -5.075 -12.784 1.00 94.81 395 GLU A C 1
ATOM 2935 O O . GLU A 1 395 ? -9.015 -3.850 -12.840 1.00 94.81 395 GLU A O 1
ATOM 2940 N N . SER A 1 396 ? -7.679 -5.656 -12.747 1.00 94.56 396 SER A N 1
ATOM 2941 C CA . SER A 1 396 ? -6.395 -4.949 -12.830 1.00 94.56 396 SER A CA 1
ATOM 2942 C C . SER A 1 396 ? -6.063 -4.489 -14.255 1.00 94.56 396 SER A C 1
ATOM 2944 O O . SER A 1 396 ? -5.301 -3.538 -14.437 1.00 94.56 396 SER A O 1
ATOM 2946 N N . GLU A 1 397 ? -6.652 -5.134 -15.271 1.00 91.00 397 GLU A N 1
ATOM 2947 C CA . GLU A 1 397 ? -6.600 -4.686 -16.665 1.00 91.00 397 GLU A CA 1
ATOM 2948 C C . GLU A 1 397 ? -7.720 -3.695 -17.022 1.00 91.00 397 GLU A C 1
ATOM 2950 O O . GLU A 1 397 ? -7.509 -2.817 -17.862 1.00 91.00 397 GLU A O 1
ATOM 2955 N N . SER A 1 398 ? -8.878 -3.793 -16.365 1.00 93.31 398 SER A N 1
ATOM 2956 C CA . SER A 1 398 ? -10.104 -3.036 -16.680 1.00 93.31 398 SER A CA 1
ATOM 2957 C C . SER A 1 398 ? -10.187 -1.670 -15.975 1.00 93.31 398 SER A C 1
ATOM 2959 O O . SER A 1 398 ? -11.210 -1.313 -15.390 1.00 93.31 398 SER A O 1
ATOM 2961 N N . VAL A 1 399 ? -9.095 -0.903 -15.986 1.00 94.88 399 VAL A N 1
ATOM 2962 C CA . VAL A 1 399 ? -8.985 0.380 -15.268 1.00 94.88 399 VAL A CA 1
ATOM 2963 C C . VAL A 1 399 ? -9.490 1.549 -16.124 1.00 94.88 399 VAL A C 1
ATOM 2965 O O . VAL A 1 399 ? -9.059 1.721 -17.263 1.00 94.88 399 VAL A O 1
ATOM 2968 N N . ARG A 1 400 ? -10.369 2.397 -15.562 1.00 97.31 400 ARG A N 1
ATOM 2969 C CA . ARG A 1 400 ? -10.804 3.661 -16.192 1.00 97.31 400 ARG A CA 1
ATOM 2970 C C . ARG A 1 400 ? -9.707 4.724 -16.085 1.00 97.31 400 ARG A C 1
ATOM 2972 O O . ARG A 1 400 ? -9.258 5.054 -14.983 1.00 97.31 400 ARG A O 1
ATOM 2979 N N . MET A 1 401 ? -9.319 5.288 -17.224 1.00 98.06 401 MET A N 1
ATOM 2980 C CA . MET A 1 401 ? -8.294 6.329 -17.326 1.00 98.06 401 MET A CA 1
ATOM 2981 C C . MET A 1 401 ? -8.914 7.675 -17.705 1.00 98.06 401 MET A C 1
ATOM 2983 O O . MET A 1 401 ? -9.853 7.741 -18.496 1.00 98.06 401 MET A O 1
ATOM 2987 N N . PHE A 1 402 ? -8.383 8.751 -17.135 1.00 98.44 402 PHE A N 1
ATOM 2988 C CA . PHE A 1 402 ? -8.906 10.107 -17.260 1.00 98.44 402 PHE A CA 1
ATOM 2989 C C . PHE A 1 402 ? -7.803 11.079 -17.665 1.00 98.44 402 PHE A C 1
ATOM 2991 O O . PHE A 1 402 ? -6.644 10.926 -17.277 1.00 98.44 402 PHE A O 1
ATOM 2998 N N . ASP A 1 403 ? -8.179 12.126 -18.394 1.00 98.31 403 ASP A N 1
ATOM 2999 C CA . ASP A 1 403 ? -7.282 13.218 -18.739 1.00 98.31 403 ASP A CA 1
ATOM 3000 C C . ASP A 1 403 ? -6.939 14.102 -17.515 1.00 98.31 403 ASP A C 1
ATOM 3002 O O . ASP A 1 403 ? -7.445 13.944 -16.396 1.00 98.31 403 ASP A O 1
ATOM 3006 N N . ARG A 1 404 ? -6.077 15.104 -17.729 1.00 98.00 404 ARG A N 1
ATOM 3007 C CA . ARG A 1 404 ? -5.706 16.100 -16.702 1.00 98.00 404 ARG A CA 1
ATOM 3008 C C . ARG A 1 404 ? -6.863 17.017 -16.271 1.00 98.00 404 ARG A C 1
ATOM 3010 O O . ARG A 1 404 ? -6.682 17.786 -15.332 1.00 98.00 404 ARG A O 1
ATOM 3017 N N . LYS A 1 405 ? -8.016 16.972 -16.945 1.00 98.31 405 LYS A N 1
ATOM 3018 C CA . LYS A 1 405 ? -9.245 17.710 -16.612 1.00 98.31 405 LYS A CA 1
ATOM 3019 C C . LYS A 1 405 ? -10.289 16.817 -15.934 1.00 98.31 405 LYS A C 1
ATOM 3021 O O . LYS A 1 405 ? -11.354 17.319 -15.591 1.00 98.31 405 LYS A O 1
ATOM 3026 N N . GLY A 1 406 ? -9.992 15.533 -15.714 1.00 97.94 406 GLY A N 1
ATOM 3027 C CA . GLY A 1 406 ? -10.916 14.583 -15.096 1.00 97.94 406 GLY A CA 1
ATOM 3028 C C . GLY A 1 406 ? -12.006 14.082 -16.044 1.00 97.94 406 GLY A C 1
ATOM 3029 O O . GLY A 1 406 ? -13.032 13.601 -15.575 1.00 97.94 406 GLY A O 1
ATOM 3030 N N . LEU A 1 407 ? -11.813 14.196 -17.360 1.00 98.38 407 LEU A N 1
ATOM 3031 C CA . LEU A 1 407 ? -12.690 13.586 -18.358 1.00 98.38 407 LEU A CA 1
ATOM 3032 C C . LEU A 1 407 ? -12.137 12.213 -18.743 1.00 98.38 407 LEU A C 1
ATOM 3034 O O . LEU A 1 407 ? -10.934 12.071 -18.941 1.00 98.38 407 LEU A O 1
ATOM 3038 N N . GLU A 1 408 ? -12.999 11.203 -18.842 1.00 97.94 408 GLU A N 1
ATOM 3039 C CA . GLU A 1 408 ? -12.585 9.845 -19.212 1.00 97.94 408 GLU A CA 1
ATOM 3040 C C . GLU A 1 408 ? -11.975 9.822 -20.624 1.00 97.94 408 GLU A C 1
ATOM 3042 O O . GLU A 1 408 ? -12.591 10.273 -21.593 1.00 97.94 408 GLU A O 1
ATOM 3047 N N . ASP A 1 409 ? -10.754 9.297 -20.734 1.00 97.00 409 ASP A N 1
ATOM 3048 C CA . ASP A 1 409 ? -9.973 9.257 -21.967 1.00 97.00 409 ASP A CA 1
ATOM 3049 C C . ASP A 1 409 ? -9.635 7.808 -22.328 1.00 97.00 409 ASP A C 1
ATOM 3051 O O . ASP A 1 409 ? -8.597 7.250 -21.972 1.00 97.00 409 ASP A O 1
ATOM 3055 N N . THR A 1 410 ? -10.541 7.210 -23.100 1.00 95.00 410 THR A N 1
ATOM 3056 C CA . THR A 1 410 ? -10.414 5.842 -23.632 1.00 95.00 410 THR A CA 1
ATOM 3057 C C . THR A 1 410 ? -9.238 5.638 -24.601 1.00 95.00 410 THR A C 1
ATOM 3059 O O . THR A 1 410 ? -8.991 4.506 -25.013 1.00 95.00 410 THR A O 1
ATOM 3062 N N . SER A 1 411 ? -8.495 6.692 -24.973 1.00 93.44 411 SER A N 1
ATOM 3063 C CA . SER A 1 411 ? -7.245 6.552 -25.733 1.00 93.44 411 SER A CA 1
ATOM 3064 C C . SER A 1 411 ? -6.036 6.229 -24.844 1.00 93.44 411 SER A C 1
ATOM 3066 O O . SER A 1 411 ? -5.033 5.709 -25.338 1.00 93.44 411 SER A O 1
ATOM 3068 N N . ILE A 1 412 ? -6.131 6.468 -23.529 1.00 92.69 412 ILE A N 1
ATOM 3069 C CA . ILE A 1 412 ? -5.084 6.129 -22.562 1.00 92.69 412 ILE A CA 1
ATOM 3070 C C . ILE A 1 412 ? -5.157 4.634 -22.236 1.00 92.69 412 ILE A C 1
ATOM 3072 O O . ILE A 1 412 ? -5.892 4.192 -21.356 1.00 92.69 412 ILE A O 1
ATOM 3076 N N . GLN A 1 413 ? -4.327 3.844 -22.915 1.00 88.62 413 GLN A N 1
ATOM 3077 C CA . GLN A 1 413 ? -4.105 2.441 -22.567 1.00 88.62 413 GLN A CA 1
ATOM 3078 C C . GLN A 1 413 ? -3.114 2.349 -21.397 1.00 88.62 413 GLN A C 1
ATOM 3080 O O . GLN A 1 413 ? -1.898 2.310 -21.588 1.00 88.62 413 GLN A O 1
ATOM 3085 N N . PHE A 1 414 ? -3.630 2.365 -20.166 1.00 92.81 414 PHE A N 1
ATOM 3086 C CA . PHE A 1 414 ? -2.827 2.185 -18.958 1.00 92.81 414 PHE A CA 1
ATOM 3087 C C . PHE A 1 414 ? -3.582 1.381 -17.898 1.00 92.81 414 PHE A C 1
ATOM 3089 O O . PHE A 1 414 ? -4.718 1.690 -17.561 1.00 92.81 414 PHE A O 1
ATOM 3096 N N . ASN A 1 415 ? -2.936 0.338 -17.385 1.00 93.50 415 ASN A N 1
ATOM 3097 C CA . ASN A 1 415 ? -3.466 -0.599 -16.398 1.00 93.50 415 ASN A CA 1
ATOM 3098 C C . ASN A 1 415 ? -2.300 -1.400 -15.778 1.00 93.50 415 ASN A C 1
ATOM 3100 O O . ASN A 1 415 ? -1.131 -1.113 -16.071 1.00 93.50 415 ASN A O 1
ATOM 3104 N N . ALA A 1 416 ? -2.587 -2.415 -14.954 1.00 92.25 416 ALA A N 1
ATOM 3105 C CA . ALA A 1 416 ? -1.553 -3.227 -14.310 1.00 92.25 416 ALA A CA 1
ATOM 3106 C C . ALA A 1 416 ? -0.586 -3.874 -15.316 1.00 92.25 416 ALA A C 1
ATOM 3108 O O . ALA A 1 416 ? 0.631 -3.687 -15.216 1.00 92.25 416 ALA A O 1
ATOM 3109 N N . ARG A 1 417 ? -1.120 -4.569 -16.334 1.00 88.00 417 ARG A N 1
ATOM 3110 C CA . ARG A 1 417 ? -0.327 -5.207 -17.399 1.00 88.00 417 ARG A CA 1
ATOM 3111 C C . ARG A 1 417 ? 0.574 -4.198 -18.109 1.00 88.00 417 ARG A C 1
ATOM 3113 O O . ARG A 1 417 ? 1.760 -4.468 -18.301 1.00 88.00 417 ARG A O 1
ATOM 3120 N N . HIS A 1 418 ? 0.040 -3.036 -18.483 1.00 88.19 418 HIS A N 1
ATOM 3121 C CA . HIS A 1 418 ? 0.807 -1.991 -19.166 1.00 88.19 418 HIS A CA 1
ATOM 3122 C C . HIS A 1 418 ? 1.956 -1.472 -18.301 1.00 88.19 418 HIS A C 1
ATOM 3124 O O . HIS A 1 418 ? 3.083 -1.365 -18.780 1.00 88.19 418 HIS A O 1
ATOM 3130 N N . TYR A 1 419 ? 1.698 -1.177 -17.022 1.00 90.88 419 TYR A N 1
ATOM 3131 C CA . TYR A 1 419 ? 2.725 -0.694 -16.098 1.00 90.88 419 TYR A CA 1
ATOM 3132 C C . TYR A 1 419 ? 3.850 -1.717 -15.895 1.00 90.88 419 TYR A C 1
ATOM 3134 O O . TYR A 1 419 ? 5.027 -1.375 -16.014 1.00 90.88 419 TYR A O 1
ATOM 3142 N N . LEU A 1 420 ? 3.501 -2.981 -15.655 1.00 87.38 420 LEU A N 1
ATOM 3143 C CA . LEU A 1 420 ? 4.469 -4.059 -15.435 1.00 87.38 420 LEU A CA 1
ATOM 3144 C C . LEU A 1 420 ? 5.345 -4.291 -16.676 1.00 87.38 420 LEU A C 1
ATOM 3146 O O . LEU A 1 420 ? 6.569 -4.394 -16.573 1.00 87.38 420 LEU A O 1
ATOM 3150 N N . ASN A 1 421 ? 4.747 -4.259 -17.870 1.00 81.75 421 ASN A N 1
ATOM 3151 C CA . ASN A 1 421 ? 5.470 -4.462 -19.125 1.00 81.75 421 ASN A CA 1
ATOM 3152 C C . ASN A 1 421 ? 6.406 -3.308 -19.516 1.00 81.75 421 ASN A C 1
ATOM 3154 O O . ASN A 1 421 ? 7.341 -3.537 -20.291 1.00 81.75 421 ASN A O 1
ATOM 3158 N N . ARG A 1 422 ? 6.260 -2.110 -18.928 1.00 85.06 422 ARG A N 1
ATOM 3159 C CA . ARG A 1 422 ? 7.276 -1.046 -19.030 1.00 85.06 422 ARG A CA 1
ATOM 3160 C C . ARG A 1 422 ? 8.612 -1.477 -18.421 1.00 85.06 422 ARG A C 1
ATOM 3162 O O . ARG A 1 422 ? 9.644 -1.351 -19.081 1.00 85.06 422 ARG A O 1
ATOM 3169 N N . PHE A 1 423 ? 8.597 -2.081 -17.228 1.00 81.69 423 PHE A N 1
ATOM 3170 C CA . PHE A 1 423 ? 9.817 -2.597 -16.595 1.00 81.69 423 PHE A CA 1
ATOM 3171 C C . PHE A 1 423 ? 10.451 -3.716 -17.419 1.00 81.69 423 PHE A C 1
ATOM 3173 O O . PHE A 1 423 ? 11.661 -3.693 -17.642 1.00 81.69 423 PHE A O 1
ATOM 3180 N N . VAL A 1 424 ? 9.664 -4.676 -17.920 1.00 77.06 424 VAL A N 1
ATOM 3181 C CA . VAL A 1 424 ? 10.238 -5.772 -18.720 1.00 77.06 424 VAL A CA 1
ATOM 3182 C C . VAL A 1 424 ? 10.847 -5.241 -20.021 1.00 77.06 424 VAL A C 1
ATOM 3184 O O . VAL A 1 424 ? 11.934 -5.658 -20.414 1.00 77.06 424 VAL A O 1
ATOM 3187 N N . THR A 1 425 ? 10.190 -4.275 -20.669 1.00 78.06 425 THR A N 1
ATOM 3188 C CA . THR A 1 425 ? 10.702 -3.620 -21.883 1.00 78.06 425 THR A CA 1
ATOM 3189 C C . THR A 1 425 ? 12.009 -2.874 -21.605 1.00 78.06 425 THR A C 1
ATOM 3191 O O . THR A 1 425 ? 12.969 -3.016 -22.366 1.00 78.06 425 THR A O 1
ATOM 3194 N N . GLN A 1 426 ? 12.091 -2.155 -20.482 1.00 82.00 426 GLN A N 1
ATOM 3195 C CA . GLN A 1 426 ? 13.318 -1.507 -20.020 1.00 82.00 426 GLN A CA 1
ATOM 3196 C C . GLN A 1 426 ? 14.453 -2.527 -19.821 1.00 82.00 426 GLN A C 1
ATOM 3198 O O . GLN A 1 426 ? 15.569 -2.322 -20.308 1.00 82.00 426 GLN A O 1
ATOM 3203 N N . TYR A 1 427 ? 14.159 -3.658 -19.172 1.00 78.69 427 TYR A N 1
ATOM 3204 C CA . TYR A 1 427 ? 15.115 -4.746 -18.980 1.00 78.69 427 TYR A CA 1
ATOM 3205 C C . TYR A 1 427 ? 15.602 -5.357 -20.291 1.00 78.69 427 TYR A C 1
ATOM 3207 O O . TYR A 1 427 ? 16.810 -5.452 -20.497 1.00 78.69 427 TYR A O 1
ATOM 3215 N N . ARG A 1 428 ? 14.695 -5.708 -21.206 1.00 76.06 428 ARG A N 1
ATOM 3216 C CA . ARG A 1 428 ? 15.051 -6.326 -22.492 1.00 76.06 428 ARG A CA 1
ATOM 3217 C C . ARG A 1 428 ? 15.825 -5.389 -23.421 1.00 76.06 428 ARG A C 1
ATOM 3219 O O . ARG A 1 428 ? 16.638 -5.862 -24.209 1.00 76.06 428 ARG A O 1
ATOM 3226 N N . ARG A 1 429 ? 15.582 -4.074 -23.355 1.00 76.50 429 ARG A N 1
ATOM 3227 C CA . ARG A 1 429 ? 16.235 -3.086 -24.233 1.00 76.50 429 ARG A CA 1
ATOM 3228 C C . ARG A 1 429 ? 17.617 -2.647 -23.743 1.00 76.50 429 ARG A C 1
ATOM 3230 O O . ARG A 1 429 ? 18.470 -2.318 -24.566 1.00 76.50 429 ARG A O 1
ATOM 3237 N N . PHE A 1 430 ? 17.821 -2.581 -22.428 1.00 78.56 430 PHE A N 1
ATOM 3238 C CA . PHE A 1 430 ? 19.005 -1.944 -21.836 1.00 78.56 430 PHE A CA 1
ATOM 3239 C C . PHE A 1 430 ? 19.796 -2.849 -20.883 1.00 78.56 430 PHE A C 1
ATOM 3241 O O . PHE A 1 430 ? 20.961 -2.562 -20.604 1.00 78.56 430 PHE A O 1
ATOM 3248 N N . GLY A 1 431 ? 19.211 -3.953 -20.418 1.00 74.94 431 GLY A N 1
ATOM 3249 C CA . GLY A 1 431 ? 19.952 -5.038 -19.787 1.00 74.94 431 GLY A CA 1
ATOM 3250 C C . GLY A 1 431 ? 20.873 -5.729 -20.794 1.00 74.94 431 GLY A C 1
ATOM 3251 O O . GLY A 1 431 ? 20.555 -5.877 -21.969 1.00 74.94 431 GLY A O 1
ATOM 3252 N N . LYS A 1 432 ? 22.037 -6.176 -20.323 1.00 71.00 432 LYS A N 1
ATOM 3253 C CA . LYS A 1 432 ? 22.977 -7.020 -21.083 1.00 71.00 432 LYS A CA 1
ATOM 3254 C C . LYS A 1 432 ? 22.666 -8.513 -20.978 1.00 71.00 432 LYS A C 1
ATOM 3256 O O . LYS A 1 432 ? 23.412 -9.328 -21.505 1.00 71.00 432 LYS A O 1
ATOM 3261 N N . CYS A 1 433 ? 21.615 -8.868 -20.249 1.00 66.69 433 CYS A N 1
ATOM 3262 C CA . CYS A 1 433 ? 21.032 -10.194 -20.282 1.00 66.69 433 CYS A CA 1
ATOM 3263 C C . CYS A 1 433 ? 19.570 -10.035 -20.682 1.00 66.69 433 CYS A C 1
ATOM 3265 O O . CYS A 1 433 ? 18.831 -9.306 -20.022 1.00 66.69 433 CYS A O 1
ATOM 3267 N N . ASP A 1 434 ? 19.177 -10.697 -21.767 1.00 57.19 434 ASP A N 1
ATOM 3268 C CA . ASP A 1 434 ? 17.797 -10.703 -22.255 1.00 57.19 434 ASP A CA 1
ATOM 3269 C C . ASP A 1 434 ? 16.888 -11.633 -21.433 1.00 57.19 434 ASP A C 1
ATOM 3271 O O . ASP A 1 434 ? 15.672 -11.605 -21.608 1.00 57.19 434 ASP A O 1
ATOM 3275 N N . GLY A 1 435 ? 17.488 -12.465 -20.564 1.00 56.09 435 GLY A N 1
ATOM 3276 C CA . GLY A 1 435 ? 16.853 -13.523 -19.773 1.00 56.09 435 GLY A CA 1
ATOM 3277 C C . GLY A 1 435 ? 16.044 -14.528 -20.601 1.00 56.09 435 GLY A C 1
ATOM 3278 O O . GLY A 1 435 ? 15.272 -15.296 -20.033 1.00 56.09 435 GLY A O 1
ATOM 3279 N N . GLY A 1 436 ? 16.188 -14.507 -21.930 1.00 51.62 436 GLY A N 1
ATOM 3280 C CA . GLY A 1 436 ? 15.372 -15.244 -22.895 1.00 51.62 436 GLY A CA 1
ATOM 3281 C C . GLY A 1 436 ? 15.960 -16.597 -23.287 1.00 51.62 436 GLY A C 1
ATOM 3282 O O . GLY A 1 436 ? 15.275 -17.410 -23.905 1.00 51.62 436 GLY A O 1
ATOM 3283 N N . VAL A 1 437 ? 17.205 -16.866 -22.892 1.00 54.25 437 VAL A N 1
ATOM 3284 C CA . VAL A 1 437 ? 17.868 -18.167 -23.020 1.00 54.25 437 VAL A CA 1
ATOM 3285 C C . VAL A 1 437 ? 18.223 -18.655 -21.618 1.00 54.25 437 VAL A C 1
ATOM 3287 O O . VAL A 1 437 ? 18.901 -17.959 -20.861 1.00 54.25 437 VAL A O 1
ATOM 3290 N N . ALA A 1 438 ? 17.805 -19.872 -21.263 1.00 47.66 438 ALA A N 1
ATOM 3291 C CA . ALA A 1 438 ? 18.168 -20.485 -19.988 1.00 47.66 438 ALA A CA 1
ATOM 3292 C C . ALA A 1 438 ? 19.700 -20.654 -19.891 1.00 47.66 438 ALA A C 1
ATOM 3294 O O . ALA A 1 438 ? 20.286 -21.475 -20.594 1.00 47.66 438 ALA A O 1
ATOM 3295 N N . GLY A 1 439 ? 20.343 -19.854 -19.032 1.00 48.75 439 GLY A N 1
ATOM 3296 C CA . GLY A 1 439 ? 21.806 -19.775 -18.909 1.00 48.75 439 GLY A CA 1
ATOM 3297 C C . GLY A 1 439 ? 22.496 -18.764 -19.841 1.00 48.75 439 GLY A C 1
ATOM 3298 O O . GLY A 1 439 ? 23.721 -18.723 -19.865 1.00 48.75 439 GLY A O 1
ATOM 3299 N N . GLY A 1 440 ? 21.743 -17.944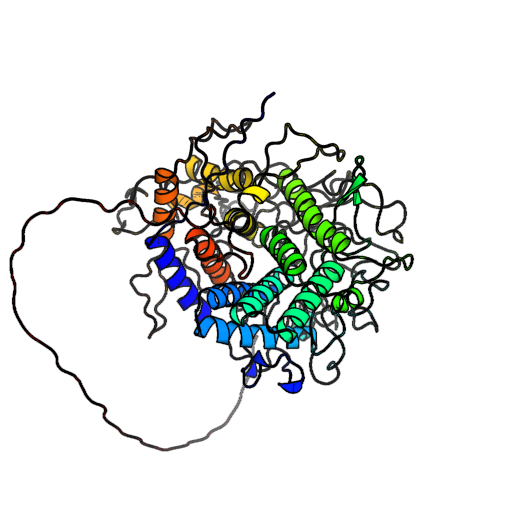 -20.582 1.00 46.09 440 GLY A N 1
ATOM 3300 C CA . GLY A 1 440 ? 22.242 -17.020 -21.611 1.00 46.09 440 GLY A CA 1
ATOM 3301 C C . GLY A 1 440 ? 22.570 -15.591 -21.165 1.00 46.09 440 GLY A C 1
ATOM 3302 O O . GLY A 1 440 ? 22.619 -14.700 -22.008 1.00 46.09 440 GLY A O 1
ATOM 3303 N N . CYS A 1 441 ? 22.825 -15.336 -19.877 1.00 55.47 441 CYS A N 1
ATOM 3304 C CA . CYS A 1 441 ? 23.565 -14.122 -19.506 1.00 55.47 441 CYS A CA 1
ATOM 3305 C C . CYS A 1 441 ? 25.040 -14.354 -19.852 1.00 55.47 441 CYS A C 1
ATOM 3307 O O . CYS A 1 441 ? 25.778 -14.918 -19.042 1.00 55.47 441 CYS A O 1
ATOM 3309 N N . ASP A 1 442 ? 25.414 -14.007 -21.084 1.00 48.00 442 ASP A N 1
ATOM 3310 C CA . ASP A 1 442 ? 26.549 -14.636 -21.760 1.00 48.00 442 ASP A CA 1
ATOM 3311 C C . ASP A 1 442 ? 27.908 -14.449 -21.055 1.00 48.00 442 ASP A C 1
ATOM 3313 O O . ASP A 1 442 ? 28.165 -13.489 -20.320 1.00 48.00 442 ASP A O 1
ATOM 3317 N N . CYS A 1 443 ? 28.784 -15.432 -21.246 1.00 51.00 443 CYS A N 1
ATOM 3318 C CA . CYS A 1 443 ? 29.882 -15.767 -20.341 1.00 51.00 443 CYS A CA 1
ATOM 3319 C C . CYS A 1 443 ? 31.165 -14.934 -20.534 1.00 51.00 443 CYS A C 1
ATOM 3321 O O . CYS A 1 443 ? 32.251 -15.378 -20.150 1.00 51.00 443 CYS A O 1
ATOM 3323 N N . ASP A 1 444 ? 31.050 -13.714 -21.066 1.00 45.16 444 ASP A N 1
ATOM 3324 C CA . ASP A 1 444 ? 32.164 -12.828 -21.460 1.00 45.16 444 ASP A CA 1
ATOM 3325 C C . ASP A 1 444 ? 33.168 -12.506 -20.333 1.00 45.16 444 ASP A C 1
ATOM 3327 O O . ASP A 1 444 ? 34.298 -12.094 -20.598 1.00 45.16 444 ASP A O 1
ATOM 3331 N N . TYR A 1 445 ? 32.780 -12.697 -19.067 1.00 42.25 445 TYR A N 1
ATOM 3332 C CA . TYR A 1 445 ? 33.599 -12.408 -17.883 1.00 42.25 445 TYR A CA 1
ATOM 3333 C C . TYR A 1 445 ? 34.163 -13.651 -17.164 1.00 42.25 445 TYR A C 1
ATOM 3335 O O . TYR A 1 445 ? 34.538 -13.565 -15.998 1.00 42.25 445 TYR A O 1
ATOM 3343 N N . GLY A 1 446 ? 34.258 -14.804 -17.837 1.00 38.38 446 GLY A N 1
ATOM 3344 C CA . GLY A 1 446 ? 35.169 -15.908 -17.470 1.00 38.38 446 GLY A CA 1
ATOM 3345 C C . GLY A 1 446 ? 34.854 -16.744 -16.215 1.00 38.38 446 GLY A C 1
ATOM 3346 O O . GLY A 1 446 ? 35.422 -17.822 -16.071 1.00 38.38 446 GLY A O 1
ATOM 3347 N N . ASP A 1 447 ? 33.940 -16.299 -15.347 1.00 51.91 447 ASP A N 1
ATOM 3348 C CA . ASP A 1 447 ? 33.592 -16.944 -14.063 1.00 51.91 447 ASP A CA 1
ATOM 3349 C C . ASP A 1 447 ? 32.133 -17.459 -13.992 1.00 51.91 447 ASP A C 1
ATOM 3351 O O . ASP A 1 447 ? 31.621 -17.788 -12.914 1.00 51.91 447 ASP A O 1
ATOM 3355 N N . CYS A 1 448 ? 31.422 -17.531 -15.126 1.00 54.50 448 CYS A N 1
ATOM 3356 C CA . CYS A 1 448 ? 30.036 -18.009 -15.154 1.00 54.50 448 CYS A CA 1
ATOM 3357 C C . CYS A 1 448 ? 29.926 -19.476 -14.713 1.00 54.50 448 CYS A C 1
ATOM 3359 O O . CYS A 1 448 ? 30.556 -20.379 -15.262 1.00 54.50 448 CYS A O 1
ATOM 3361 N N . ARG A 1 449 ? 29.078 -19.712 -13.708 1.00 59.72 449 ARG A N 1
ATOM 3362 C CA . ARG A 1 449 ? 28.741 -21.048 -13.210 1.00 59.72 449 ARG A CA 1
ATOM 3363 C C . ARG A 1 449 ? 27.455 -21.521 -13.891 1.00 59.72 449 ARG A C 1
ATOM 3365 O O . ARG A 1 449 ? 26.565 -20.694 -14.085 1.00 59.72 449 ARG A O 1
ATOM 3372 N N . PRO A 1 450 ? 27.295 -22.826 -14.174 1.00 58.59 450 PRO A N 1
ATOM 3373 C CA . PRO A 1 450 ? 25.999 -23.372 -14.560 1.00 58.59 450 PRO A CA 1
ATOM 3374 C C . PRO A 1 450 ? 24.928 -22.980 -13.533 1.00 58.59 450 PRO A C 1
ATOM 3376 O O . PRO A 1 450 ? 25.168 -23.092 -12.327 1.00 58.59 450 PRO A O 1
ATOM 3379 N N . ASN A 1 451 ? 23.772 -22.526 -14.020 1.00 60.97 451 ASN A N 1
ATOM 3380 C CA . ASN A 1 451 ? 22.640 -22.044 -13.221 1.00 60.97 451 ASN A CA 1
ATOM 3381 C C . ASN A 1 451 ? 22.996 -20.879 -12.272 1.00 60.97 451 ASN A C 1
ATOM 3383 O O . ASN A 1 451 ? 22.576 -20.862 -11.117 1.00 60.97 451 ASN A O 1
ATOM 3387 N N . ALA A 1 452 ? 23.789 -19.914 -12.749 1.00 65.94 452 ALA A N 1
ATOM 3388 C CA . ALA A 1 452 ? 24.011 -18.641 -12.068 1.00 65.94 452 ALA A CA 1
ATOM 3389 C C . ALA A 1 452 ? 23.788 -17.471 -13.032 1.00 65.94 452 ALA A C 1
ATOM 3391 O O . ALA A 1 452 ? 24.519 -17.304 -14.009 1.00 65.94 452 ALA A O 1
ATOM 3392 N N . THR A 1 453 ? 22.811 -16.630 -12.724 1.00 67.50 453 THR A N 1
ATOM 3393 C CA . THR A 1 453 ? 22.525 -15.408 -13.475 1.00 67.50 453 THR A CA 1
ATOM 3394 C C . THR A 1 453 ? 23.411 -14.306 -12.913 1.00 67.50 453 THR A C 1
ATOM 3396 O O . THR A 1 453 ? 23.329 -13.964 -11.732 1.00 67.50 453 THR A O 1
ATOM 3399 N N . GLN A 1 454 ? 24.309 -13.748 -13.728 1.00 67.19 454 GLN A N 1
ATOM 3400 C CA . GLN A 1 454 ? 25.078 -12.598 -13.269 1.00 67.19 454 GLN A CA 1
ATOM 3401 C C . GLN A 1 454 ? 24.145 -11.395 -13.150 1.00 67.19 454 GLN A C 1
ATOM 3403 O O . GLN A 1 454 ? 23.516 -10.970 -14.116 1.00 67.19 454 GLN A O 1
ATOM 3408 N N . ALA A 1 455 ? 24.097 -10.821 -11.954 1.00 68.31 455 ALA A N 1
ATOM 3409 C CA . ALA A 1 455 ? 23.219 -9.704 -11.672 1.00 68.31 455 ALA A CA 1
ATOM 3410 C C . ALA A 1 455 ? 23.674 -8.423 -12.411 1.00 68.31 455 ALA A C 1
ATOM 3412 O O . ALA A 1 455 ? 22.852 -7.726 -12.999 1.00 68.31 455 ALA A O 1
ATOM 3413 N N . PHE A 1 456 ? 24.981 -8.139 -12.464 1.00 68.62 456 PHE A N 1
ATOM 3414 C CA . PHE A 1 456 ? 25.519 -6.923 -13.095 1.00 68.62 456 PHE A CA 1
ATOM 3415 C C . PHE A 1 456 ? 25.103 -6.724 -14.576 1.00 68.62 456 PHE A C 1
ATOM 3417 O O . PHE A 1 456 ? 24.785 -5.605 -14.951 1.00 68.62 456 PHE A O 1
ATOM 3424 N N . PRO A 1 457 ? 24.999 -7.754 -15.436 1.00 71.00 457 PRO A N 1
ATOM 3425 C CA . PRO A 1 457 ? 24.325 -7.637 -16.731 1.00 71.00 457 PRO A CA 1
ATOM 3426 C C . PRO A 1 457 ? 22.927 -6.997 -16.716 1.00 71.00 457 PRO A C 1
ATOM 3428 O O . PRO A 1 457 ? 22.628 -6.214 -17.615 1.00 71.00 457 PRO A O 1
ATOM 3431 N N . LEU A 1 458 ? 22.087 -7.262 -15.712 1.00 72.50 458 LEU A N 1
ATOM 3432 C CA . LEU A 1 458 ? 20.765 -6.634 -15.584 1.00 72.50 458 LEU A CA 1
ATOM 3433 C C . LEU A 1 458 ? 20.840 -5.180 -15.093 1.00 72.50 458 LEU A C 1
ATOM 3435 O O . LEU A 1 458 ? 19.917 -4.409 -15.346 1.00 72.50 458 LEU A O 1
ATOM 3439 N N . SER A 1 459 ? 21.933 -4.777 -14.433 1.00 73.06 459 SER A N 1
ATOM 3440 C CA . SER A 1 459 ? 22.092 -3.431 -13.863 1.00 73.06 459 SER A CA 1
ATOM 3441 C C . SER A 1 459 ? 21.856 -2.344 -14.919 1.00 73.06 459 SER A C 1
ATOM 3443 O O . SER A 1 459 ? 21.088 -1.412 -14.698 1.00 73.06 459 SER A O 1
ATOM 3445 N N . ALA A 1 460 ? 22.421 -2.514 -16.116 1.00 74.50 460 ALA A N 1
ATOM 3446 C CA . ALA A 1 460 ? 22.383 -1.530 -17.195 1.00 74.50 460 ALA A CA 1
ATOM 3447 C C . ALA A 1 460 ? 20.968 -1.046 -17.588 1.00 74.50 460 ALA A C 1
ATOM 3449 O O . ALA A 1 460 ? 20.845 0.057 -18.120 1.00 74.50 460 ALA A O 1
ATOM 3450 N N . ALA A 1 461 ? 19.912 -1.802 -17.258 1.00 78.38 461 ALA A N 1
ATOM 3451 C CA . ALA A 1 461 ? 18.523 -1.405 -17.462 1.00 78.38 461 ALA A CA 1
ATOM 3452 C C . ALA A 1 461 ? 18.052 -0.228 -16.596 1.00 78.38 461 ALA A C 1
ATOM 3454 O O . ALA A 1 461 ? 17.226 0.560 -17.046 1.00 78.38 461 ALA A O 1
ATOM 3455 N N . PHE A 1 462 ? 18.587 -0.062 -15.387 1.00 79.38 462 PHE A N 1
ATOM 3456 C CA . PHE A 1 462 ? 18.232 1.045 -14.491 1.00 79.38 462 PHE A CA 1
ATOM 3457 C C . PHE A 1 462 ? 19.480 1.832 -14.018 1.00 79.38 462 PHE A C 1
ATOM 3459 O O . PHE A 1 462 ? 19.402 2.657 -13.109 1.00 79.38 462 PHE A O 1
ATOM 3466 N N . GLU A 1 463 ? 20.645 1.646 -14.670 1.00 74.94 463 GLU A N 1
ATOM 3467 C CA . GLU A 1 463 ? 21.930 2.146 -14.161 1.00 74.94 463 GLU A CA 1
ATOM 3468 C C . GLU A 1 463 ? 22.207 3.644 -14.224 1.00 74.94 463 GLU A C 1
ATOM 3470 O O . GLU A 1 463 ? 22.705 4.183 -15.209 1.00 74.94 463 GLU A O 1
ATOM 3475 N N . ILE A 1 464 ? 22.054 4.280 -13.063 1.00 68.62 464 ILE A N 1
ATOM 3476 C CA . ILE A 1 464 ? 22.673 5.553 -12.698 1.00 68.62 464 ILE A CA 1
ATOM 3477 C C . ILE A 1 464 ? 24.077 5.304 -12.114 1.00 68.62 464 ILE A C 1
ATOM 3479 O O . ILE A 1 464 ? 24.218 4.956 -10.943 1.00 68.62 464 ILE A O 1
ATOM 3483 N N . HIS A 1 465 ? 25.126 5.559 -12.900 1.00 62.66 465 HIS A N 1
ATOM 3484 C CA . HIS A 1 465 ? 26.511 5.628 -12.415 1.00 62.66 465 HIS A CA 1
ATOM 3485 C C . HIS A 1 465 ? 26.938 7.087 -12.185 1.00 62.66 465 HIS A C 1
ATOM 3487 O O . HIS A 1 465 ? 27.277 7.799 -13.137 1.00 62.66 465 HIS A O 1
ATOM 3493 N N . THR A 1 466 ? 27.039 7.524 -10.929 1.00 56.47 466 THR A N 1
ATOM 3494 C CA . THR A 1 466 ? 27.741 8.765 -10.559 1.00 56.47 466 THR A CA 1
ATOM 3495 C C . THR A 1 466 ? 29.235 8.497 -10.369 1.00 56.47 466 THR A C 1
ATOM 3497 O O . THR A 1 466 ? 29.646 7.757 -9.475 1.00 56.47 466 THR A O 1
ATOM 3500 N N . SER A 1 467 ? 30.099 9.085 -11.207 1.00 50.69 467 SER A N 1
ATOM 3501 C CA . SER A 1 467 ? 31.542 8.950 -10.970 1.00 50.69 467 SER A CA 1
ATOM 3502 C C . SER A 1 467 ? 31.958 9.805 -9.776 1.00 50.69 467 SER A C 1
ATOM 3504 O O . SER A 1 467 ? 31.655 10.996 -9.723 1.00 50.69 467 SER A O 1
ATOM 3506 N N . LYS A 1 468 ? 32.767 9.244 -8.870 1.00 50.38 468 LYS A N 1
ATOM 3507 C CA . LYS A 1 468 ? 33.360 9.986 -7.739 1.00 50.38 468 LYS A CA 1
ATOM 3508 C C . LYS A 1 468 ? 34.249 11.175 -8.158 1.00 50.38 468 LYS A C 1
ATOM 3510 O O . LYS A 1 468 ? 34.719 11.904 -7.294 1.00 50.38 468 LYS A O 1
ATOM 3515 N N . LYS A 1 469 ? 34.523 11.355 -9.459 1.00 48.09 469 LYS A N 1
ATOM 3516 C CA . LYS A 1 469 ? 35.376 12.424 -10.006 1.00 48.09 469 LYS A CA 1
ATOM 3517 C C . LYS A 1 469 ? 34.606 13.671 -10.459 1.00 48.09 469 LYS A C 1
ATOM 3519 O O . LYS A 1 469 ? 35.245 14.694 -10.675 1.00 48.09 469 LYS A O 1
ATOM 3524 N N . VAL A 1 470 ? 33.279 13.606 -10.609 1.00 46.25 470 VAL A N 1
ATOM 3525 C CA . VAL A 1 470 ? 32.443 14.751 -11.019 1.00 46.25 470 VAL A CA 1
ATOM 3526 C C . VAL A 1 470 ? 31.161 14.758 -10.174 1.00 46.25 470 VAL A C 1
ATOM 3528 O O . VAL A 1 470 ? 30.251 13.984 -10.468 1.00 46.25 470 VAL A O 1
ATOM 3531 N N . PRO A 1 471 ? 31.056 15.609 -9.132 1.00 46.22 471 PRO A N 1
ATOM 3532 C CA . PRO A 1 471 ? 29.930 15.580 -8.187 1.00 46.22 471 PRO A CA 1
ATOM 3533 C C . PRO A 1 471 ? 28.554 15.954 -8.765 1.00 46.22 471 PRO A C 1
ATOM 3535 O O . PRO A 1 471 ? 27.555 15.826 -8.068 1.00 46.22 471 PRO A O 1
ATOM 3538 N N . THR A 1 472 ? 28.489 16.451 -10.004 1.00 47.84 472 THR A N 1
ATOM 3539 C CA . THR A 1 472 ? 27.308 17.132 -10.565 1.00 47.84 472 THR A CA 1
ATOM 3540 C C . THR A 1 472 ? 26.651 16.422 -11.754 1.00 47.84 472 THR A C 1
ATOM 3542 O O . THR A 1 472 ? 25.602 16.869 -12.212 1.00 47.84 472 THR A O 1
ATOM 3545 N N . ALA A 1 473 ? 27.219 15.324 -12.269 1.00 45.78 473 ALA A N 1
ATOM 3546 C CA . ALA A 1 473 ? 26.635 14.583 -13.393 1.00 45.78 473 ALA A CA 1
ATOM 3547 C C . ALA A 1 473 ? 26.988 13.078 -13.372 1.00 45.78 473 ALA A C 1
ATOM 3549 O O . ALA A 1 473 ? 28.168 12.726 -13.289 1.00 45.78 473 ALA A O 1
ATOM 3550 N N . PRO A 1 474 ? 25.998 12.172 -13.522 1.00 52.94 474 PRO A N 1
ATOM 3551 C CA . PRO A 1 474 ? 26.247 10.761 -13.794 1.00 52.94 474 PRO A CA 1
ATOM 3552 C C . PRO A 1 474 ? 27.020 10.565 -15.100 1.00 52.94 474 PRO A C 1
ATOM 3554 O O . PRO A 1 474 ? 26.674 11.148 -16.126 1.00 52.94 474 PRO A O 1
ATOM 3557 N N . THR A 1 475 ? 28.037 9.705 -15.072 1.00 51.53 475 THR A N 1
ATOM 3558 C CA . THR A 1 475 ? 28.862 9.358 -16.241 1.00 51.53 475 THR A CA 1
ATOM 3559 C C . THR A 1 475 ? 28.232 8.290 -17.131 1.00 51.53 475 THR A C 1
ATOM 3561 O O . THR A 1 475 ? 28.638 8.149 -18.280 1.00 51.53 475 THR A O 1
ATOM 3564 N N . LYS A 1 476 ? 27.251 7.542 -16.613 1.00 63.12 476 LYS A N 1
ATOM 3565 C CA . LYS A 1 476 ? 26.295 6.738 -17.389 1.00 63.12 476 LYS A CA 1
ATOM 3566 C C . LYS A 1 476 ? 24.929 6.812 -16.705 1.00 63.12 476 LYS A C 1
ATOM 3568 O O . LYS A 1 476 ? 24.868 6.893 -15.477 1.00 63.12 476 LYS A O 1
ATOM 3573 N N . ARG A 1 477 ? 23.864 6.808 -17.502 1.00 69.19 477 ARG A N 1
ATOM 3574 C CA . ARG A 1 477 ? 22.469 6.672 -17.070 1.00 69.19 477 ARG A CA 1
ATOM 3575 C C . ARG A 1 477 ? 21.818 5.631 -17.976 1.00 69.19 477 ARG A C 1
ATOM 3577 O O . ARG A 1 477 ? 22.059 5.689 -19.184 1.00 69.19 477 ARG A O 1
ATOM 3584 N N . ALA A 1 478 ? 20.990 4.741 -17.440 1.00 75.38 478 ALA A N 1
ATOM 3585 C CA . ALA A 1 478 ? 20.028 4.037 -18.275 1.00 75.38 478 ALA A CA 1
ATOM 3586 C C . ALA A 1 478 ? 19.088 5.072 -18.926 1.00 75.38 478 ALA A C 1
ATOM 3588 O O . ALA A 1 478 ? 18.729 6.059 -18.274 1.00 75.38 478 ALA A O 1
ATOM 3589 N N . PRO A 1 479 ? 18.711 4.920 -20.203 1.00 81.06 479 PRO A N 1
ATOM 3590 C CA . PRO A 1 479 ? 17.724 5.802 -20.820 1.00 81.06 479 PRO A CA 1
ATOM 3591 C C . PRO A 1 479 ? 16.340 5.619 -20.181 1.00 81.06 479 PRO A C 1
ATOM 3593 O O . PRO A 1 479 ? 16.036 4.548 -19.671 1.00 81.06 479 PRO A O 1
ATOM 3596 N N . GLY A 1 480 ? 15.492 6.648 -20.199 1.00 82.31 480 GLY A N 1
ATOM 3597 C CA . GLY A 1 480 ? 14.075 6.529 -19.822 1.00 82.31 480 GLY A CA 1
ATOM 3598 C C . GLY A 1 480 ? 13.746 6.375 -18.327 1.00 82.31 480 GLY A C 1
ATOM 3599 O O . GLY A 1 480 ? 12.567 6.396 -17.989 1.00 82.31 480 GLY A O 1
ATOM 3600 N N . ILE A 1 481 ? 14.726 6.252 -17.422 1.00 83.25 481 ILE A N 1
ATOM 3601 C CA . ILE A 1 481 ? 14.496 6.237 -15.953 1.00 83.25 481 ILE A CA 1
ATOM 3602 C C . ILE A 1 481 ? 14.442 7.635 -15.312 1.00 83.25 481 ILE A C 1
ATOM 3604 O O . ILE A 1 481 ? 14.161 7.780 -14.127 1.00 83.25 481 ILE A O 1
ATOM 3608 N N . VAL A 1 482 ? 14.779 8.661 -16.094 1.00 87.50 482 VAL A N 1
ATOM 3609 C CA . VAL A 1 482 ? 14.595 10.077 -15.767 1.00 87.50 482 VAL A CA 1
ATOM 3610 C C . VAL A 1 482 ? 13.801 10.675 -16.920 1.00 87.50 482 VAL A C 1
ATOM 3612 O O . VAL A 1 482 ? 14.196 10.527 -18.078 1.00 87.50 482 VAL A O 1
ATOM 3615 N N . CYS A 1 483 ? 12.686 11.319 -16.601 1.00 90.62 483 CYS A N 1
ATOM 3616 C CA . CYS A 1 483 ? 11.752 11.945 -17.537 1.00 90.62 483 CYS A CA 1
ATOM 3617 C C . CYS A 1 483 ? 11.036 13.107 -16.828 1.00 90.62 483 CYS A C 1
ATOM 3619 O O . CYS A 1 483 ? 11.258 13.319 -15.640 1.00 90.62 483 CYS A O 1
ATOM 3621 N N . ASP A 1 484 ? 10.132 13.828 -17.492 1.00 92.62 484 ASP A N 1
ATOM 3622 C CA . ASP A 1 484 ? 9.404 14.946 -16.861 1.00 92.62 484 ASP A CA 1
ATOM 3623 C C . ASP A 1 484 ? 8.590 14.533 -15.614 1.00 92.62 484 ASP A C 1
ATOM 3625 O O . ASP A 1 484 ? 8.412 15.338 -14.699 1.00 92.62 484 ASP A O 1
ATOM 3629 N N . ASN A 1 485 ? 8.165 13.264 -15.536 1.00 92.25 485 ASN A N 1
ATOM 3630 C CA . ASN A 1 485 ? 7.450 12.694 -14.387 1.00 92.25 485 ASN A CA 1
ATOM 3631 C C . ASN A 1 485 ? 8.382 12.216 -13.244 1.00 92.25 485 ASN A C 1
ATOM 3633 O O . ASN A 1 485 ? 7.952 12.092 -12.095 1.00 92.25 485 ASN A O 1
ATOM 3637 N N . VAL A 1 486 ? 9.664 11.970 -13.548 1.00 91.69 486 VAL A N 1
ATOM 3638 C CA . VAL A 1 486 ? 10.727 11.573 -12.602 1.00 91.69 486 VAL A CA 1
ATOM 3639 C C . VAL A 1 486 ? 11.993 12.382 -12.936 1.00 91.69 486 VAL A C 1
ATOM 3641 O O . VAL A 1 486 ? 12.940 11.850 -13.520 1.00 91.69 486 VAL A O 1
ATOM 3644 N N . PRO A 1 487 ? 11.998 13.707 -12.687 1.00 91.00 487 PRO A N 1
ATOM 3645 C CA . PRO A 1 487 ? 13.012 14.606 -13.246 1.00 91.00 487 PRO A CA 1
ATOM 3646 C C . PRO A 1 487 ? 14.356 14.564 -12.511 1.00 91.00 487 PRO A C 1
ATOM 3648 O O . PRO A 1 487 ? 15.363 15.049 -13.034 1.00 91.00 487 PRO A O 1
ATOM 3651 N N . ASN A 1 488 ? 14.397 13.992 -11.306 1.00 88.75 488 ASN A N 1
ATOM 3652 C CA . ASN A 1 488 ? 15.605 13.903 -10.503 1.00 88.75 488 ASN A CA 1
ATOM 3653 C C . ASN A 1 488 ? 16.276 12.536 -10.645 1.00 88.75 488 ASN A C 1
ATOM 3655 O O . ASN A 1 488 ? 15.655 11.482 -10.745 1.00 88.75 488 ASN A O 1
ATOM 3659 N N . ILE A 1 489 ? 17.602 12.569 -10.598 1.00 82.31 489 ILE A N 1
ATOM 3660 C CA . ILE A 1 489 ? 18.443 11.377 -10.634 1.00 82.31 489 ILE A CA 1
ATOM 3661 C C . ILE A 1 489 ? 18.208 10.578 -9.343 1.00 82.31 489 ILE A C 1
ATOM 3663 O O . ILE A 1 489 ? 18.460 11.088 -8.251 1.00 82.31 489 ILE A O 1
ATOM 3667 N N . GLY A 1 490 ? 17.746 9.334 -9.479 1.00 75.62 490 GLY A N 1
ATOM 3668 C CA . GLY A 1 490 ? 17.600 8.388 -8.372 1.00 75.62 490 GLY A CA 1
ATOM 3669 C C . GLY A 1 490 ? 18.912 8.064 -7.645 1.00 75.62 490 GLY A C 1
ATOM 3670 O O . GLY A 1 490 ? 20.016 8.274 -8.159 1.00 75.62 490 GLY A O 1
ATOM 3671 N N . GLN A 1 491 ? 18.791 7.525 -6.433 1.00 67.81 491 GLN A N 1
ATOM 3672 C CA . GLN A 1 491 ? 19.935 7.036 -5.655 1.00 67.81 491 GLN A CA 1
ATOM 3673 C C . GLN A 1 491 ? 20.545 5.793 -6.314 1.00 67.81 491 GLN A C 1
ATOM 3675 O O . GLN A 1 491 ? 19.839 5.075 -7.012 1.00 67.81 491 GLN A O 1
ATOM 3680 N N . SER A 1 492 ? 21.836 5.505 -6.087 1.00 60.81 492 SER A N 1
ATOM 3681 C CA . SER A 1 492 ? 22.473 4.295 -6.640 1.00 60.81 492 SER A CA 1
ATOM 3682 C C . SER A 1 492 ? 21.762 3.030 -6.145 1.00 60.81 492 SER A C 1
ATOM 3684 O O . SER A 1 492 ? 21.839 2.645 -4.982 1.00 60.81 492 SER A O 1
ATOM 3686 N N . TRP A 1 493 ? 21.083 2.387 -7.078 1.00 55.28 493 TRP A N 1
ATOM 3687 C CA . TRP A 1 493 ? 19.939 1.487 -6.929 1.00 55.28 493 TRP A CA 1
ATOM 3688 C C . TRP A 1 493 ? 20.400 0.011 -6.879 1.00 55.28 493 TRP A C 1
ATOM 3690 O O . TRP A 1 493 ? 19.586 -0.901 -6.842 1.00 55.28 493 TRP A O 1
ATOM 3700 N N . TRP A 1 494 ? 21.723 -0.220 -6.805 1.00 50.69 494 TRP A N 1
ATOM 3701 C CA . TRP A 1 494 ? 22.365 -1.509 -6.467 1.00 50.69 494 TRP A CA 1
ATOM 3702 C C . TRP A 1 494 ? 22.810 -1.594 -5.006 1.00 50.69 494 TRP A C 1
ATOM 3704 O O . TRP A 1 494 ? 23.218 -2.656 -4.534 1.00 50.69 494 TRP A O 1
ATOM 3714 N N . ALA A 1 495 ? 22.746 -0.480 -4.274 1.00 44.56 495 ALA A N 1
ATOM 3715 C CA . ALA A 1 495 ? 23.051 -0.445 -2.856 1.00 44.56 495 ALA A CA 1
ATOM 3716 C C . ALA A 1 495 ? 21.782 -0.734 -2.043 1.00 44.56 495 ALA A C 1
ATOM 3718 O O . ALA A 1 495 ? 21.001 0.169 -1.757 1.00 44.56 495 ALA A O 1
ATOM 3719 N N . GLY A 1 496 ? 21.598 -1.994 -1.648 1.00 47.72 496 GLY A N 1
ATOM 3720 C CA . GLY A 1 496 ? 20.592 -2.381 -0.660 1.00 47.72 496 GLY A CA 1
ATOM 3721 C C . GLY A 1 496 ? 19.161 -2.415 -1.192 1.00 47.72 496 GLY A C 1
ATOM 3722 O O . GLY A 1 496 ? 18.655 -3.487 -1.495 1.00 47.72 496 GLY A O 1
ATOM 3723 N N . PHE A 1 497 ? 18.519 -1.252 -1.300 1.00 51.47 497 PHE A N 1
ATOM 3724 C CA . PHE A 1 497 ? 17.057 -1.083 -1.318 1.00 51.47 497 PHE A CA 1
ATOM 3725 C C . PHE A 1 497 ? 16.282 -1.850 -2.405 1.00 51.47 497 PHE A C 1
ATOM 3727 O O . PHE A 1 497 ? 15.069 -1.969 -2.299 1.00 51.47 497 PHE A O 1
ATOM 3734 N N . MET A 1 498 ? 16.962 -2.356 -3.436 1.00 55.41 498 MET A N 1
ATOM 3735 C CA . MET A 1 498 ? 16.374 -2.998 -4.621 1.00 55.41 498 MET A CA 1
ATOM 3736 C C . MET A 1 498 ? 17.101 -4.280 -5.041 1.00 55.41 498 MET A C 1
ATOM 3738 O O . MET A 1 498 ? 17.181 -4.640 -6.218 1.00 55.41 498 MET A O 1
ATOM 3742 N N . SER A 1 499 ? 17.734 -4.944 -4.084 1.00 44.38 499 SER A N 1
ATOM 3743 C CA . SER A 1 499 ? 18.718 -5.969 -4.374 1.00 44.38 499 SER A CA 1
ATOM 3744 C C . SER A 1 499 ? 18.111 -7.373 -4.465 1.00 44.38 499 SER A C 1
ATOM 3746 O O . SER A 1 499 ? 18.417 -8.201 -3.609 1.00 44.38 499 SER A O 1
ATOM 3748 N N . TRP A 1 500 ? 17.343 -7.610 -5.542 1.00 51.28 500 TRP A N 1
ATOM 3749 C CA . TRP A 1 500 ? 17.412 -8.794 -6.426 1.00 51.28 500 TRP A CA 1
ATOM 3750 C C . TRP A 1 500 ? 16.196 -8.879 -7.385 1.00 51.28 500 TRP A C 1
ATOM 3752 O O . TRP A 1 500 ? 16.460 -8.730 -8.580 1.00 51.28 500 TRP A O 1
ATOM 3762 N N . PRO A 1 501 ? 14.910 -8.984 -6.960 1.00 46.66 501 PRO A N 1
ATOM 3763 C CA . PRO A 1 501 ? 13.776 -9.158 -7.856 1.00 46.66 501 PRO A CA 1
ATOM 3764 C C . PRO A 1 501 ? 12.634 -8.137 -7.711 1.00 46.66 501 PRO A C 1
ATOM 3766 O O . PRO A 1 501 ? 11.699 -8.207 -8.505 1.00 46.66 501 PRO A O 1
ATOM 3769 N N . THR A 1 502 ? 12.677 -7.162 -6.786 1.00 49.22 502 THR A N 1
ATOM 3770 C CA . THR A 1 502 ? 11.710 -6.031 -6.763 1.00 49.22 502 THR A CA 1
ATOM 3771 C C . THR A 1 502 ? 11.612 -5.366 -8.140 1.00 49.22 502 THR A C 1
ATOM 3773 O O . THR A 1 502 ? 10.575 -4.863 -8.556 1.00 49.22 502 THR A O 1
ATOM 3776 N N . PHE A 1 503 ? 12.733 -5.409 -8.856 1.00 51.38 503 PHE A N 1
ATOM 3777 C CA . PHE A 1 503 ? 12.921 -4.972 -10.224 1.00 51.38 503 PHE A CA 1
ATOM 3778 C C . PHE A 1 503 ? 12.513 -5.965 -11.308 1.00 51.38 503 PHE A C 1
ATOM 3780 O O . PHE A 1 503 ? 12.233 -5.549 -12.432 1.00 51.38 503 PHE A O 1
ATOM 3787 N N . THR A 1 504 ? 12.608 -7.267 -11.050 1.00 51.09 504 THR A N 1
ATOM 3788 C CA . THR A 1 504 ? 12.641 -8.262 -12.118 1.00 51.09 504 THR A CA 1
ATOM 3789 C C . THR A 1 504 ? 11.224 -8.609 -12.520 1.00 51.09 504 THR A C 1
ATOM 3791 O O . THR A 1 504 ? 10.665 -9.622 -12.110 1.00 51.09 504 THR A O 1
ATOM 3794 N N . ALA A 1 505 ? 10.660 -7.674 -13.275 1.00 51.66 505 ALA A N 1
ATOM 3795 C CA . ALA A 1 505 ? 9.256 -7.525 -13.572 1.00 51.66 505 ALA A CA 1
ATOM 3796 C C . ALA A 1 505 ? 8.508 -8.853 -13.643 1.00 51.66 505 ALA A C 1
ATOM 3798 O O . ALA A 1 505 ? 8.795 -9.703 -14.493 1.00 51.66 505 ALA A O 1
ATOM 3799 N N . PHE A 1 506 ? 7.518 -8.981 -12.759 1.00 59.59 506 PHE A N 1
ATOM 3800 C CA . PHE A 1 506 ? 6.442 -9.931 -12.947 1.00 59.59 506 PHE A CA 1
ATOM 3801 C C . PHE A 1 506 ? 5.896 -9.735 -14.364 1.00 59.59 506 PHE A C 1
ATOM 3803 O O . PHE A 1 506 ? 5.524 -8.620 -14.742 1.00 59.59 506 PHE A O 1
ATOM 3810 N N . ILE A 1 507 ? 5.876 -10.806 -15.153 1.00 60.22 507 ILE A N 1
ATOM 3811 C CA . ILE A 1 507 ? 5.396 -10.720 -16.524 1.00 60.22 507 ILE A CA 1
ATOM 3812 C C . ILE A 1 507 ? 3.902 -10.996 -16.540 1.00 60.22 507 ILE A C 1
ATOM 3814 O O . ILE A 1 507 ? 3.461 -12.141 -16.448 1.00 60.22 507 ILE A O 1
ATOM 3818 N N . ALA A 1 508 ? 3.142 -9.923 -16.724 1.00 62.38 508 ALA A N 1
ATOM 3819 C CA . ALA A 1 508 ? 1.803 -10.004 -17.272 1.00 62.38 508 ALA A CA 1
ATOM 3820 C C . ALA A 1 508 ? 1.941 -10.294 -18.784 1.00 62.38 508 ALA A C 1
ATOM 3822 O O . ALA A 1 508 ? 2.392 -9.401 -19.515 1.00 62.38 508 ALA A O 1
ATOM 3823 N N . PRO A 1 509 ? 1.652 -11.526 -19.259 1.00 61.69 509 PRO A N 1
ATOM 3824 C CA . PRO A 1 509 ? 1.865 -11.910 -20.655 1.00 61.69 509 PRO A CA 1
ATOM 3825 C C . PRO A 1 509 ? 1.159 -10.982 -21.629 1.00 61.69 509 PRO A C 1
ATOM 3827 O O . PRO A 1 509 ? 0.084 -10.457 -21.345 1.00 61.69 509 PRO A O 1
ATOM 3830 N N . TYR A 1 510 ? 1.749 -10.837 -22.810 1.00 65.31 510 TYR A N 1
ATOM 3831 C CA . TYR A 1 510 ? 1.119 -10.135 -23.915 1.00 65.31 510 TYR A CA 1
ATOM 3832 C C . TYR A 1 510 ? 1.574 -10.746 -25.245 1.00 65.31 510 TYR A C 1
ATOM 3834 O O . TYR A 1 510 ? 2.768 -10.787 -25.547 1.00 65.31 510 TYR A O 1
ATOM 3842 N N . ASP A 1 511 ? 0.612 -11.236 -26.027 1.00 57.03 511 ASP A N 1
ATOM 3843 C CA . ASP A 1 511 ? 0.850 -11.823 -27.355 1.00 57.03 511 ASP A CA 1
ATOM 3844 C C . ASP A 1 511 ? 0.925 -10.759 -28.470 1.00 57.03 511 ASP A C 1
ATOM 3846 O O . ASP A 1 511 ? 1.318 -11.049 -29.599 1.00 57.03 511 ASP A O 1
ATOM 3850 N N . GLU A 1 512 ? 0.551 -9.519 -28.152 1.00 60.00 512 GLU A N 1
ATOM 3851 C CA . GLU A 1 512 ? 0.543 -8.362 -29.053 1.00 60.00 512 GLU A CA 1
ATOM 3852 C C . GLU A 1 512 ? 1.900 -7.625 -29.032 1.00 60.00 512 GLU A C 1
ATOM 3854 O O . GLU A 1 512 ? 2.761 -7.905 -28.203 1.00 60.00 512 GLU A O 1
ATOM 3859 N N . GLU A 1 513 ? 2.131 -6.664 -29.926 1.00 57.34 513 GLU A N 1
ATOM 3860 C CA . GLU A 1 513 ? 3.240 -5.713 -29.747 1.00 57.34 513 GLU A CA 1
ATOM 3861 C C . GLU A 1 513 ? 2.725 -4.500 -28.968 1.00 57.34 513 GLU A C 1
ATOM 3863 O O . GLU A 1 513 ? 1.887 -3.756 -29.483 1.00 57.34 513 GLU A O 1
ATOM 3868 N N . VAL A 1 514 ? 3.225 -4.255 -27.748 1.00 53.50 514 VAL A N 1
ATOM 3869 C CA . VAL A 1 514 ? 2.880 -3.017 -27.032 1.00 53.50 514 VAL A CA 1
ATOM 3870 C C . VAL A 1 514 ? 3.695 -1.886 -27.650 1.00 53.50 514 VAL A C 1
ATOM 3872 O O . VAL A 1 514 ? 4.893 -1.717 -27.405 1.00 53.50 514 VAL A O 1
ATOM 3875 N N . GLN A 1 515 ? 3.038 -1.106 -28.504 1.00 50.97 515 GLN A N 1
ATOM 3876 C CA . GLN A 1 515 ? 3.604 0.128 -29.029 1.00 50.97 515 GLN A CA 1
ATOM 3877 C C . GLN A 1 515 ? 3.591 1.186 -27.922 1.00 50.97 515 GLN A C 1
ATOM 3879 O O . GLN A 1 515 ? 2.535 1.524 -27.390 1.00 50.97 515 GLN A O 1
ATOM 3884 N N . SER A 1 516 ? 4.760 1.730 -27.585 1.00 52.22 516 SER A N 1
ATOM 3885 C CA . SER A 1 516 ? 4.845 3.028 -26.911 1.00 52.22 516 SER A CA 1
ATOM 3886 C C . SER A 1 516 ? 5.234 4.089 -27.943 1.00 52.22 516 SER A C 1
ATOM 3888 O O . SER A 1 516 ? 5.777 3.765 -28.999 1.00 52.22 516 SER A O 1
ATOM 3890 N N . ALA A 1 517 ? 4.923 5.354 -27.662 1.00 47.72 517 ALA A N 1
ATOM 3891 C CA . ALA A 1 517 ? 5.076 6.429 -28.639 1.00 47.72 517 ALA A CA 1
ATOM 3892 C C . ALA A 1 517 ? 6.542 6.662 -29.062 1.00 47.72 517 ALA A C 1
ATOM 3894 O O . ALA A 1 517 ? 6.786 6.970 -30.227 1.00 47.72 517 ALA A O 1
ATOM 3895 N N . ASP A 1 518 ? 7.499 6.464 -28.144 1.00 49.75 518 ASP A N 1
ATOM 3896 C CA . ASP A 1 518 ? 8.929 6.738 -28.360 1.00 49.75 518 ASP A CA 1
ATOM 3897 C C . ASP A 1 518 ? 9.828 5.477 -28.318 1.00 49.75 518 ASP A C 1
ATOM 3899 O O . ASP A 1 518 ? 11.052 5.550 -28.510 1.00 49.75 518 ASP A O 1
ATOM 3903 N N . LEU A 1 519 ? 9.252 4.284 -28.120 1.00 49.03 519 LEU A N 1
ATOM 3904 C CA . LEU A 1 519 ? 9.976 3.011 -28.148 1.00 49.03 519 LEU A CA 1
ATOM 3905 C C . LEU A 1 519 ? 9.574 2.194 -29.385 1.00 49.03 519 LEU A C 1
ATOM 3907 O O . LEU A 1 519 ? 8.406 1.886 -29.602 1.00 49.03 519 LEU A O 1
ATOM 3911 N N . SER A 1 520 ? 10.571 1.771 -30.172 1.00 45.31 520 SER A N 1
ATOM 3912 C CA . SER A 1 520 ? 10.392 0.737 -31.199 1.00 45.31 520 SER A CA 1
ATOM 3913 C C . SER A 1 520 ? 9.663 -0.465 -30.594 1.00 45.31 520 SER A C 1
ATOM 3915 O O . SER A 1 520 ? 10.150 -0.977 -29.583 1.00 45.31 520 SER A O 1
ATOM 3917 N N . ALA A 1 521 ? 8.545 -0.861 -31.215 1.00 52.81 521 ALA A N 1
ATOM 3918 C CA . ALA A 1 521 ? 7.556 -1.827 -30.726 1.00 52.81 521 ALA A CA 1
ATOM 3919 C C . ALA A 1 521 ? 8.122 -2.884 -29.763 1.00 52.81 521 ALA A C 1
ATOM 3921 O O . ALA A 1 521 ? 9.080 -3.593 -30.098 1.00 52.81 521 ALA A O 1
ATOM 3922 N N . SER A 1 522 ? 7.540 -2.994 -28.563 1.00 53.25 522 SER A N 1
ATOM 3923 C CA . SER A 1 522 ? 7.971 -4.031 -27.633 1.00 53.25 522 SER A CA 1
ATOM 3924 C C . SER A 1 522 ? 7.606 -5.396 -28.219 1.00 53.25 522 SER A C 1
ATOM 3926 O O . SER A 1 522 ? 6.459 -5.664 -28.575 1.00 53.25 522 SER A O 1
ATOM 3928 N N . GLN A 1 523 ? 8.604 -6.267 -28.359 1.00 57.94 523 GLN A N 1
ATOM 3929 C CA . GLN A 1 523 ? 8.376 -7.612 -28.877 1.00 57.94 523 GLN A CA 1
ATOM 3930 C C . GLN A 1 523 ? 7.484 -8.389 -27.908 1.00 57.94 523 GLN A C 1
ATOM 3932 O O . GLN A 1 523 ? 7.856 -8.514 -26.736 1.00 57.94 523 GLN A O 1
ATOM 3937 N N . ALA A 1 524 ? 6.390 -8.955 -28.421 1.00 64.44 524 ALA A N 1
ATOM 3938 C CA . ALA A 1 524 ? 5.457 -9.811 -27.690 1.00 64.44 524 ALA A CA 1
ATOM 3939 C C . ALA A 1 524 ? 6.163 -10.768 -26.715 1.00 64.44 524 ALA A C 1
ATOM 3941 O O . ALA A 1 524 ? 7.164 -11.414 -27.051 1.00 64.44 524 ALA A O 1
ATOM 3942 N N . MET A 1 525 ? 5.624 -10.877 -25.504 1.00 69.38 525 MET A N 1
ATOM 3943 C CA . MET A 1 525 ? 6.095 -11.807 -24.485 1.00 69.38 525 MET A CA 1
ATOM 3944 C C . MET A 1 525 ? 5.081 -12.920 -24.290 1.00 69.38 525 MET A C 1
ATOM 3946 O O . MET A 1 525 ? 4.282 -12.923 -23.352 1.00 69.38 525 MET A O 1
ATOM 3950 N N . ASN A 1 526 ? 5.178 -13.902 -25.185 1.00 72.75 526 ASN A N 1
ATOM 3951 C CA . ASN A 1 526 ? 4.474 -15.170 -25.057 1.00 72.75 526 ASN A CA 1
ATOM 3952 C C . ASN A 1 526 ? 4.879 -15.911 -23.767 1.00 72.75 526 ASN A C 1
ATOM 3954 O O . ASN A 1 526 ? 5.861 -15.575 -23.088 1.00 72.75 526 ASN A O 1
ATOM 3958 N N . GLU A 1 527 ? 4.153 -16.985 -23.456 1.00 76.75 527 GLU A N 1
ATOM 3959 C CA . GLU A 1 527 ? 4.343 -17.722 -22.207 1.00 76.75 527 GLU A CA 1
ATOM 3960 C C . GLU A 1 527 ? 5.765 -18.278 -22.013 1.00 76.75 527 GLU A C 1
ATOM 3962 O O . GLU A 1 527 ? 6.312 -18.241 -20.910 1.00 76.75 527 GLU A O 1
ATOM 3967 N N . THR A 1 528 ? 6.401 -18.755 -23.086 1.00 77.81 528 THR A N 1
ATOM 3968 C CA . THR A 1 528 ? 7.722 -19.403 -23.021 1.00 77.81 528 THR A CA 1
ATOM 3969 C C . THR A 1 528 ? 8.833 -18.397 -22.736 1.00 77.81 528 THR A C 1
ATOM 3971 O O . THR A 1 528 ? 9.694 -18.648 -21.889 1.00 77.81 528 THR A O 1
ATOM 3974 N N . THR A 1 529 ? 8.803 -17.237 -23.396 1.00 75.12 529 THR A N 1
ATOM 3975 C CA . THR A 1 529 ? 9.724 -16.128 -23.110 1.00 75.12 529 THR A CA 1
ATOM 3976 C C . THR A 1 529 ? 9.534 -15.643 -21.675 1.00 75.12 529 THR A C 1
ATOM 3978 O O . THR A 1 529 ? 10.508 -15.508 -20.935 1.00 75.12 529 THR A O 1
ATOM 3981 N N . SER A 1 530 ? 8.278 -15.489 -21.249 1.00 76.94 530 SER A N 1
ATOM 3982 C CA . SER A 1 530 ? 7.925 -15.029 -19.904 1.00 76.94 530 SER A CA 1
ATOM 3983 C C . SER A 1 530 ? 8.429 -15.973 -18.809 1.00 76.94 530 SER A C 1
ATOM 3985 O O . SER A 1 530 ? 9.074 -15.559 -17.847 1.00 76.94 530 SER A O 1
ATOM 3987 N N . ARG A 1 531 ? 8.211 -17.279 -18.989 1.00 78.06 531 ARG A N 1
ATOM 3988 C CA . ARG A 1 531 ? 8.689 -18.327 -18.081 1.00 78.06 531 ARG A CA 1
ATOM 3989 C C . ARG A 1 531 ? 10.217 -18.385 -18.020 1.00 78.06 531 ARG A C 1
ATOM 3991 O O . ARG A 1 531 ? 10.770 -18.568 -16.940 1.00 78.06 531 ARG A O 1
ATOM 3998 N N . THR A 1 532 ? 10.902 -18.194 -19.149 1.00 76.06 532 THR A N 1
ATOM 3999 C CA . THR A 1 532 ? 12.376 -18.236 -19.222 1.00 76.06 532 THR A CA 1
ATOM 4000 C C . THR A 1 532 ? 13.018 -17.020 -18.547 1.00 76.06 532 THR A C 1
ATOM 4002 O O . THR A 1 532 ? 14.016 -17.173 -17.838 1.00 76.06 532 THR A O 1
ATOM 4005 N N . TRP A 1 533 ? 12.393 -15.844 -18.661 1.00 76.19 533 TRP A N 1
ATOM 4006 C CA . TRP A 1 533 ? 12.759 -14.650 -17.895 1.00 76.19 533 TRP A CA 1
ATOM 4007 C C . TRP A 1 533 ? 12.644 -14.908 -16.386 1.00 76.19 533 TRP A C 1
ATOM 4009 O O . TRP A 1 533 ? 13.626 -14.767 -15.657 1.00 76.19 533 TRP A O 1
ATOM 4019 N N . LEU A 1 534 ? 11.490 -15.407 -15.924 1.00 78.81 534 LEU A N 1
ATOM 4020 C CA . LEU A 1 534 ? 11.265 -15.772 -14.518 1.00 78.81 534 LEU A CA 1
ATOM 4021 C C . LEU A 1 534 ? 12.230 -16.866 -14.018 1.00 78.81 534 LEU A C 1
ATOM 4023 O O . LEU A 1 534 ? 12.716 -16.784 -12.892 1.00 78.81 534 LEU A O 1
ATOM 4027 N N . HIS A 1 535 ? 12.592 -17.847 -14.849 1.00 78.25 535 HIS A N 1
ATOM 4028 C CA . HIS A 1 535 ? 13.640 -18.820 -14.509 1.00 78.25 535 HIS A CA 1
ATOM 4029 C C . HIS A 1 535 ? 15.015 -18.150 -14.358 1.00 78.25 535 HIS A C 1
ATOM 4031 O O . HIS A 1 535 ? 15.733 -18.437 -13.403 1.00 78.25 535 HIS A O 1
ATOM 4037 N N . SER A 1 536 ? 15.388 -17.246 -15.269 1.00 74.69 536 SER A N 1
ATOM 4038 C CA . SER A 1 536 ? 16.660 -16.510 -15.202 1.00 74.69 536 SER A CA 1
ATOM 4039 C C . SER A 1 536 ? 16.770 -15.692 -13.912 1.00 74.69 536 SER A C 1
ATOM 4041 O O . SER A 1 536 ? 17.835 -15.641 -13.299 1.00 74.69 536 SER A O 1
ATOM 4043 N N . ILE A 1 537 ? 15.666 -15.112 -13.449 1.00 77.31 537 ILE A N 1
ATOM 4044 C CA . ILE A 1 537 ? 15.595 -14.366 -12.188 1.00 77.31 537 ILE A CA 1
ATOM 4045 C C . ILE A 1 537 ? 15.900 -15.263 -10.986 1.00 77.31 537 ILE A C 1
ATOM 4047 O O . ILE A 1 537 ? 16.746 -14.912 -10.165 1.00 77.31 537 ILE A O 1
ATOM 4051 N N . ALA A 1 538 ? 15.282 -16.446 -10.912 1.00 78.94 538 ALA A N 1
ATOM 4052 C CA . ALA A 1 538 ? 15.449 -17.374 -9.790 1.00 78.94 538 ALA A CA 1
ATOM 4053 C C . ALA A 1 538 ? 16.917 -17.783 -9.525 1.00 78.94 538 ALA A C 1
ATOM 4055 O O . ALA A 1 538 ? 17.265 -18.145 -8.402 1.00 78.94 538 ALA A O 1
ATOM 4056 N N . TYR A 1 539 ? 17.796 -17.685 -10.531 1.00 77.69 539 TYR A N 1
ATOM 4057 C CA . TYR A 1 539 ? 19.219 -18.040 -10.444 1.00 77.69 539 TYR A CA 1
ATOM 4058 C C . TYR A 1 539 ? 20.178 -16.857 -10.223 1.00 77.69 539 TYR A C 1
ATOM 4060 O O . TYR A 1 539 ? 21.397 -17.041 -10.247 1.00 77.69 539 TYR A O 1
ATOM 4068 N N . LEU A 1 540 ? 19.679 -15.642 -9.981 1.00 75.94 540 LEU A N 1
ATOM 4069 C CA . LEU A 1 540 ? 20.521 -14.476 -9.669 1.00 75.94 540 LEU A CA 1
ATOM 4070 C C . LEU A 1 540 ? 21.259 -14.608 -8.305 1.00 75.94 540 LEU A C 1
ATOM 4072 O O . LEU A 1 540 ? 22.203 -13.860 -8.041 1.00 75.94 540 LEU A O 1
ATOM 4076 N N . CYS A 1 541 ? 20.815 -15.504 -7.404 1.00 77.31 541 CYS A N 1
ATOM 4077 C CA . CYS A 1 541 ? 21.408 -15.777 -6.080 1.00 77.31 541 CYS A CA 1
ATOM 4078 C C . CYS A 1 541 ? 21.942 -17.214 -6.003 1.00 77.31 541 CYS A C 1
ATOM 4080 O O . CYS A 1 541 ? 21.351 -18.162 -6.509 1.00 77.31 541 CYS A O 1
ATOM 4082 N N . ASP A 1 542 ? 23.050 -17.389 -5.286 1.00 77.06 542 ASP A N 1
ATOM 4083 C CA . ASP A 1 542 ? 23.657 -18.681 -4.976 1.00 77.06 542 ASP A CA 1
ATOM 4084 C C . ASP A 1 542 ? 23.070 -19.240 -3.670 1.00 77.06 542 ASP A C 1
ATOM 4086 O O . ASP A 1 542 ? 23.610 -19.035 -2.575 1.00 77.06 542 ASP A O 1
ATOM 4090 N N . PHE A 1 543 ? 21.952 -19.959 -3.798 1.00 77.56 543 PHE A N 1
ATOM 4091 C CA . PHE A 1 543 ? 21.296 -20.667 -2.694 1.00 77.56 543 PHE A CA 1
ATOM 4092 C C . PHE A 1 543 ? 21.971 -21.998 -2.325 1.00 77.56 543 PHE A C 1
ATOM 4094 O O . PHE A 1 543 ? 21.652 -22.573 -1.293 1.00 77.56 543 PHE A O 1
ATOM 4101 N N . ARG A 1 544 ? 22.955 -22.495 -3.090 1.00 74.12 544 ARG A N 1
ATOM 4102 C CA . ARG A 1 544 ? 23.521 -23.856 -2.912 1.00 74.12 544 ARG A CA 1
ATOM 4103 C C . ARG A 1 544 ? 24.254 -24.073 -1.585 1.00 74.12 544 ARG A C 1
ATOM 4105 O O . ARG A 1 544 ? 24.590 -25.202 -1.239 1.00 74.12 544 ARG A O 1
ATOM 4112 N N . LYS A 1 545 ? 24.566 -22.991 -0.866 1.00 70.88 545 LYS A N 1
ATOM 4113 C CA . LYS A 1 545 ? 25.135 -23.041 0.489 1.00 70.88 545 LYS A CA 1
ATOM 4114 C C . LYS A 1 545 ? 24.084 -22.928 1.586 1.00 70.88 545 LYS A C 1
ATOM 4116 O O . LYS A 1 545 ? 24.420 -23.221 2.728 1.00 70.88 545 LYS A O 1
ATOM 4121 N N . PHE A 1 546 ? 22.860 -22.515 1.265 1.00 68.00 546 PHE A N 1
ATOM 4122 C CA . PHE A 1 546 ? 21.769 -22.412 2.221 1.00 68.00 546 PHE A CA 1
ATOM 4123 C C . PHE A 1 546 ? 21.481 -23.781 2.843 1.00 68.00 546 PHE A C 1
ATOM 4125 O O . PHE A 1 546 ? 21.395 -24.794 2.153 1.00 68.00 546 PHE A O 1
ATOM 4132 N N . ASN A 1 547 ? 21.318 -23.814 4.163 1.00 66.69 547 ASN A N 1
ATOM 4133 C CA . ASN A 1 547 ? 20.637 -24.917 4.821 1.00 66.69 547 ASN A CA 1
ATOM 4134 C C . ASN A 1 547 ? 19.883 -24.398 6.046 1.00 66.69 547 ASN A C 1
ATOM 4136 O O . ASN A 1 547 ? 20.333 -23.470 6.722 1.00 66.69 547 ASN A O 1
ATOM 4140 N N . ALA A 1 548 ? 18.762 -25.047 6.351 1.00 55.66 548 ALA A N 1
ATOM 4141 C CA . ALA A 1 548 ? 17.852 -24.660 7.427 1.00 55.66 548 ALA A CA 1
ATOM 4142 C C . ALA A 1 548 ? 18.415 -24.864 8.852 1.00 55.66 548 ALA A C 1
ATOM 4144 O O . ALA A 1 548 ? 17.724 -24.591 9.826 1.00 55.66 548 ALA A O 1
ATOM 4145 N N . LYS A 1 549 ? 19.645 -25.381 9.002 1.00 54.31 549 LYS A N 1
ATOM 4146 C CA . LYS A 1 549 ? 20.229 -25.763 10.300 1.00 54.31 549 LYS A CA 1
ATOM 4147 C C . LYS A 1 549 ? 21.365 -24.841 10.766 1.00 54.31 549 LYS A C 1
ATOM 4149 O O . LYS A 1 549 ? 21.704 -24.859 11.946 1.00 54.31 549 LYS A O 1
ATOM 4154 N N . TYR A 1 550 ? 21.967 -24.061 9.863 1.00 47.09 550 TYR A N 1
ATOM 4155 C CA . TYR A 1 550 ? 23.224 -23.343 10.123 1.00 47.09 550 TYR A CA 1
ATOM 4156 C C . TYR A 1 550 ? 23.315 -21.933 9.497 1.00 47.09 550 TYR A C 1
ATOM 4158 O O . TYR A 1 550 ? 24.416 -21.393 9.401 1.00 47.09 550 TYR A O 1
ATOM 4166 N N . TYR A 1 551 ? 22.194 -21.326 9.079 1.00 54.31 551 TYR A N 1
ATOM 4167 C CA . TYR A 1 551 ? 22.113 -19.917 8.629 1.00 54.31 551 TYR A CA 1
ATOM 4168 C C . TYR A 1 551 ? 23.161 -19.511 7.572 1.00 54.31 551 TYR A C 1
ATOM 4170 O O . TYR A 1 551 ? 23.696 -18.397 7.572 1.00 54.31 551 TYR A O 1
ATOM 4178 N N . TYR A 1 552 ? 23.525 -20.433 6.677 1.00 52.38 552 TYR A N 1
ATOM 4179 C CA . TYR A 1 552 ? 24.588 -20.162 5.718 1.00 52.38 552 TYR A CA 1
ATOM 4180 C C . TYR A 1 552 ? 24.165 -19.101 4.703 1.00 52.38 552 TYR A C 1
ATOM 4182 O O . TYR A 1 552 ? 23.152 -19.214 4.018 1.00 52.38 552 TYR A O 1
ATOM 4190 N N . LYS A 1 553 ? 25.024 -18.083 4.609 1.00 61.84 553 LYS A N 1
ATOM 4191 C CA . LYS A 1 553 ? 24.927 -16.901 3.750 1.00 61.84 553 LYS A CA 1
ATOM 4192 C C . LYS A 1 553 ? 24.383 -17.238 2.354 1.00 61.84 553 LYS A C 1
ATOM 4194 O O . LYS A 1 553 ? 25.109 -17.858 1.574 1.00 61.84 553 LYS A O 1
ATOM 4199 N N . ILE A 1 554 ? 23.208 -16.699 2.010 1.00 70.00 554 ILE A N 1
ATOM 4200 C CA . ILE A 1 554 ? 22.824 -16.499 0.605 1.00 70.00 554 ILE A CA 1
ATOM 4201 C C . ILE A 1 554 ? 23.970 -15.721 -0.065 1.00 70.00 554 ILE A C 1
ATOM 4203 O O . ILE A 1 554 ? 24.494 -14.743 0.496 1.00 70.00 554 ILE A O 1
ATOM 4207 N N . GLY A 1 555 ? 24.455 -16.248 -1.189 1.00 65.69 555 GLY A N 1
ATOM 4208 C CA . GLY A 1 555 ? 25.601 -15.715 -1.920 1.00 65.69 555 GLY A CA 1
ATOM 4209 C C . GLY A 1 555 ? 25.177 -14.992 -3.192 1.00 65.69 555 GLY A C 1
ATOM 4210 O O . GLY A 1 555 ? 24.202 -15.373 -3.817 1.00 65.69 555 GLY A O 1
ATOM 4211 N N . GLY A 1 556 ? 25.934 -13.978 -3.600 1.00 66.06 556 GLY A N 1
ATOM 4212 C CA . GLY A 1 556 ? 25.661 -13.175 -4.795 1.00 66.06 556 GLY A CA 1
ATOM 4213 C C . GLY A 1 556 ? 25.862 -11.691 -4.502 1.00 66.06 556 GLY A C 1
ATOM 4214 O O . GLY A 1 556 ? 25.778 -11.271 -3.350 1.00 66.06 556 GLY A O 1
ATOM 4215 N N . ALA A 1 557 ? 26.177 -10.898 -5.528 1.00 60.72 557 ALA A N 1
ATOM 4216 C CA . ALA A 1 557 ? 26.540 -9.484 -5.359 1.00 60.72 557 ALA A CA 1
ATOM 4217 C C . ALA A 1 557 ? 25.374 -8.598 -4.874 1.00 60.72 557 ALA A C 1
ATOM 4219 O O . ALA A 1 557 ? 25.605 -7.542 -4.293 1.00 60.72 557 ALA A O 1
ATOM 4220 N N . VAL A 1 558 ? 24.141 -9.056 -5.097 1.00 62.47 558 VAL A N 1
ATOM 4221 C CA . VAL A 1 558 ? 22.883 -8.393 -4.721 1.00 62.47 558 VAL A CA 1
ATOM 4222 C C . VAL A 1 558 ? 22.117 -9.126 -3.626 1.00 62.47 558 VAL A C 1
ATOM 4224 O O . VAL A 1 558 ? 21.120 -8.618 -3.161 1.00 62.47 558 VAL A O 1
ATOM 4227 N N . CYS A 1 559 ? 22.570 -10.283 -3.150 1.00 72.81 559 CYS A N 1
ATOM 4228 C CA . CYS A 1 559 ? 21.810 -11.061 -2.169 1.00 72.81 559 CYS A CA 1
ATOM 4229 C C . CYS A 1 559 ? 22.015 -10.481 -0.756 1.00 72.81 559 CYS A C 1
ATOM 4231 O O . CYS A 1 559 ? 22.879 -10.940 0.006 1.00 72.81 559 CYS A O 1
ATOM 4233 N N . GLN A 1 560 ? 21.285 -9.405 -0.451 1.00 67.75 560 GLN A N 1
ATOM 4234 C CA . GLN A 1 560 ? 21.405 -8.641 0.791 1.00 67.75 560 GLN A CA 1
ATOM 4235 C C . GLN A 1 560 ? 20.708 -9.326 1.973 1.00 67.75 560 GLN A C 1
ATOM 4237 O O . GLN A 1 560 ? 20.064 -10.365 1.841 1.00 67.75 560 GLN A O 1
ATOM 4242 N N . LYS A 1 561 ? 20.972 -8.796 3.176 1.00 67.25 561 LYS A N 1
ATOM 4243 C CA . LYS A 1 561 ? 20.757 -9.500 4.455 1.00 67.25 561 LYS A CA 1
ATOM 4244 C C . LYS A 1 561 ? 20.217 -8.621 5.579 1.00 67.25 561 LYS A C 1
ATOM 4246 O O . LYS A 1 561 ? 20.283 -9.031 6.730 1.00 67.25 561 LYS A O 1
ATOM 4251 N N . THR A 1 562 ? 19.737 -7.420 5.272 1.00 76.62 562 THR A N 1
ATOM 4252 C CA . THR A 1 562 ? 18.890 -6.686 6.221 1.00 76.62 562 THR A CA 1
ATOM 4253 C C . THR A 1 562 ? 17.452 -7.144 6.025 1.00 76.62 562 THR A C 1
ATOM 4255 O O . THR A 1 562 ? 17.102 -7.637 4.946 1.00 76.62 562 THR A O 1
ATOM 4258 N N . TYR A 1 563 ? 16.622 -6.953 7.050 1.00 78.19 563 TYR A N 1
ATOM 4259 C CA . TYR A 1 563 ? 15.206 -7.287 6.977 1.00 78.19 563 TYR A CA 1
ATOM 4260 C C . TYR A 1 563 ? 14.517 -6.606 5.787 1.00 78.19 563 TYR A C 1
ATOM 4262 O O . TYR A 1 563 ? 13.964 -7.298 4.940 1.00 78.19 563 TYR A O 1
ATOM 4270 N N . PHE A 1 564 ? 14.632 -5.275 5.677 1.00 76.25 564 PHE A N 1
ATOM 4271 C CA . PHE A 1 564 ? 13.967 -4.480 4.637 1.00 76.25 564 PHE A CA 1
ATOM 4272 C C . PHE A 1 564 ? 14.232 -5.015 3.224 1.00 76.25 564 PHE A C 1
ATOM 4274 O O . PHE A 1 564 ? 13.292 -5.181 2.453 1.00 76.25 564 PHE A O 1
ATOM 4281 N N . HIS A 1 565 ? 15.490 -5.344 2.893 1.00 77.44 565 HIS A N 1
ATOM 4282 C CA . HIS A 1 565 ? 15.809 -5.919 1.584 1.00 77.44 565 HIS A CA 1
ATOM 4283 C C . HIS A 1 565 ? 15.133 -7.284 1.432 1.00 77.44 565 HIS A C 1
ATOM 4285 O O . HIS A 1 565 ? 14.351 -7.466 0.508 1.00 77.44 565 HIS A O 1
ATOM 4291 N N . ALA A 1 566 ? 15.341 -8.200 2.385 1.00 81.94 566 ALA A N 1
ATOM 4292 C CA . ALA A 1 566 ? 14.769 -9.547 2.357 1.00 81.94 566 ALA A CA 1
ATOM 4293 C C . ALA A 1 566 ? 13.220 -9.586 2.348 1.00 81.94 566 ALA A C 1
ATOM 4295 O O . ALA A 1 566 ? 12.650 -10.573 1.888 1.00 81.94 566 ALA A O 1
ATOM 4296 N N . SER A 1 567 ? 12.538 -8.526 2.794 1.00 86.44 567 SER A N 1
ATOM 4297 C CA . SER A 1 567 ? 11.085 -8.364 2.638 1.00 86.44 567 SER A CA 1
ATOM 4298 C C . SER A 1 567 ? 10.685 -8.171 1.175 1.00 86.44 567 SER A C 1
ATOM 4300 O O . SER A 1 567 ? 9.781 -8.846 0.688 1.00 86.44 567 SER A O 1
ATOM 4302 N N . GLN A 1 568 ? 11.396 -7.310 0.440 1.00 84.44 568 GLN A N 1
ATOM 4303 C CA . GLN A 1 568 ? 11.163 -7.124 -0.997 1.00 84.44 568 GLN A CA 1
ATOM 4304 C C . GLN A 1 568 ? 11.411 -8.435 -1.765 1.00 84.44 568 GLN A C 1
ATOM 4306 O O . GLN A 1 568 ? 10.631 -8.805 -2.643 1.00 84.44 568 GLN A O 1
ATOM 4311 N N . GLU A 1 569 ? 12.447 -9.182 -1.365 1.00 83.50 569 GLU A N 1
ATOM 4312 C CA . GLU A 1 569 ? 12.794 -10.502 -1.906 1.00 83.50 569 GLU A CA 1
ATOM 4313 C C . GLU A 1 569 ? 11.665 -11.523 -1.768 1.00 83.50 569 GLU A C 1
ATOM 4315 O O . GLU A 1 569 ? 11.229 -12.130 -2.754 1.00 83.50 569 GLU A O 1
ATOM 4320 N N . VAL A 1 570 ? 11.188 -11.729 -0.536 1.00 89.12 570 VAL A N 1
ATOM 4321 C CA . VAL A 1 570 ? 10.174 -12.744 -0.247 1.00 89.12 570 VAL A CA 1
ATOM 4322 C C . VAL A 1 570 ? 8.834 -12.374 -0.881 1.00 89.12 570 VAL A C 1
ATOM 4324 O O . VAL A 1 570 ? 8.174 -13.253 -1.423 1.00 89.12 570 VAL A O 1
ATOM 4327 N N . ILE A 1 571 ? 8.458 -11.089 -0.908 1.00 91.06 571 ILE A N 1
ATOM 4328 C CA . ILE A 1 571 ? 7.194 -10.634 -1.504 1.00 91.06 571 ILE A CA 1
ATOM 4329 C C . ILE A 1 571 ? 7.219 -10.799 -3.029 1.00 91.06 571 ILE A C 1
ATOM 4331 O O . ILE A 1 571 ? 6.322 -11.419 -3.601 1.00 91.06 571 ILE A O 1
ATOM 4335 N N . ALA A 1 572 ? 8.263 -10.319 -3.707 1.00 87.00 572 ALA A N 1
ATOM 4336 C CA . ALA A 1 572 ? 8.357 -10.443 -5.159 1.00 87.00 572 ALA A CA 1
ATOM 4337 C C . ALA A 1 572 ? 8.460 -11.915 -5.610 1.00 87.00 572 ALA A C 1
ATOM 4339 O O . ALA A 1 572 ? 7.799 -12.311 -6.572 1.00 87.00 572 ALA A O 1
ATOM 4340 N N . THR A 1 573 ? 9.208 -12.764 -4.894 1.00 87.81 573 THR A N 1
ATOM 4341 C CA . THR A 1 573 ? 9.248 -14.211 -5.185 1.00 87.81 573 THR A CA 1
ATOM 4342 C C . THR A 1 573 ? 7.952 -14.941 -4.822 1.00 87.81 573 THR A C 1
ATOM 4344 O O . THR A 1 573 ? 7.579 -15.882 -5.524 1.00 87.81 573 THR A O 1
ATOM 4347 N N . MET A 1 574 ? 7.199 -14.487 -3.815 1.00 92.00 574 MET A N 1
ATOM 4348 C CA . MET A 1 574 ? 5.853 -14.992 -3.514 1.00 92.00 574 MET A CA 1
ATOM 4349 C C . MET A 1 574 ? 4.899 -14.751 -4.690 1.00 92.00 574 MET A C 1
ATOM 4351 O O . MET A 1 574 ? 4.192 -15.670 -5.105 1.00 92.00 574 MET A O 1
ATOM 4355 N N . ILE A 1 575 ? 4.919 -13.545 -5.268 1.00 90.75 575 ILE A N 1
ATOM 4356 C CA . ILE A 1 575 ? 4.093 -13.180 -6.428 1.00 90.75 575 ILE A CA 1
ATOM 4357 C C . ILE A 1 575 ? 4.545 -13.959 -7.670 1.00 90.75 575 ILE A C 1
ATOM 4359 O O . ILE A 1 575 ? 3.746 -14.664 -8.283 1.00 90.75 575 ILE A O 1
ATOM 4363 N N . MET A 1 576 ? 5.837 -13.918 -8.012 1.00 86.62 576 MET A N 1
ATOM 4364 C CA . MET A 1 576 ? 6.367 -14.587 -9.209 1.00 86.62 576 MET A CA 1
ATOM 4365 C C . MET A 1 576 ? 6.277 -16.119 -9.169 1.00 86.62 576 MET A C 1
ATOM 4367 O O . MET A 1 576 ? 6.254 -16.745 -10.227 1.00 86.62 576 MET A O 1
ATOM 4371 N N . SER A 1 577 ? 6.243 -16.750 -7.991 1.00 89.31 577 SER A N 1
ATOM 4372 C CA . SER A 1 577 ? 6.047 -18.206 -7.873 1.00 89.31 577 SER A CA 1
ATOM 4373 C C . SER A 1 577 ? 4.576 -18.631 -7.942 1.00 89.31 577 SER A C 1
ATOM 4375 O O . SER A 1 577 ? 4.298 -19.826 -8.000 1.00 89.31 577 SER A O 1
ATOM 4377 N N . GLY A 1 578 ? 3.622 -17.691 -7.940 1.00 88.62 578 GLY A N 1
ATOM 4378 C CA . GLY A 1 578 ? 2.202 -18.016 -7.759 1.00 88.62 578 GLY A CA 1
ATOM 4379 C C . GLY A 1 578 ? 1.906 -18.527 -6.348 1.00 88.62 578 GLY A C 1
ATOM 4380 O O . GLY A 1 578 ? 0.994 -19.331 -6.136 1.00 88.62 578 GLY A O 1
ATOM 4381 N N . SER A 1 579 ? 2.713 -18.103 -5.371 1.00 92.00 579 SER A N 1
ATOM 4382 C CA . SER A 1 579 ? 2.505 -18.454 -3.972 1.00 92.00 579 SER A CA 1
ATOM 4383 C C . SER A 1 579 ? 1.484 -17.558 -3.275 1.00 92.00 579 SER A C 1
ATOM 4385 O O . SER A 1 579 ? 0.974 -17.967 -2.238 1.00 92.00 579 SER A O 1
ATOM 4387 N N . VAL A 1 580 ? 1.113 -16.408 -3.847 1.00 91.19 580 VAL A N 1
ATOM 4388 C CA . VAL A 1 580 ? -0.021 -15.600 -3.365 1.00 91.19 580 VAL A CA 1
ATOM 4389 C C . VAL A 1 580 ? -1.323 -16.399 -3.563 1.00 91.19 580 VAL A C 1
ATOM 4391 O O . VAL A 1 580 ? -1.655 -16.729 -4.703 1.00 91.19 580 VAL A O 1
ATOM 4394 N N . PRO A 1 581 ? -2.044 -16.779 -2.494 1.00 91.75 581 PRO A N 1
ATOM 4395 C CA . PRO A 1 581 ? -3.328 -17.460 -2.612 1.00 91.75 581 PRO A CA 1
ATOM 4396 C C . PRO A 1 581 ? -4.452 -16.436 -2.839 1.00 91.75 581 PRO A C 1
ATOM 4398 O O . PRO A 1 581 ? -4.349 -15.326 -2.324 1.00 91.75 581 PRO A O 1
ATOM 4401 N N . PRO A 1 582 ? -5.548 -16.784 -3.538 1.00 90.12 582 PRO A N 1
ATOM 4402 C CA . PRO A 1 582 ? -6.758 -15.968 -3.499 1.00 90.12 582 PRO A CA 1
ATOM 4403 C C . PRO A 1 582 ? -7.331 -15.932 -2.074 1.00 90.12 582 PRO A C 1
ATOM 4405 O O . PRO A 1 582 ? -7.089 -16.844 -1.277 1.00 90.12 582 PRO A O 1
ATOM 4408 N N . LEU A 1 583 ? -8.136 -14.910 -1.771 1.00 89.19 583 LEU A N 1
ATOM 4409 C CA . LEU A 1 583 ? -8.883 -14.826 -0.514 1.00 89.19 583 LEU A CA 1
ATOM 4410 C C . LEU A 1 583 ? -9.704 -16.121 -0.304 1.00 89.19 583 LEU A C 1
ATOM 4412 O O . LEU A 1 583 ? -10.490 -16.471 -1.193 1.00 89.19 583 LEU A O 1
ATOM 4416 N N . PRO A 1 584 ? -9.552 -16.844 0.827 1.00 84.19 584 PRO A N 1
ATOM 4417 C CA . PRO A 1 584 ? -10.361 -18.031 1.102 1.00 84.19 584 PRO A CA 1
ATOM 4418 C C . PRO A 1 584 ? -11.856 -17.696 1.142 1.00 84.19 584 PRO A C 1
ATOM 4420 O O . PRO A 1 584 ? -12.248 -16.540 1.269 1.00 84.19 584 PRO A O 1
ATOM 4423 N N . GLY A 1 585 ? -12.725 -18.694 0.988 1.00 73.75 585 GLY A N 1
ATOM 4424 C CA . GLY A 1 585 ? -14.179 -18.488 1.068 1.00 73.75 585 GLY A CA 1
ATOM 4425 C C . GLY A 1 585 ? -14.812 -17.675 -0.075 1.00 73.75 585 GLY A C 1
ATOM 4426 O O . GLY A 1 585 ? -16.004 -17.859 -0.320 1.00 73.75 585 GLY A O 1
ATOM 4427 N N . ARG A 1 586 ? -14.050 -16.871 -0.842 1.00 64.31 586 ARG A N 1
ATOM 4428 C CA . ARG A 1 586 ? -14.471 -16.327 -2.144 1.00 64.31 586 ARG A CA 1
ATOM 4429 C C . ARG A 1 586 ? -14.762 -17.527 -3.036 1.00 64.31 586 ARG A C 1
ATOM 4431 O O . ARG A 1 586 ? -13.834 -18.160 -3.536 1.00 64.31 586 ARG A O 1
ATOM 4438 N N . GLY A 1 587 ? -16.046 -17.887 -3.131 1.00 48.62 587 GLY A N 1
ATOM 4439 C CA . GLY A 1 587 ? -16.506 -19.115 -3.772 1.00 48.62 587 GLY A CA 1
ATOM 4440 C C . GLY A 1 587 ? -15.863 -19.222 -5.141 1.00 48.62 587 GLY A C 1
ATOM 4441 O O . GLY A 1 587 ? -16.137 -18.386 -5.998 1.00 48.62 587 GLY A O 1
ATOM 4442 N N . ALA A 1 588 ? -14.939 -20.175 -5.288 1.00 40.94 588 ALA A N 1
ATOM 4443 C CA . ALA A 1 588 ? -14.063 -20.206 -6.444 1.00 40.94 588 ALA A CA 1
ATOM 4444 C C . ALA A 1 588 ? -14.930 -20.306 -7.694 1.00 40.94 588 ALA A C 1
ATOM 4446 O O . ALA A 1 588 ? -15.629 -21.310 -7.862 1.00 40.94 588 ALA A O 1
ATOM 4447 N N . ASP A 1 589 ? -14.878 -19.288 -8.559 1.00 41.28 589 ASP A N 1
ATOM 4448 C CA . ASP A 1 589 ? -15.384 -19.457 -9.910 1.00 41.28 589 ASP A CA 1
ATOM 4449 C C . ASP A 1 589 ? -14.608 -20.650 -10.491 1.00 41.28 589 ASP A C 1
ATOM 4451 O O . ASP A 1 589 ? -13.370 -20.593 -10.556 1.00 41.28 589 ASP A O 1
ATOM 4455 N N . PRO A 1 590 ? -15.277 -21.766 -10.846 1.00 36.75 590 PRO A N 1
ATOM 4456 C CA . PRO A 1 590 ? -14.578 -22.984 -11.241 1.00 36.75 590 PRO A CA 1
ATOM 4457 C C . PRO A 1 590 ? -13.679 -22.788 -12.468 1.00 36.75 590 PRO A C 1
ATOM 4459 O O . PRO A 1 590 ? -12.811 -23.620 -12.729 1.00 36.75 590 PRO A O 1
ATOM 4462 N N . THR A 1 591 ? -13.855 -21.692 -13.210 1.00 39.53 591 THR A N 1
ATOM 4463 C CA . THR A 1 591 ? -13.017 -21.324 -14.353 1.00 39.53 591 THR A CA 1
ATOM 4464 C C . THR A 1 591 ? -11.625 -20.807 -13.963 1.00 39.53 591 THR A C 1
ATOM 4466 O O . THR A 1 591 ? -10.669 -21.063 -14.695 1.00 39.53 591 THR A O 1
ATOM 4469 N N . ALA A 1 592 ? -11.463 -20.165 -12.799 1.00 40.72 592 ALA A N 1
ATOM 4470 C CA . ALA A 1 592 ? -10.212 -19.502 -12.409 1.00 40.72 592 ALA A CA 1
ATOM 4471 C C . ALA A 1 592 ? -9.106 -20.465 -11.926 1.00 40.72 592 ALA A C 1
ATOM 4473 O O . ALA A 1 592 ? -7.923 -20.131 -11.964 1.00 40.72 592 ALA A O 1
ATOM 4474 N N . VAL A 1 593 ? -9.470 -21.672 -11.473 1.00 38.78 593 VAL A N 1
ATOM 4475 C CA . VAL A 1 593 ? -8.529 -22.640 -10.863 1.00 38.78 593 VAL A CA 1
ATOM 4476 C C . VAL A 1 593 ? -8.221 -23.834 -11.789 1.00 38.78 593 VAL A C 1
ATOM 4478 O O . VAL A 1 593 ? -7.211 -24.522 -11.617 1.00 38.78 593 VAL A O 1
ATOM 4481 N N . VAL A 1 594 ? -9.034 -24.077 -12.824 1.00 35.41 594 VAL A N 1
ATOM 4482 C CA . VAL A 1 594 ? -8.950 -25.287 -13.668 1.00 35.41 594 VAL A CA 1
ATOM 4483 C C . VAL A 1 594 ? -8.175 -25.039 -14.972 1.00 35.41 594 VAL A C 1
ATOM 4485 O O . VAL A 1 594 ? -8.720 -25.087 -16.072 1.00 35.41 594 VAL A O 1
ATOM 4488 N N . ARG A 1 595 ? -6.855 -24.828 -14.849 1.00 38.31 595 ARG A N 1
ATOM 4489 C CA . ARG A 1 595 ? -5.871 -25.070 -15.937 1.00 38.31 595 ARG A CA 1
ATOM 4490 C C . ARG A 1 595 ? -4.555 -25.730 -15.486 1.00 38.31 595 ARG A C 1
ATOM 4492 O O . ARG A 1 595 ? -3.590 -25.760 -16.246 1.00 38.31 595 ARG A O 1
ATOM 4499 N N . LYS A 1 596 ? -4.499 -26.331 -14.290 1.00 40.59 596 LYS A N 1
ATOM 4500 C CA . LYS A 1 596 ? -3.469 -27.344 -13.977 1.00 40.59 596 LYS A CA 1
ATOM 4501 C C . LYS A 1 596 ? -3.986 -28.751 -14.322 1.00 40.59 596 LYS A C 1
ATOM 4503 O O . LYS A 1 596 ? -5.158 -29.047 -14.124 1.00 40.59 596 LYS A O 1
ATOM 4508 N N . SER A 1 597 ? -3.066 -29.583 -14.824 1.00 36.47 597 SER A N 1
ATOM 4509 C CA . SER A 1 597 ? -3.185 -31.009 -15.198 1.00 36.47 597 SER A CA 1
ATOM 4510 C C . SER A 1 597 ? -4.074 -31.411 -16.391 1.00 36.47 597 SER A C 1
ATOM 4512 O O . SER A 1 597 ? -5.119 -32.012 -16.184 1.00 36.47 597 SER A O 1
ATOM 4514 N N . GLU A 1 598 ? -3.557 -31.271 -17.625 1.00 35.66 598 GLU A N 1
ATOM 4515 C CA . GLU A 1 598 ? -3.747 -32.306 -18.672 1.00 35.66 598 GLU A CA 1
ATOM 4516 C C . GLU A 1 598 ? -2.643 -32.336 -19.770 1.00 35.66 598 GLU A C 1
ATOM 4518 O O . GLU A 1 598 ? -2.919 -32.248 -20.960 1.00 35.66 598 GLU A O 1
ATOM 4523 N N . VAL A 1 599 ? -1.359 -32.492 -19.394 1.00 37.69 599 VAL A N 1
ATOM 4524 C CA . VAL A 1 599 ? -0.273 -32.841 -20.353 1.00 37.69 599 VAL A CA 1
ATOM 4525 C C . VAL A 1 599 ? 0.712 -33.864 -19.761 1.00 37.69 599 VAL A C 1
ATOM 4527 O O . VAL A 1 599 ? 1.893 -33.581 -19.590 1.00 37.69 599 VAL A O 1
ATOM 4530 N N . VAL A 1 600 ? 0.244 -35.084 -19.460 1.00 39.56 600 VAL A N 1
ATOM 4531 C CA . VAL A 1 600 ? 1.114 -36.283 -19.405 1.00 39.56 600 VAL A CA 1
ATOM 4532 C C . VAL A 1 600 ? 0.372 -37.511 -19.949 1.00 39.56 600 VAL A C 1
ATOM 4534 O O . VAL A 1 600 ? -0.083 -38.375 -19.206 1.00 39.56 600 VAL A O 1
ATOM 4537 N N . SER A 1 601 ? 0.291 -37.624 -21.275 1.00 31.28 601 SER A N 1
ATOM 4538 C CA . SER A 1 601 ? 0.234 -38.924 -21.957 1.00 31.28 601 SER A CA 1
ATOM 4539 C C . SER A 1 601 ? 0.805 -38.763 -23.375 1.00 31.28 601 SER A C 1
ATOM 4541 O O . SER A 1 601 ? 0.458 -37.819 -24.072 1.00 31.28 601 SER A O 1
ATOM 4543 N N . GLY A 1 602 ? 1.743 -39.584 -23.842 1.00 29.91 602 GLY A N 1
ATOM 4544 C CA . GLY A 1 602 ? 2.559 -40.550 -23.109 1.00 29.91 602 GLY A CA 1
ATOM 4545 C C . GLY A 1 602 ? 3.699 -41.074 -23.988 1.00 29.91 602 GLY A C 1
ATOM 4546 O O . GLY A 1 602 ? 3.719 -40.846 -25.194 1.00 29.91 602 GLY A O 1
ATOM 4547 N N . SER A 1 603 ? 4.641 -41.804 -23.394 1.00 28.38 603 SER A N 1
ATOM 4548 C CA . SER A 1 603 ? 5.552 -42.686 -24.133 1.00 28.38 603 SER A CA 1
ATOM 4549 C C . SER A 1 603 ? 6.014 -43.803 -23.206 1.00 28.38 603 SER A C 1
ATOM 4551 O O . SER A 1 603 ? 6.744 -43.566 -22.245 1.00 28.38 603 SER A O 1
ATOM 4553 N N . ALA A 1 604 ? 5.537 -45.019 -23.459 1.00 31.30 604 ALA A N 1
ATOM 4554 C CA . ALA A 1 604 ? 5.951 -46.203 -22.723 1.00 31.30 604 ALA A CA 1
ATOM 4555 C C . ALA A 1 604 ? 7.161 -46.846 -23.412 1.00 31.30 604 ALA A C 1
ATOM 4557 O O . ALA A 1 604 ? 7.070 -47.214 -24.582 1.00 31.30 604 ALA A O 1
ATOM 4558 N N . ALA A 1 605 ? 8.256 -47.059 -22.677 1.00 31.14 605 ALA A N 1
ATOM 4559 C CA . ALA A 1 605 ? 9.320 -47.965 -23.101 1.00 31.14 605 ALA A CA 1
ATOM 4560 C C . ALA A 1 605 ? 10.105 -48.561 -21.915 1.00 31.14 605 ALA A C 1
ATOM 4562 O O . ALA A 1 605 ? 10.664 -47.841 -21.098 1.00 31.14 605 ALA A O 1
ATOM 4563 N N . ALA A 1 606 ? 10.189 -49.895 -21.919 1.00 30.44 606 ALA A N 1
ATOM 4564 C CA . ALA A 1 606 ? 11.254 -50.730 -21.352 1.00 30.44 606 ALA A CA 1
ATOM 4565 C C . ALA A 1 606 ? 11.578 -50.661 -19.838 1.00 30.44 606 ALA A C 1
ATOM 4567 O O . ALA A 1 606 ? 12.449 -49.942 -19.360 1.00 30.44 606 ALA A O 1
ATOM 4568 N N . THR A 1 607 ? 10.984 -51.619 -19.127 1.00 31.34 607 THR A N 1
ATOM 4569 C CA . THR A 1 607 ? 11.539 -52.316 -17.953 1.00 31.34 607 THR A CA 1
ATOM 4570 C C . THR A 1 607 ? 13.025 -52.700 -18.058 1.00 31.34 607 THR A C 1
ATOM 4572 O O . THR A 1 607 ? 13.416 -53.296 -19.059 1.00 31.34 607 THR A O 1
ATOM 4575 N N . THR A 1 608 ? 13.773 -52.601 -16.949 1.00 29.89 608 THR A N 1
ATOM 4576 C CA . THR A 1 608 ? 14.613 -53.717 -16.441 1.00 29.89 608 THR A CA 1
ATOM 4577 C C . THR A 1 608 ? 14.815 -53.613 -14.922 1.00 29.89 608 THR A C 1
ATOM 4579 O O . THR A 1 608 ? 14.673 -52.535 -14.353 1.00 29.89 608 THR A O 1
ATOM 4582 N N . ALA A 1 609 ? 15.074 -54.748 -14.265 1.00 30.28 609 ALA A N 1
ATOM 4583 C CA . ALA A 1 609 ? 15.093 -54.897 -12.805 1.00 30.28 609 ALA A CA 1
ATOM 4584 C C . ALA A 1 609 ? 16.431 -54.501 -12.140 1.00 30.28 609 ALA A C 1
ATOM 4586 O O . ALA A 1 609 ? 17.475 -54.493 -12.789 1.00 30.28 609 ALA A O 1
ATOM 4587 N N . GLY A 1 610 ? 16.400 -54.254 -10.825 1.00 27.48 610 GLY A N 1
ATOM 4588 C CA . GLY A 1 610 ? 17.579 -54.014 -9.985 1.00 27.48 610 GLY A CA 1
ATOM 4589 C C . GLY A 1 610 ? 17.229 -54.105 -8.496 1.00 27.48 610 GLY A C 1
ATOM 4590 O O . GLY A 1 610 ? 16.393 -53.352 -8.010 1.00 27.48 610 GLY A O 1
ATOM 4591 N N . ASP A 1 611 ? 17.827 -55.071 -7.806 1.00 29.44 611 ASP A N 1
ATOM 4592 C CA . ASP A 1 611 ? 17.432 -55.550 -6.477 1.00 29.44 611 ASP A CA 1
ATOM 4593 C C . ASP A 1 611 ? 17.993 -54.750 -5.279 1.00 29.44 611 ASP A C 1
ATOM 4595 O O . ASP A 1 611 ? 19.037 -54.106 -5.361 1.00 29.44 611 ASP A O 1
ATOM 4599 N N . SER A 1 612 ? 17.390 -55.016 -4.113 1.00 28.55 612 SER A N 1
ATOM 4600 C CA . SER A 1 612 ? 18.025 -55.111 -2.779 1.00 28.55 612 SER A CA 1
ATOM 4601 C C . SER A 1 612 ? 18.364 -53.874 -1.903 1.00 28.55 612 SER A C 1
ATOM 4603 O O . SER A 1 612 ? 19.225 -53.062 -2.203 1.00 28.55 612 SER A O 1
ATOM 4605 N N . GLN A 1 613 ? 17.773 -53.926 -0.693 1.00 29.11 613 GLN A N 1
ATOM 4606 C CA . GLN A 1 613 ? 18.384 -53.761 0.649 1.00 29.11 613 GLN A CA 1
ATOM 4607 C C . GLN A 1 613 ? 18.967 -52.407 1.117 1.00 29.11 613 GLN A C 1
ATOM 4609 O O . GLN A 1 613 ? 19.790 -51.788 0.458 1.00 29.11 613 GLN A O 1
ATOM 4614 N N . GLY A 1 614 ? 18.680 -52.064 2.388 1.00 28.02 614 GLY A N 1
ATOM 4615 C CA . GLY A 1 614 ? 19.610 -51.262 3.202 1.00 28.02 614 GLY A CA 1
ATOM 4616 C C . GLY A 1 614 ? 19.030 -50.184 4.125 1.00 28.02 614 GLY A C 1
ATOM 4617 O O . GLY A 1 614 ? 19.431 -49.031 4.018 1.00 28.02 614 GLY A O 1
ATOM 4618 N N . ALA A 1 615 ? 18.170 -50.532 5.090 1.00 29.75 615 ALA A N 1
ATOM 4619 C CA . ALA A 1 615 ? 18.074 -49.716 6.311 1.00 29.75 615 ALA A CA 1
ATOM 4620 C C . ALA A 1 615 ? 19.317 -49.971 7.191 1.00 29.75 615 ALA A C 1
ATOM 4622 O O . ALA A 1 615 ? 19.844 -51.088 7.187 1.00 29.75 615 ALA A O 1
ATOM 4623 N N . PRO A 1 616 ? 19.757 -48.988 7.994 1.00 37.75 616 PRO A N 1
ATOM 4624 C CA . PRO A 1 616 ? 19.453 -49.133 9.417 1.00 37.75 616 PRO A CA 1
ATOM 4625 C C . PRO A 1 616 ? 19.063 -47.829 10.128 1.00 37.75 616 PRO A C 1
ATOM 4627 O O . PRO A 1 616 ? 19.469 -46.727 9.767 1.00 37.75 616 PRO A O 1
ATOM 4630 N N . ALA A 1 617 ? 18.307 -47.994 11.212 1.00 29.88 617 ALA A N 1
ATOM 4631 C CA . ALA A 1 617 ? 18.075 -46.953 12.206 1.00 29.88 617 ALA A CA 1
ATOM 4632 C C . ALA A 1 617 ? 19.353 -46.646 13.008 1.00 29.88 617 ALA A C 1
ATOM 4634 O O . ALA A 1 617 ? 20.207 -47.517 13.175 1.00 29.88 617 ALA A O 1
ATOM 4635 N N . TYR A 1 618 ? 19.423 -45.453 13.604 1.00 27.61 618 TYR A N 1
ATOM 4636 C CA . TYR A 1 618 ? 20.297 -45.199 14.751 1.00 27.61 618 TYR A CA 1
ATOM 4637 C C . TYR A 1 618 ? 19.517 -44.571 15.906 1.00 27.61 618 TYR A C 1
ATOM 4639 O O . TYR A 1 618 ? 18.617 -43.758 15.703 1.00 27.61 618 TYR A O 1
ATOM 4647 N N . ALA A 1 619 ? 19.830 -45.034 17.114 1.00 28.66 619 ALA A N 1
ATOM 4648 C CA . ALA A 1 619 ? 19.026 -44.835 18.313 1.00 28.66 619 ALA A CA 1
ATOM 4649 C C . ALA A 1 619 ? 19.432 -43.598 19.132 1.00 28.66 619 ALA A C 1
ATOM 4651 O O . ALA A 1 619 ? 20.490 -43.001 18.934 1.00 28.66 619 ALA A O 1
ATOM 4652 N N . ALA A 1 620 ? 18.573 -43.253 20.093 1.00 28.34 620 ALA A N 1
ATOM 4653 C CA . ALA A 1 620 ? 18.806 -42.216 21.090 1.00 28.34 620 ALA A CA 1
ATOM 4654 C C . ALA A 1 620 ? 19.985 -42.534 22.034 1.00 28.34 620 ALA A C 1
ATOM 4656 O O . ALA A 1 620 ? 20.299 -43.695 22.294 1.00 28.34 620 ALA A O 1
ATOM 4657 N N . GLY A 1 621 ? 20.577 -41.487 22.618 1.00 26.08 621 GLY A N 1
ATOM 4658 C CA . GLY A 1 621 ? 21.612 -41.591 23.648 1.00 26.08 621 GLY A CA 1
ATOM 4659 C C . GLY A 1 621 ? 21.681 -40.328 24.510 1.00 26.08 621 GLY A C 1
ATOM 4660 O O . GLY A 1 621 ? 22.032 -39.258 24.024 1.00 26.08 621 GLY A O 1
ATOM 4661 N N . HIS A 1 622 ? 21.320 -40.460 25.788 1.00 27.48 622 HIS A N 1
ATOM 4662 C CA . HIS A 1 622 ? 21.393 -39.411 26.813 1.00 27.48 622 HIS A CA 1
ATOM 4663 C C . HIS A 1 622 ? 22.826 -38.888 27.033 1.00 27.48 622 HIS A C 1
ATOM 4665 O O . HIS A 1 622 ? 23.774 -39.664 26.916 1.00 27.48 622 HIS A O 1
ATOM 4671 N N . SER A 1 623 ? 22.977 -37.658 27.551 1.00 26.69 623 SER A N 1
ATOM 4672 C CA . SER A 1 623 ? 23.466 -37.434 28.936 1.00 26.69 623 SER A CA 1
ATOM 4673 C C . SER A 1 623 ? 23.597 -35.952 29.312 1.00 26.69 623 SER A C 1
ATOM 4675 O O . SER A 1 623 ? 24.035 -35.121 28.525 1.00 26.69 623 SER A O 1
ATOM 4677 N N . SER A 1 624 ? 23.238 -35.649 30.557 1.00 26.94 624 SER A N 1
ATOM 4678 C CA . SER A 1 624 ? 23.321 -34.344 31.227 1.00 26.94 624 SER A CA 1
ATOM 4679 C C . SER A 1 624 ? 24.626 -34.156 32.010 1.00 26.94 624 SER A C 1
ATOM 4681 O O . SER A 1 624 ? 25.065 -35.117 32.635 1.00 26.94 624 SER A O 1
ATOM 4683 N N . LEU A 1 625 ? 25.145 -32.921 32.080 1.00 26.77 625 LEU A N 1
ATOM 4684 C CA . LEU A 1 625 ? 26.014 -32.326 33.127 1.00 26.77 625 LEU A CA 1
ATOM 4685 C C . LEU A 1 625 ? 26.292 -30.855 32.714 1.00 26.77 625 LEU A C 1
ATOM 4687 O O . LEU A 1 625 ? 26.453 -30.602 31.526 1.00 26.77 625 LEU A O 1
ATOM 4691 N N . GLY A 1 626 ? 26.362 -29.827 33.569 1.00 22.86 626 GLY A N 1
ATOM 4692 C CA . GLY A 1 626 ? 26.142 -29.750 35.018 1.00 22.86 626 GLY A CA 1
ATOM 4693 C C . GLY A 1 626 ? 27.240 -28.938 35.730 1.00 22.86 626 GLY A C 1
ATOM 4694 O O . GLY A 1 626 ? 28.285 -29.507 36.022 1.00 22.86 626 GLY A O 1
ATOM 4695 N N . PHE A 1 627 ? 26.956 -27.669 36.084 1.00 24.91 627 PHE A N 1
ATOM 4696 C CA . PHE A 1 627 ? 27.819 -26.719 36.839 1.00 24.91 627 PHE A CA 1
ATOM 4697 C C . PHE A 1 627 ? 29.105 -26.236 36.099 1.00 24.91 627 PHE A C 1
ATOM 4699 O O . PHE A 1 627 ? 29.557 -26.880 35.163 1.00 24.91 627 PHE A O 1
ATOM 4706 N N . ALA A 1 628 ? 29.721 -25.078 36.400 1.00 25.80 628 ALA A N 1
ATOM 4707 C CA . ALA A 1 628 ? 29.578 -24.168 37.548 1.00 25.80 628 ALA A CA 1
ATOM 4708 C C . ALA A 1 628 ? 29.750 -22.663 37.199 1.00 25.80 628 ALA A C 1
ATOM 4710 O O . ALA A 1 628 ? 30.229 -22.292 36.132 1.00 25.80 628 ALA A O 1
ATOM 4711 N N . THR A 1 629 ? 29.387 -21.810 38.160 1.00 25.67 629 THR A N 1
ATOM 4712 C CA . THR A 1 629 ? 29.490 -20.337 38.195 1.00 25.67 629 THR A CA 1
ATOM 4713 C C . THR A 1 629 ? 30.903 -19.787 38.452 1.00 25.67 629 THR A C 1
ATOM 4715 O O . THR A 1 629 ? 31.628 -20.357 39.264 1.00 25.67 629 THR A O 1
ATOM 4718 N N . ALA A 1 630 ? 31.209 -18.583 37.946 1.00 25.64 630 ALA A N 1
ATOM 4719 C CA . ALA A 1 630 ? 32.176 -17.650 38.551 1.00 25.64 630 ALA A CA 1
ATOM 4720 C C . ALA A 1 630 ? 31.823 -16.183 38.206 1.00 25.64 630 ALA A C 1
ATOM 4722 O O . ALA A 1 630 ? 31.245 -15.926 37.153 1.00 25.64 630 ALA A O 1
ATOM 4723 N N . ALA A 1 631 ? 32.147 -15.236 39.095 1.00 25.25 631 ALA A N 1
ATOM 4724 C CA . ALA A 1 631 ? 31.758 -13.820 39.013 1.00 25.25 631 ALA A CA 1
ATOM 4725 C C . ALA A 1 631 ? 32.971 -12.860 38.993 1.00 25.25 631 ALA A C 1
ATOM 4727 O O . ALA A 1 631 ? 34.070 -13.250 39.379 1.00 25.25 631 ALA A O 1
ATOM 4728 N N . GLY A 1 632 ? 32.745 -11.596 38.606 1.00 23.38 632 GLY A N 1
ATOM 4729 C CA . GLY A 1 632 ? 33.729 -10.493 38.621 1.00 23.38 632 GLY A CA 1
ATOM 4730 C C . GLY A 1 632 ? 33.522 -9.557 37.415 1.00 23.38 632 GLY A C 1
ATOM 4731 O O . GLY A 1 632 ? 33.821 -9.970 36.305 1.00 23.38 632 GLY A O 1
ATOM 4732 N N . VAL A 1 633 ? 32.819 -8.417 37.494 1.00 23.55 633 VAL A N 1
ATOM 4733 C CA . VAL A 1 633 ? 33.091 -7.143 38.214 1.00 23.55 633 VAL A CA 1
ATOM 4734 C C . VAL A 1 633 ? 34.119 -6.238 37.505 1.00 23.55 633 VAL A C 1
ATOM 4736 O O . VAL A 1 633 ? 35.198 -6.689 37.147 1.00 23.55 633 VAL A O 1
ATOM 4739 N N . ALA A 1 634 ? 33.776 -4.940 37.455 1.00 25.11 634 ALA A N 1
ATOM 4740 C CA . ALA A 1 634 ? 34.584 -3.743 37.148 1.00 25.11 634 ALA A CA 1
ATOM 4741 C C . ALA A 1 634 ? 34.467 -3.121 35.737 1.00 25.11 634 ALA A C 1
ATOM 4743 O O . ALA A 1 634 ? 34.960 -3.619 34.732 1.00 25.11 634 ALA A O 1
ATOM 4744 N N . ALA A 1 635 ? 33.831 -1.948 35.754 1.00 25.33 635 ALA A N 1
ATOM 4745 C CA . ALA A 1 635 ? 33.644 -0.964 34.699 1.00 25.33 635 ALA A CA 1
ATOM 4746 C C . ALA A 1 635 ? 34.906 -0.168 34.303 1.00 25.33 635 ALA A C 1
ATOM 4748 O O . ALA A 1 635 ? 35.835 -0.059 35.099 1.00 25.33 635 ALA A O 1
ATOM 4749 N N . LEU A 1 636 ? 34.834 0.462 33.119 1.00 24.12 636 LEU A N 1
ATOM 4750 C CA . LEU A 1 636 ? 35.240 1.829 32.692 1.00 24.12 636 LEU A CA 1
ATOM 4751 C C . LEU A 1 636 ? 35.486 1.770 31.160 1.00 24.12 636 LEU A C 1
ATOM 4753 O O . LEU A 1 636 ? 35.975 0.756 30.684 1.00 24.12 636 LEU A O 1
ATOM 4757 N N . ALA A 1 637 ? 35.311 2.771 30.296 1.00 25.97 637 ALA A N 1
ATOM 4758 C CA . ALA A 1 637 ? 34.604 4.049 30.241 1.00 25.97 637 ALA A CA 1
ATOM 4759 C C . ALA A 1 637 ? 35.031 4.741 28.917 1.00 25.97 637 ALA A C 1
ATOM 4761 O O . ALA A 1 637 ? 36.208 4.692 28.572 1.00 25.97 637 ALA A O 1
ATOM 4762 N N . ALA A 1 638 ? 34.100 5.479 28.298 1.00 23.33 638 ALA A N 1
ATOM 4763 C CA . ALA A 1 638 ? 34.315 6.652 27.429 1.00 23.33 638 ALA A CA 1
ATOM 4764 C C . ALA A 1 638 ? 34.804 6.518 25.959 1.00 23.33 638 ALA A C 1
ATOM 4766 O O . ALA A 1 638 ? 35.633 5.683 25.613 1.00 23.33 638 ALA A O 1
ATOM 4767 N N . VAL A 1 639 ? 34.360 7.529 25.183 1.00 26.11 639 VAL A N 1
ATOM 4768 C CA . VAL A 1 639 ? 34.788 7.983 23.836 1.00 26.11 639 VAL A CA 1
ATOM 4769 C C . VAL A 1 639 ? 34.277 7.112 22.667 1.00 26.11 639 VAL A C 1
ATOM 4771 O O . VAL A 1 639 ? 34.583 5.927 22.617 1.00 26.11 639 VAL A O 1
ATOM 4774 N N . VAL A 1 640 ? 33.524 7.614 21.671 1.00 31.42 640 VAL A N 1
ATOM 4775 C CA . VAL A 1 640 ? 33.070 8.987 21.311 1.00 31.42 640 VAL A CA 1
ATOM 4776 C C . VAL A 1 640 ? 31.560 9.118 21.492 1.00 31.42 640 VAL A C 1
ATOM 4778 O O . VAL A 1 640 ? 30.861 8.184 21.048 1.00 31.42 640 VAL A O 1
#

Radius of gyration: 25.42 Å; chains: 1; bounding box: 61×82×72 Å

Organism: NCBI:txid1333877

pLDDT: mean 78.76, std 21.24, range [22.86, 98.75]